Protein AF-0000000081021259 (afdb_homodimer)

Foldseek 3Di:
DDPPPPPPPPDPDPDPDDPVQPAAFFKEWQKDFQWLDDLVVLTFTFKIKIKMDTLVCLVPWDADPLGFTDDRPDMDMDMDGAQRVDARDPVSCVQQVDGNVVCVVVPHYHLEPVVVCVVQVVQVPDDPPYEYEYACCLQGVLLNVQQSQVLHPHGHDFSYWYDHVLVLVLVVLLPPPQDDDPPPVPDPPDDDDDDPPPPPPDPDDPPLQAQDHSVRSSVCVVVVNADSDLQRLLCNGGVDGQDPNPNHGHSSSVSVVSSCSSCVVRRSVVCRVPIDTSVPRHHSDHDDNPPPPPPPPPPPPPPPPPPPDPPDPDPDDDDDDDDDDDPDDDPDDDDDDDDD/DDPPPPPPCPDPPPDPDPPVQPAAFFKEWQKDFQWLDDLVVLTFTFKIKIKMDTLVCLVDWDADPLGFTDDRPDMDMDMDGAQRVDARDPVSCVQQVDGNVVCVVVPHYHLEPVVVCVVQVVQVPDDPPYEYEYACCLQGVLLNVQQSQVLHPHGHDFSYWYDHVLVLVLVVLLPPPQDDDPVPVPDPPDDDDDDPPPPDPDPDDPPLQAADHSVRSSVCVVVVNADSDLQRLLCNGGVDGQDPNPNHGHSSSVSVVSSCSSCVVRRSVVCRVPIDTSVPRHHSDHDDNPPPPPPPPPPPPPVPPPPPDPDPDDDDDDDDDDDDDDPDDDPDDDDDDDDD

Secondary structure (DSSP, 8-state):
-------------------TT-SS-SEEEEEEEEESS-GGG---EEEEEEEEEEHHHHHS--B-GGGPBPPPSS-EEEEEE---SSPPPHHHHHHH---HHHHHHTTPPPS-HHHHHHHHHHHHTSPSSEEEEETTTTTTHHHHHHHHHHHTT----TT-EEEEHHHHHHHHHHS---------S------S-S--------S-S--------HHHHHHHHHTT----SHHHHHHHHHSSPPPS-TTSHHHHHHHHHHHHHHTHHHHHHHHHHH-EEGGGSPPSS-------------------------------------------------------/-------------------TT-SS-SEEEEEEEEESS-GGG---EEEEEEEEEEHHHHHS--B-GGGPBPPPSS-EEEEEE---SSPPPHHHHHHH---HHHHHHTTPPPS-HHHHHHHHHHHHTSPSSEEEEETTTTTTHHHHHHHHHHHTT----TT-EEEEHHHHHHHHHHS---------S------S-S--------S-S--------HHHHHHHHHTT----SHHHHHHHHHSSPPPS-TTSHHHHHHHHHHHHHHTHHHHHHHHHHH-EEGGGSPPSS-------------------------------------------------------

Nearest PDB structures (foldseek):
  6a4b-assembly1_B  TM=9.630E-01  e=4.030E-26  Mus musculus
  6a47-assembly1_A  TM=9.500E-01  e=5.154E-26  Mus musculus
  6a47-assembly2_B  TM=9.620E-01  e=1.559E-25  Mus musculus
  6a45-assembly1_A  TM=9.462E-01  e=1.559E-25  Mus musculus
  6a4b-assembly1_A  TM=9.677E-01  e=4.169E-25  Mus musculus

Sequence (680 aa):
MGDAAAFESGGPAGSEPGGPGSGPPQTFVFMDAEATGVARDRPRITELCLVATDRFALENVSYGPGGLPRPPRVRDKLTFCLDPSKLVSNTAYQLTGLSNEKLAENRRREFDGDAVALVSGFLARQTPPVCLVAHNGIQFDFPLLKVEFFRVGASLPAATLCADTLPALRSIMASNTAWQPPCGAAKPGGPPGGRARKRKLRADGGEVAGALSDEAIQEVVAAGGVKFGLSDLYELFFGRGPPAGLHNAETDALTLLRLAQRRAPQLLPWIDGHARPLADIPLLYVPSPSKRKPARAAASQTTGKREVAIGSGRASSACYRTLPEKCSARIAQQQSSLPDMGDAAAFESGGPAGSEPGGPGSGPPQTFVFMDAEATGVARDRPRITELCLVATDRFALENVSYGPGGLPRPPRVRDKLTFCLDPSKLVSNTAYQLTGLSNEKLAENRRREFDGDAVALVSGFLARQTPPVCLVAHNGIQFDFPLLKVEFFRVGASLPAATLCADTLPALRSIMASNTAWQPPCGAAKPGGPPGGRARKRKLRADGGEVAGALSDEAIQEVVAAGGVKFGLSDLYELFFGRGPPAGLHNAETDALTLLRLAQRRAPQLLPWIDGHARPLADIPLLYVPSPSKRKPARAAASQTTGKREVAIGSGRASSACYRTLPEKCSARIAQQQSSLPD

Radius of gyration: 34.03 Å; Cα contacts (8 Å, |Δi|>4): 922; chains: 2; bounding box: 106×125×116 Å

InterPro domains:
  IPR012337 Ribonuclease H-like superfamily [SSF53098] (25-285)
  IPR013520 Ribonuclease H-like domain [PF00929] (29-173)
  IPR013520 Ribonuclease H-like domain [SM00479] (27-269)
  IPR036397 Ribonuclease H superfamily [G3DSA:3.30.420.10] (25-281)
  IPR040393 Three-prime repair exonuclease 1/2 [PTHR13058] (23-292)

Organism: Petromyzon marinus (NCBI:txid7757)

Solvent-accessible surface area (backbone atoms only — not comparable to full-atom values): 41145 Å² total; per-residue (Å²): 138,81,81,78,78,76,79,76,76,76,71,78,79,73,80,71,78,64,59,99,72,55,68,61,61,37,20,41,28,26,34,29,62,37,43,24,48,53,76,92,66,67,49,36,55,37,28,42,18,40,39,35,35,28,44,53,49,47,74,57,71,47,64,44,89,94,70,43,70,48,75,65,87,69,44,30,36,40,32,39,55,30,28,44,89,57,82,47,35,69,67,34,24,72,54,47,72,54,40,62,66,61,35,54,66,48,59,40,48,54,77,40,74,60,49,50,50,34,56,48,36,57,57,67,67,48,49,70,32,36,24,38,34,20,76,51,13,79,81,39,50,53,12,44,53,47,34,55,32,47,75,65,75,44,75,74,67,78,72,32,26,31,37,43,46,44,68,48,51,53,50,54,53,66,43,84,70,73,69,71,71,81,68,75,71,74,71,78,84,69,81,87,71,78,78,81,69,81,75,71,82,73,86,69,78,87,64,71,51,63,44,50,49,58,68,54,47,34,51,39,47,74,67,63,68,60,60,84,46,71,60,48,42,38,26,51,62,55,33,41,73,63,74,85,54,67,54,32,28,56,49,48,19,51,50,50,49,52,52,45,50,76,40,23,88,61,47,51,61,50,41,61,73,61,46,40,55,47,80,76,54,59,59,67,56,84,78,72,82,70,77,68,71,69,73,75,67,78,71,74,72,73,78,66,82,72,79,75,74,82,72,85,78,80,81,79,81,86,82,87,82,83,79,86,81,92,82,78,93,87,84,85,77,94,74,90,74,86,83,133,137,81,81,78,79,77,79,77,76,77,69,78,80,72,79,70,78,63,57,100,72,55,68,60,60,37,19,41,29,26,35,31,62,36,41,23,48,53,75,92,66,68,51,36,56,37,28,42,18,39,39,35,35,28,43,52,49,47,74,57,71,49,64,44,88,94,70,45,70,47,75,65,88,70,45,31,37,42,33,39,55,28,30,44,90,57,82,46,35,69,67,35,25,73,54,47,72,54,41,61,64,60,34,53,66,48,60,41,50,55,78,41,73,60,49,49,49,34,56,48,36,58,57,66,67,47,50,69,31,37,25,40,31,22,76,51,14,79,82,39,51,52,13,44,52,48,34,55,33,49,74,66,75,45,74,75,70,77,72,31,25,31,36,42,46,42,67,48,51,53,51,54,51,67,42,85,71,73,70,70,72,81,63,78,71,73,71,77,83,70,81,88,73,78,79,82,68,81,75,72,82,70,87,70,79,87,63,71,52,63,45,51,49,58,67,54,48,34,50,40,47,75,67,63,70,62,60,86,44,70,60,48,43,38,25,51,60,54,32,41,74,64,73,85,54,68,56,33,29,57,49,47,19,51,49,48,49,51,53,44,51,76,40,23,88,61,47,51,60,49,42,59,73,61,48,40,54,46,80,76,53,58,58,67,54,82,79,69,79,71,76,70,70,70,73,74,65,77,69,74,70,73,78,67,83,68,79,75,73,82,74,82,83,82,82,84,74,87,78,82,84,79,82,81,86,78,86,81,89,80,88,87,84,96,81,88,66,92,82,132

pLDDT: mean 72.38, std 31.17, range [15.7, 98.91]

Structure (mmCIF, N/CA/C/O backbone):
data_AF-0000000081021259-model_v1
#
loop_
_entity.id
_entity.type
_entity.pdbx_description
1 polymer 'exodeoxyribonuclease III'
#
loop_
_atom_site.group_PDB
_atom_site.id
_atom_site.type_symbol
_atom_site.label_atom_id
_atom_site.label_alt_id
_atom_site.label_comp_id
_atom_site.label_asym_id
_atom_site.label_entity_id
_atom_site.label_seq_id
_atom_site.pdbx_PDB_ins_code
_atom_site.Cartn_x
_atom_site.Cartn_y
_atom_site.Cartn_z
_atom_site.occupancy
_atom_site.B_iso_or_equiv
_atom_site.auth_seq_id
_atom_site.auth_comp_id
_atom_site.auth_asym_id
_atom_site.auth_atom_id
_atom_site.pdbx_PDB_model_num
ATOM 1 N N . MET A 1 1 ? -18.042 80.116 -1.907 1 23.16 1 MET A N 1
ATOM 2 C CA . MET A 1 1 ? -17.544 79.211 -2.938 1 23.16 1 MET A CA 1
ATOM 3 C C . MET A 1 1 ? -17.153 77.865 -2.338 1 23.16 1 MET A C 1
ATOM 5 O O . MET A 1 1 ? -16.018 77.685 -1.893 1 23.16 1 MET A O 1
ATOM 9 N N . GLY A 1 2 ? -18.012 77.274 -1.409 1 26.6 2 GLY A N 1
ATOM 10 C CA . GLY A 1 2 ? -17.907 76.177 -0.46 1 26.6 2 GLY A CA 1
ATOM 11 C C . GLY A 1 2 ? -17.663 74.835 -1.124 1 26.6 2 GLY A C 1
ATOM 12 O O . GLY A 1 2 ? -18.428 74.419 -1.997 1 26.6 2 GLY A O 1
ATOM 13 N N . ASP A 1 3 ? -16.416 74.392 -1.286 1 25.2 3 ASP A N 1
ATOM 14 C CA . ASP A 1 3 ? -15.846 73.239 -1.977 1 25.2 3 ASP A CA 1
ATOM 15 C C . ASP A 1 3 ? -16.435 71.934 -1.445 1 25.2 3 ASP A C 1
ATOM 17 O O . ASP A 1 3 ? -16.37 71.662 -0.244 1 25.2 3 ASP A O 1
ATOM 21 N N . ALA A 1 4 ? -17.525 71.421 -2.083 1 26.18 4 ALA A N 1
ATOM 22 C CA . ALA A 1 4 ? -18.253 70.166 -1.917 1 26.18 4 ALA A CA 1
ATOM 23 C C . ALA A 1 4 ? -17.314 68.968 -2.029 1 26.18 4 ALA A C 1
ATOM 25 O O . ALA A 1 4 ? -16.75 68.711 -3.095 1 26.18 4 ALA A O 1
ATOM 26 N N . ALA A 1 5 ? -16.594 68.655 -0.912 1 27.49 5 ALA A N 1
ATOM 27 C CA . ALA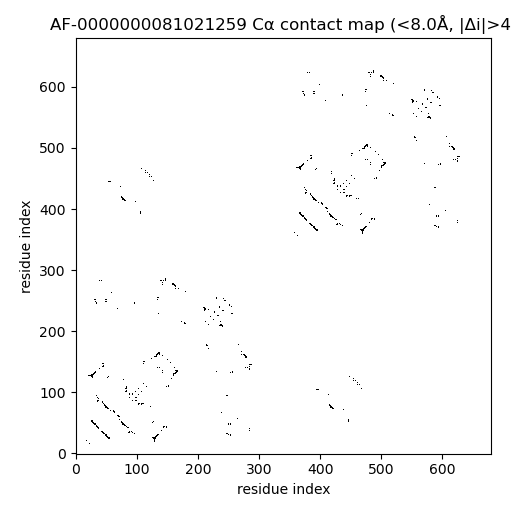 A 1 5 ? -15.706 67.501 -0.801 1 27.49 5 ALA A CA 1
ATOM 28 C C . ALA A 1 5 ? -16.426 66.215 -1.197 1 27.49 5 ALA A C 1
ATOM 30 O O . ALA A 1 5 ? -17.496 65.906 -0.666 1 27.49 5 ALA A O 1
ATOM 31 N N . ALA A 1 6 ? -16.322 65.779 -2.495 1 25.04 6 ALA A N 1
ATOM 32 C CA . ALA A 1 6 ? -16.798 64.54 -3.104 1 25.04 6 ALA A CA 1
ATOM 33 C C . ALA A 1 6 ? -16.369 63.325 -2.285 1 25.04 6 ALA A C 1
ATOM 35 O O . ALA A 1 6 ? -15.179 63.13 -2.031 1 25.04 6 ALA A O 1
ATOM 36 N N . PHE A 1 7 ? -17.189 62.809 -1.408 1 24.48 7 PHE A N 1
ATOM 37 C CA . PHE A 1 7 ? -17.029 61.585 -0.631 1 24.48 7 PHE A CA 1
ATOM 38 C C . PHE A 1 7 ? -16.808 60.387 -1.547 1 24.48 7 PHE A C 1
ATOM 40 O O . PHE A 1 7 ? -17.707 59.997 -2.295 1 24.48 7 PHE A O 1
ATOM 47 N N . GLU A 1 8 ? -15.616 60.213 -2.171 1 24.35 8 GLU A N 1
ATOM 48 C CA . GLU A 1 8 ? -15.331 59.024 -2.969 1 24.35 8 GLU A CA 1
ATOM 49 C C . GLU A 1 8 ? -15.559 57.75 -2.161 1 24.35 8 GLU A C 1
ATOM 51 O O . GLU A 1 8 ? -14.941 57.555 -1.112 1 24.35 8 GLU A O 1
ATOM 56 N N . SER A 1 9 ? -16.746 57.244 -2.139 1 23.88 9 SER A N 1
ATOM 57 C CA . SER A 1 9 ? -17.102 55.953 -1.558 1 23.88 9 SER A CA 1
ATOM 58 C C . SER A 1 9 ? -16.266 54.827 -2.156 1 23.88 9 SER A C 1
ATOM 60 O O . SER A 1 9 ? -16.441 54.469 -3.323 1 23.88 9 SER A O 1
ATOM 62 N N . GLY A 1 10 ? -14.942 54.79 -2.001 1 24.96 10 GLY A N 1
ATOM 63 C CA . GLY A 1 10 ? -14.214 53.616 -2.456 1 24.96 10 GLY A CA 1
ATOM 64 C C . GLY A 1 10 ? -14.782 52.316 -1.919 1 24.96 10 GLY A C 1
ATOM 65 O O . GLY A 1 10 ? -14.873 52.127 -0.704 1 24.96 10 GLY A O 1
ATOM 66 N N . GLY A 1 11 ? -15.739 51.686 -2.619 1 26.84 11 GLY A N 1
ATOM 67 C CA . GLY A 1 11 ? -16.3 50.385 -2.292 1 26.84 11 GLY A CA 1
ATOM 68 C C . GLY A 1 11 ? -15.244 49.326 -2.041 1 26.84 11 GLY A C 1
ATOM 69 O O . GLY A 1 11 ? -14.142 49.398 -2.588 1 26.84 11 GLY A O 1
ATOM 70 N N . PRO A 1 12 ? -15.254 48.701 -0.898 1 26.7 12 PRO A N 1
ATOM 71 C CA . PRO A 1 12 ? -14.254 47.682 -0.569 1 26.7 12 PRO A CA 1
ATOM 72 C C . PRO A 1 12 ? -14.182 46.569 -1.611 1 26.7 12 PRO A C 1
ATOM 74 O O . PRO A 1 12 ? -15.185 46.258 -2.259 1 26.7 12 PRO A O 1
ATOM 77 N N . ALA A 1 13 ? -13.109 46.403 -2.369 1 28.16 13 ALA A N 1
ATOM 78 C CA . ALA A 1 13 ? -12.78 45.28 -3.243 1 28.16 13 ALA A CA 1
ATOM 79 C C . ALA A 1 13 ? -13.148 43.951 -2.592 1 28.16 13 ALA A C 1
ATOM 81 O O . ALA A 1 13 ? -12.734 43.669 -1.464 1 28.16 13 ALA A O 1
ATOM 82 N N . GLY A 1 14 ? -14.303 43.425 -2.811 1 27.77 14 GLY A N 1
ATOM 83 C CA . GLY A 1 14 ? -14.716 42.08 -2.446 1 27.77 14 GLY A CA 1
ATOM 84 C C . GLY A 1 14 ? -13.651 41.034 -2.716 1 27.77 14 GLY A C 1
ATOM 85 O O . GLY A 1 14 ? -12.908 41.135 -3.695 1 27.77 14 GLY A O 1
ATOM 86 N N . SER A 1 15 ? -13.103 40.379 -1.677 1 30.84 15 SER A N 1
ATOM 87 C CA . SER A 1 15 ? -12.186 39.246 -1.732 1 30.84 15 SER A CA 1
ATOM 88 C C . SER A 1 15 ? -12.625 38.23 -2.781 1 30.84 15 SER A C 1
ATOM 90 O O . SER A 1 15 ? -13.783 37.807 -2.797 1 30.84 15 SER A O 1
ATOM 92 N N . GLU A 1 16 ? -12.131 38.24 -3.981 1 32.64 16 GLU A N 1
ATOM 93 C CA . GLU A 1 16 ? -12.34 37.227 -5.011 1 32.64 16 GLU A CA 1
ATOM 94 C C . GLU A 1 16 ? -12.429 35.831 -4.402 1 32.64 16 GLU A C 1
ATOM 96 O O . GLU A 1 16 ? -11.705 35.514 -3.456 1 32.64 16 GLU A O 1
ATOM 101 N N . PRO A 1 17 ? -13.519 35.118 -4.515 1 35.17 17 PRO A N 1
ATOM 102 C CA . PRO A 1 17 ? -13.617 33.707 -4.134 1 35.17 17 PRO A CA 1
ATOM 103 C C . PRO A 1 17 ? -12.382 32.901 -4.531 1 35.17 17 PRO A C 1
ATOM 105 O O . PRO A 1 17 ? -11.801 33.137 -5.594 1 35.17 17 PRO A O 1
ATOM 108 N N . GLY A 1 18 ? -11.507 32.474 -3.615 1 35.97 18 GLY A N 1
ATOM 109 C CA . GLY A 1 18 ? -10.33 31.66 -3.873 1 35.97 18 GLY A CA 1
ATOM 110 C C . GLY A 1 18 ? -10.557 30.601 -4.935 1 35.97 18 GLY A C 1
ATOM 111 O O . GLY A 1 18 ? -11.689 30.161 -5.148 1 35.97 18 GLY A O 1
ATOM 112 N N . GLY A 1 19 ? -9.934 30.438 -5.996 1 39.24 19 GLY A N 1
ATOM 113 C CA . GLY A 1 19 ? -10.006 29.44 -7.052 1 39.24 19 GLY A CA 1
ATOM 114 C C . GLY A 1 19 ? -10.36 28.056 -6.542 1 39.24 19 GLY A C 1
ATOM 115 O O . GLY A 1 19 ? -10.316 27.803 -5.336 1 39.24 19 GLY A O 1
ATOM 116 N N . PRO A 1 20 ? -10.973 27.165 -7.342 1 47.83 20 PRO A N 1
ATOM 117 C CA . PRO A 1 20 ? -11.505 25.837 -7.026 1 47.83 20 PRO A CA 1
ATOM 118 C C . PRO A 1 20 ? -10.672 25.101 -5.98 1 47.83 20 PRO A C 1
ATOM 120 O O . PRO A 1 20 ? -11.161 24.164 -5.343 1 47.83 20 PRO A O 1
ATOM 123 N N . GLY A 1 21 ? -9.399 25.42 -5.757 1 53.58 21 GLY A N 1
ATOM 124 C CA . GLY A 1 21 ? -8.415 24.928 -4.806 1 53.58 21 GLY A CA 1
ATOM 125 C C . GLY A 1 21 ? -8.421 25.69 -3.494 1 53.58 21 GLY A C 1
ATOM 126 O O . GLY A 1 21 ? -7.446 25.648 -2.741 1 53.58 21 GLY A O 1
ATOM 127 N N . SER A 1 22 ? -9.471 26.485 -3.314 1 65.05 22 SER A N 1
ATOM 128 C CA . SER A 1 22 ? -9.512 27.417 -2.193 1 65.05 22 SER A CA 1
ATOM 129 C C . SER A 1 22 ? -10.237 26.81 -0.996 1 65.05 22 SER A C 1
ATOM 131 O O . SER A 1 22 ? -11.23 26.099 -1.16 1 65.05 22 SER A O 1
ATOM 133 N N . GLY A 1 23 ? -9.649 26.226 -0.017 1 84.12 23 GLY A N 1
ATOM 134 C CA . GLY A 1 23 ? -10.152 25.76 1.265 1 84.12 23 GLY A CA 1
ATOM 135 C C . GLY A 1 23 ? -9.186 24.84 1.987 1 84.12 23 GLY A C 1
ATOM 136 O O . GLY A 1 23 ? -8.067 24.617 1.52 1 84.12 23 GLY A O 1
ATOM 137 N N . PRO A 1 24 ? -9.677 24.409 3.042 1 94.88 24 PRO A N 1
ATOM 138 C CA . PRO A 1 24 ? -8.839 23.496 3.822 1 94.88 24 PRO A CA 1
ATOM 139 C C . PRO A 1 24 ? -8.656 22.139 3.145 1 94.88 24 PRO A C 1
ATOM 141 O O . PRO A 1 24 ? -9.546 21.68 2.425 1 94.88 24 PRO A O 1
ATOM 144 N N . PRO A 1 25 ? -7.532 21.547 3.286 1 97.92 25 PRO A N 1
ATOM 145 C CA . PRO A 1 25 ? -7.317 20.224 2.696 1 97.92 25 PRO A CA 1
ATOM 146 C C . PRO A 1 25 ? -8.418 19.23 3.058 1 97.92 25 PRO A C 1
ATOM 148 O O . PRO A 1 25 ? -8.871 19.195 4.205 1 97.92 25 PRO A O 1
ATOM 151 N N . GLN A 1 26 ? -8.826 18.447 2.075 1 98.22 26 GLN A N 1
ATOM 152 C CA . GLN A 1 26 ? -9.843 17.423 2.291 1 98.22 26 GLN A CA 1
ATOM 153 C C . GLN A 1 26 ? -9.221 16.03 2.329 1 98.22 26 GLN A C 1
ATOM 155 O O . GLN A 1 26 ? -9.832 15.085 2.832 1 98.22 26 GLN A O 1
ATOM 160 N N . THR A 1 27 ? -8.107 15.887 1.702 1 98.62 27 THR A N 1
ATOM 161 C CA . THR A 1 27 ? -7.346 14.643 1.745 1 98.62 27 THR A CA 1
ATOM 162 C C . THR A 1 27 ? -5.921 14.897 2.227 1 98.62 27 THR A C 1
ATOM 164 O O . THR A 1 27 ? -5.273 15.851 1.792 1 98.62 27 THR A O 1
ATOM 167 N N . PHE A 1 28 ? -5.481 14.103 3.133 1 98.87 28 PHE A N 1
ATOM 168 C CA . PHE A 1 28 ? -4.109 14.114 3.626 1 98.87 28 PHE A CA 1
ATOM 169 C C . PHE A 1 28 ? -3.345 12.893 3.129 1 98.87 28 PHE A C 1
ATOM 171 O O . PHE A 1 28 ? -3.763 11.756 3.359 1 98.87 28 PHE A O 1
ATOM 178 N N . VAL A 1 29 ? -2.292 13.129 2.427 1 98.88 29 VAL A N 1
ATOM 179 C CA . VAL A 1 29 ? -1.448 12.054 1.914 1 98.88 29 VAL A CA 1
ATOM 180 C C . VAL A 1 29 ? -0.125 12.028 2.674 1 98.88 29 VAL A C 1
ATOM 182 O O . VAL A 1 29 ? 0.771 12.831 2.402 1 98.88 29 VAL A O 1
ATOM 185 N N . PHE A 1 30 ? -0.013 11.141 3.614 1 98.89 30 PHE A N 1
ATOM 186 C CA . PHE A 1 30 ? 1.221 10.948 4.366 1 98.89 30 PHE A CA 1
ATOM 187 C C . PHE A 1 30 ? 2.289 10.298 3.495 1 98.89 30 PHE A C 1
ATOM 189 O O . PHE A 1 30 ? 2.05 9.254 2.884 1 98.89 30 PHE A O 1
ATOM 196 N N . MET A 1 31 ? 3.424 10.925 3.481 1 98.68 31 MET A N 1
ATOM 197 C CA . MET A 1 31 ? 4.457 10.508 2.537 1 98.68 31 MET A CA 1
ATOM 198 C C . MET A 1 31 ? 5.793 10.309 3.245 1 98.68 31 MET A C 1
ATOM 200 O O . MET A 1 31 ? 6.096 11.005 4.216 1 98.68 31 MET A O 1
ATOM 204 N N . ASP A 1 32 ? 6.535 9.384 2.764 1 98.23 32 ASP A N 1
ATOM 205 C CA . ASP A 1 32 ? 7.927 9.161 3.142 1 98.23 32 ASP A CA 1
ATOM 206 C C . ASP A 1 32 ? 8.728 8.585 1.977 1 98.23 32 ASP A C 1
ATOM 208 O O . ASP A 1 32 ? 8.199 7.812 1.175 1 98.23 32 ASP A O 1
ATOM 212 N N . ALA A 1 33 ? 9.974 9.003 1.868 1 98.22 33 ALA A N 1
ATOM 213 C CA . ALA A 1 33 ? 10.864 8.483 0.832 1 98.22 33 ALA A CA 1
ATOM 214 C C . ALA A 1 33 ? 12.183 8.006 1.431 1 98.22 33 ALA A C 1
ATOM 216 O O . ALA A 1 33 ? 12.749 8.666 2.307 1 98.22 33 ALA A O 1
ATOM 217 N N . GLU A 1 34 ? 12.56 6.831 1.082 1 98.01 34 GLU A N 1
ATOM 218 C CA . GLU A 1 34 ? 13.94 6.401 1.287 1 98.01 34 GLU A CA 1
ATOM 219 C C . GLU A 1 34 ? 14.818 6.777 0.097 1 98.01 34 GLU A C 1
ATOM 221 O O . GLU A 1 34 ? 14.353 6.79 -1.045 1 98.01 34 GLU A O 1
ATOM 226 N N . ALA A 1 35 ? 16.097 7.096 0.358 1 98.11 35 ALA A N 1
ATOM 227 C CA . ALA A 1 35 ? 16.967 7.63 -0.686 1 98.11 35 ALA A CA 1
ATOM 228 C C . ALA A 1 35 ? 18.381 7.069 -0.562 1 98.11 35 ALA A C 1
ATOM 230 O O . ALA A 1 35 ? 18.679 6.323 0.373 1 98.11 35 ALA A O 1
ATOM 231 N N . THR A 1 36 ? 19.216 7.382 -1.488 1 97.9 36 THR A N 1
ATOM 232 C CA . THR A 1 36 ? 20.568 6.844 -1.591 1 97.9 36 THR A CA 1
ATOM 233 C C . THR A 1 36 ? 21.486 7.483 -0.553 1 97.9 36 THR A C 1
ATOM 235 O O . THR A 1 36 ? 22.587 6.99 -0.303 1 97.9 36 THR A O 1
ATOM 238 N N . GLY A 1 37 ? 21.05 8.545 0.01 1 93.98 37 GLY A N 1
ATOM 239 C CA . GLY A 1 37 ? 21.85 9.278 0.978 1 93.98 37 GLY A CA 1
ATOM 240 C C . GLY A 1 37 ? 21.133 10.487 1.55 1 93.98 37 GLY A C 1
ATOM 241 O O . GLY A 1 37 ? 19.903 10.559 1.516 1 93.98 37 GLY A O 1
ATOM 242 N N . VAL A 1 38 ? 21.934 11.384 2.091 1 88.96 38 VAL A N 1
ATOM 243 C CA . VAL A 1 38 ? 21.394 12.589 2.712 1 88.96 38 VAL A CA 1
ATOM 244 C C . VAL A 1 38 ? 21.337 13.718 1.686 1 88.96 38 VAL A C 1
ATOM 246 O O . VAL A 1 38 ? 21.785 13.555 0.549 1 88.96 38 VAL A O 1
ATOM 249 N N . ALA A 1 39 ? 20.812 14.81 2.06 1 87.69 39 ALA A N 1
ATOM 250 C CA . ALA A 1 39 ? 20.508 15.916 1.155 1 87.69 39 ALA A CA 1
ATOM 251 C C . ALA A 1 39 ? 21.766 16.399 0.439 1 87.69 39 ALA A C 1
ATOM 253 O O . ALA A 1 39 ? 21.735 16.678 -0.762 1 87.69 39 ALA A O 1
ATOM 254 N N . ARG A 1 40 ? 22.836 16.486 1.106 1 88.55 40 ARG A N 1
ATOM 255 C CA . ARG A 1 40 ? 24.059 17.034 0.53 1 88.55 40 ARG A CA 1
ATOM 256 C C . ARG A 1 40 ? 24.622 16.107 -0.543 1 88.55 40 ARG A C 1
ATOM 258 O O . ARG A 1 40 ? 25.448 16.523 -1.358 1 88.55 40 ARG A O 1
ATOM 265 N N . ASP A 1 41 ? 24.165 14.892 -0.678 1 91.11 41 ASP A N 1
ATOM 266 C CA . ASP A 1 41 ? 24.685 13.881 -1.593 1 91.11 41 ASP A CA 1
ATOM 267 C C . ASP A 1 41 ? 23.908 13.879 -2.908 1 91.11 41 ASP A C 1
ATOM 269 O O . ASP A 1 41 ? 24.095 12.992 -3.744 1 91.11 41 ASP A O 1
ATOM 273 N N . ARG A 1 42 ? 22.923 14.808 -3.074 1 94.93 42 ARG A N 1
ATOM 274 C CA . ARG A 1 42 ? 22.055 14.798 -4.248 1 94.93 42 ARG A CA 1
ATOM 275 C C . ARG A 1 42 ? 21.385 13.44 -4.422 1 94.93 42 ARG A C 1
ATOM 277 O O . ARG A 1 42 ? 21.544 12.792 -5.458 1 94.93 42 ARG A O 1
ATOM 284 N N . PRO A 1 43 ? 20.735 13.03 -3.399 1 97.36 43 PRO A N 1
ATOM 285 C CA . PRO A 1 43 ? 20.209 11.664 -3.351 1 97.36 43 PRO A CA 1
ATOM 286 C C . PRO A 1 43 ? 19.136 11.407 -4.406 1 97.36 43 PRO A C 1
ATOM 288 O O . PRO A 1 43 ? 18.579 12.353 -4.968 1 97.36 43 PRO A O 1
ATOM 291 N N . ARG A 1 44 ? 18.941 10.136 -4.69 1 98.06 44 ARG A N 1
ATOM 292 C CA . ARG A 1 44 ? 17.848 9.626 -5.512 1 98.06 44 ARG A CA 1
ATOM 293 C C . ARG A 1 44 ? 16.935 8.712 -4.703 1 98.06 44 ARG A C 1
ATOM 295 O O . ARG A 1 44 ? 17.382 8.053 -3.762 1 98.06 44 ARG A O 1
ATOM 302 N N . ILE A 1 45 ? 15.669 8.712 -5.098 1 98.48 45 ILE A N 1
ATOM 303 C CA . ILE A 1 45 ? 14.689 7.952 -4.33 1 98.48 45 ILE A CA 1
ATOM 304 C C . ILE A 1 45 ? 14.863 6.46 -4.606 1 98.48 45 ILE A C 1
ATOM 306 O O . ILE A 1 45 ? 14.984 6.046 -5.762 1 98.48 45 ILE A O 1
ATOM 310 N N . THR A 1 46 ? 14.859 5.642 -3.561 1 98.62 46 THR A N 1
ATOM 311 C CA . THR A 1 46 ? 14.906 4.189 -3.685 1 98.62 46 THR A CA 1
ATOM 312 C C . THR A 1 46 ? 13.558 3.571 -3.325 1 98.62 46 THR A C 1
ATOM 314 O O . THR A 1 46 ? 13.275 2.429 -3.691 1 98.62 46 THR A O 1
ATOM 317 N N . GLU A 1 47 ? 12.777 4.296 -2.567 1 98.69 47 GLU A N 1
ATOM 318 C CA . GLU A 1 47 ? 11.451 3.848 -2.151 1 98.69 47 GLU A CA 1
ATOM 319 C C . GLU A 1 47 ? 10.535 5.033 -1.859 1 98.69 47 GLU A C 1
ATOM 321 O O . GLU A 1 47 ? 10.958 6.017 -1.248 1 98.69 47 GLU A O 1
ATOM 326 N N . LEU A 1 48 ? 9.349 4.978 -2.304 1 98.79 48 LEU A N 1
ATOM 327 C CA . LEU A 1 48 ? 8.347 6.01 -2.063 1 98.79 48 LEU A CA 1
ATOM 328 C C . LEU A 1 48 ? 7.059 5.401 -1.518 1 98.79 48 LEU A C 1
ATOM 330 O O . LEU A 1 48 ? 6.603 4.364 -2.006 1 98.79 48 LEU A O 1
ATOM 334 N N . CYS A 1 49 ? 6.501 6.015 -0.489 1 98.77 49 CYS A N 1
ATOM 335 C CA . CYS A 1 49 ? 5.213 5.588 0.046 1 98.77 49 CYS A CA 1
ATOM 336 C C . CYS A 1 49 ? 4.266 6.773 0.198 1 98.77 49 CYS A C 1
ATOM 338 O O . CYS A 1 49 ? 4.659 7.826 0.703 1 98.77 49 CYS A O 1
ATOM 340 N N . LEU A 1 50 ? 3.054 6.603 -0.269 1 98.88 50 LEU A N 1
ATOM 341 C CA . LEU A 1 50 ? 1.944 7.537 -0.118 1 98.88 50 LEU A CA 1
ATOM 342 C C . LEU A 1 50 ? 0.747 6.857 0.539 1 98.88 50 LEU A C 1
ATOM 344 O O . LEU A 1 50 ? 0.265 5.832 0.05 1 98.88 50 LEU A O 1
ATOM 348 N N . VAL A 1 51 ? 0.323 7.372 1.661 1 98.83 51 VAL A N 1
ATOM 349 C CA . VAL A 1 51 ? -0.861 6.876 2.356 1 98.83 51 VAL A CA 1
ATOM 350 C C . VAL A 1 51 ? -1.908 7.984 2.446 1 98.83 51 VAL A C 1
ATOM 352 O O . VAL A 1 51 ? -1.705 8.984 3.137 1 98.83 51 VAL A O 1
ATOM 355 N N . ALA A 1 52 ? -3.03 7.784 1.811 1 98.83 52 ALA A N 1
ATOM 356 C CA . ALA A 1 52 ? -4.044 8.83 1.716 1 98.83 52 ALA A CA 1
ATOM 357 C C . ALA A 1 52 ? -5.233 8.525 2.624 1 98.83 52 ALA A C 1
ATOM 359 O O . ALA A 1 52 ? -5.712 7.389 2.669 1 98.83 52 ALA A O 1
ATOM 360 N N . THR A 1 53 ? -5.667 9.49 3.363 1 98.42 53 THR A N 1
ATOM 361 C CA . THR A 1 53 ? -6.869 9.393 4.184 1 98.42 53 THR A CA 1
ATOM 362 C C . THR A 1 53 ? -7.681 10.683 4.107 1 98.42 53 THR A C 1
ATOM 364 O O . THR A 1 53 ? -7.117 11.771 3.976 1 98.42 53 THR A O 1
ATOM 367 N N . ASP A 1 54 ? -8.919 10.559 4.199 1 98.51 54 ASP A N 1
ATOM 368 C CA . ASP A 1 54 ? -9.832 11.696 4.142 1 98.51 54 ASP A CA 1
ATOM 369 C C . ASP A 1 54 ? -9.817 12.479 5.453 1 98.51 54 ASP A C 1
ATOM 371 O O . ASP A 1 54 ? -9.573 11.91 6.519 1 98.51 54 ASP A O 1
ATOM 375 N N . ARG A 1 55 ? -10.093 13.755 5.358 1 98.35 55 ARG A N 1
ATOM 376 C CA . ARG A 1 55 ? -10.196 14.613 6.534 1 98.35 55 ARG A CA 1
ATOM 377 C C . ARG A 1 55 ? -11.177 14.036 7.549 1 98.35 55 ARG A C 1
ATOM 379 O O . ARG A 1 55 ? -10.931 14.088 8.756 1 98.35 55 ARG A O 1
ATOM 386 N N . PHE A 1 56 ? -12.261 13.462 7.127 1 98.18 56 PHE A N 1
ATOM 387 C CA . PHE A 1 56 ? -13.273 12.866 7.991 1 98.18 56 PHE A CA 1
ATOM 388 C C . PHE A 1 56 ? -12.653 11.822 8.912 1 98.18 56 PHE A C 1
ATOM 390 O O . PHE A 1 56 ? -12.975 11.765 10.1 1 98.18 56 PHE A O 1
ATOM 397 N N . ALA A 1 57 ? -11.802 10.989 8.359 1 97.98 57 ALA A N 1
ATOM 398 C CA . ALA A 1 57 ? -11.187 9.917 9.137 1 97.98 57 ALA A CA 1
ATOM 399 C C . ALA A 1 57 ? -10.32 10.481 10.259 1 97.98 57 ALA A C 1
ATOM 401 O O . ALA A 1 57 ? -10.247 9.904 11.346 1 97.98 57 ALA A O 1
ATOM 402 N N . LEU A 1 58 ? -9.642 11.584 9.966 1 97.69 58 LEU A N 1
ATOM 403 C CA . LEU A 1 58 ? -8.767 12.195 10.96 1 97.69 58 LEU A CA 1
ATOM 404 C C . LEU A 1 58 ? -9.578 12.962 12 1 97.69 58 LEU A C 1
ATOM 406 O O . LEU A 1 58 ? -9.139 13.12 13.141 1 97.69 58 LEU A O 1
ATOM 410 N N . GLU A 1 59 ? -10.717 13.416 11.611 1 97.6 59 GLU A N 1
ATOM 411 C CA . GLU A 1 59 ? -11.592 14.127 12.539 1 97.6 59 GLU A CA 1
ATOM 412 C C . GLU A 1 59 ? -12.396 13.153 13.395 1 97.6 59 GLU A C 1
ATOM 414 O O . GLU A 1 59 ? -12.969 13.542 14.415 1 97.6 59 GLU A O 1
ATOM 419 N N . ASN A 1 60 ? -12.463 11.87 12.956 1 96.5 60 ASN A N 1
ATOM 420 C CA . ASN A 1 60 ? -13.232 10.838 13.643 1 96.5 60 ASN A CA 1
ATOM 421 C C . ASN A 1 60 ? -12.37 9.622 13.971 1 96.5 60 ASN A C 1
ATOM 423 O O . ASN A 1 60 ? -12.672 8.507 13.54 1 96.5 60 ASN A O 1
ATOM 427 N N . VAL A 1 61 ? -11.454 9.819 14.825 1 95.07 61 VAL A N 1
ATOM 428 C CA . VAL A 1 61 ? -10.484 8.782 15.159 1 95.07 61 VAL A CA 1
ATOM 429 C C . VAL A 1 61 ? -11.102 7.795 16.147 1 95.07 61 VAL A C 1
ATOM 431 O O . VAL A 1 61 ? -11.718 8.201 17.136 1 95.07 61 VAL A O 1
ATOM 434 N N . SER A 1 62 ? -10.995 6.538 15.754 1 90.35 62 SER A N 1
ATOM 435 C CA . SER A 1 62 ? -11.384 5.473 16.672 1 90.35 62 SER A CA 1
ATOM 436 C C . SER A 1 62 ? -10.17 4.887 17.385 1 90.35 62 SER A C 1
ATOM 438 O O . SER A 1 62 ? -9.084 4.805 16.807 1 90.35 62 SER A O 1
ATOM 440 N N . TYR A 1 63 ? -10.381 4.485 18.622 1 88.1 63 TYR A N 1
ATOM 441 C CA . TYR A 1 63 ? -9.278 3.968 19.424 1 88.1 63 TYR A CA 1
ATOM 442 C C . TYR A 1 63 ? -9.525 2.518 19.821 1 88.1 63 TYR A C 1
ATOM 444 O O . TYR A 1 63 ? -10.664 2.126 20.088 1 88.1 63 TYR A O 1
ATOM 452 N N . GLY A 1 64 ? -8.473 1.785 19.641 1 78.38 64 GLY A N 1
ATOM 453 C CA . GLY A 1 64 ? -8.546 0.402 20.085 1 78.38 64 GLY A CA 1
ATOM 454 C C . GLY A 1 64 ? -8.218 0.23 21.556 1 78.38 64 GLY A C 1
ATOM 455 O O . GLY A 1 64 ? -8.1 1.214 22.29 1 78.38 64 GLY A O 1
ATOM 456 N N . PRO A 1 65 ? -8.114 -1.124 21.938 1 75.52 65 PRO A N 1
ATOM 457 C CA . PRO A 1 65 ? -7.694 -1.385 23.317 1 75.52 65 PRO A CA 1
ATOM 458 C C . PRO A 1 65 ? -6.304 -0.833 23.626 1 75.52 65 PRO A C 1
ATOM 460 O O . PRO A 1 65 ? -5.423 -0.851 22.762 1 75.52 65 PRO A O 1
ATOM 463 N N . GLY A 1 66 ? -6.026 -0.192 24.759 1 71.96 66 GLY A N 1
ATOM 464 C CA . GLY A 1 66 ? -4.737 0.345 25.169 1 71.96 66 GLY A CA 1
ATOM 465 C C . GLY A 1 66 ? -4.545 1.798 24.779 1 71.96 66 GLY A C 1
ATOM 466 O O . GLY A 1 66 ? -3.461 2.356 24.96 1 71.96 66 GLY A O 1
ATOM 467 N N . GLY A 1 67 ? -5.582 2.292 23.99 1 77.62 67 GLY A N 1
ATOM 468 C CA . GLY A 1 67 ? -5.54 3.72 23.715 1 77.62 67 GLY A CA 1
ATOM 469 C C . GLY A 1 67 ? -4.836 4.057 22.415 1 77.62 67 GLY A C 1
ATOM 470 O O . GLY A 1 67 ? -4.565 5.227 22.135 1 77.62 67 GLY A O 1
ATOM 471 N N . LEU A 1 68 ? -4.479 3.063 21.665 1 85.87 68 LEU A N 1
ATOM 472 C CA . LEU A 1 68 ? -3.854 3.305 20.369 1 85.87 68 LEU A CA 1
ATOM 473 C C . LEU A 1 68 ? -4.906 3.589 19.303 1 85.87 68 LEU A C 1
ATOM 475 O O . LEU A 1 68 ? -5.934 2.91 19.242 1 85.87 68 LEU A O 1
ATOM 479 N N . PRO A 1 69 ? -4.648 4.694 18.584 1 91.25 69 PRO A N 1
ATOM 480 C CA . PRO A 1 69 ? -5.604 4.931 17.501 1 91.25 69 PRO A CA 1
ATOM 481 C C . PRO A 1 69 ? -5.628 3.799 16.476 1 91.25 69 PRO A C 1
ATOM 483 O O . PRO A 1 69 ? -4.575 3.273 16.107 1 91.25 69 PRO A O 1
ATOM 486 N N . ARG A 1 70 ? -6.809 3.464 16.083 1 91.26 70 ARG A N 1
ATOM 487 C CA . ARG A 1 70 ? -6.945 2.493 15.002 1 91.26 70 ARG A CA 1
ATOM 488 C C . ARG A 1 70 ? -6.671 3.14 13.648 1 91.26 70 ARG A C 1
ATOM 490 O O . ARG A 1 70 ? -7.104 4.266 13.394 1 91.26 70 ARG A O 1
ATOM 497 N N . PRO A 1 71 ? -5.929 2.406 12.831 1 91.45 71 PRO A N 1
ATOM 498 C CA . PRO A 1 71 ? -5.771 2.961 11.484 1 91.45 71 PRO A CA 1
ATOM 499 C C . PRO A 1 71 ? -7.106 3.163 10.77 1 91.45 71 PRO A C 1
ATOM 501 O O . PRO A 1 71 ? -8.021 2.351 10.922 1 91.45 71 PRO A O 1
ATOM 504 N N . PRO A 1 72 ? -7.222 4.292 10.068 1 96.09 72 PRO A N 1
ATOM 505 C CA . PRO A 1 72 ? -8.462 4.473 9.308 1 96.09 72 PRO A CA 1
ATOM 506 C C . PRO A 1 72 ? -8.799 3.269 8.433 1 96.09 72 PRO A C 1
ATOM 508 O O . PRO A 1 72 ? -7.927 2.743 7.737 1 96.09 72 PRO A O 1
ATOM 511 N N . ARG A 1 73 ? -9.99 2.826 8.522 1 95.1 73 ARG A N 1
ATOM 512 C CA . ARG A 1 73 ? -10.414 1.681 7.722 1 95.1 73 ARG A CA 1
ATOM 513 C C . ARG A 1 73 ? -10.382 2.012 6.234 1 95.1 73 ARG A C 1
ATOM 515 O O . ARG A 1 73 ? -10.027 1.164 5.412 1 95.1 73 ARG A O 1
ATOM 522 N N . VAL A 1 74 ? -10.823 3.275 5.898 1 97.44 74 VAL A N 1
ATOM 523 C CA . VAL A 1 74 ? -10.798 3.744 4.516 1 97.44 74 VAL A CA 1
ATOM 524 C C . VAL A 1 74 ? -9.501 4.506 4.252 1 97.44 74 VAL A C 1
ATOM 526 O O . VAL A 1 74 ? -9.328 5.632 4.724 1 97.44 74 VAL A O 1
ATOM 529 N N . ARG A 1 75 ? -8.652 3.895 3.491 1 97.49 75 ARG A N 1
ATOM 530 C CA . ARG A 1 75 ? -7.332 4.444 3.201 1 97.49 75 ARG A CA 1
ATOM 531 C C . ARG A 1 75 ? -6.792 3.905 1.881 1 97.49 75 ARG A C 1
ATOM 533 O O . ARG A 1 75 ? -7.051 2.754 1.521 1 97.49 75 ARG A O 1
ATOM 540 N N . ASP A 1 76 ? -6.133 4.738 1.135 1 98.59 76 ASP A N 1
ATOM 541 C CA . ASP A 1 76 ? -5.416 4.343 -0.074 1 98.59 76 ASP A CA 1
ATOM 542 C C . ASP A 1 76 ? -3.907 4.346 0.158 1 98.59 76 ASP A C 1
ATOM 544 O O . ASP A 1 76 ? -3.395 5.15 0.94 1 98.59 76 ASP A O 1
ATOM 548 N N . LYS A 1 77 ? -3.242 3.459 -0.474 1 98.6 77 LYS A N 1
ATOM 549 C CA . LYS A 1 77 ? -1.796 3.362 -0.294 1 98.6 77 LYS A CA 1
ATOM 550 C C . LYS A 1 77 ? -1.099 3.021 -1.608 1 98.6 77 LYS A C 1
ATOM 552 O O . LYS A 1 77 ? -1.585 2.188 -2.376 1 98.6 77 LYS A O 1
ATOM 557 N N . LEU A 1 78 ? -0.058 3.688 -1.837 1 98.83 78 LEU A N 1
ATOM 558 C CA . LEU A 1 78 ? 0.859 3.397 -2.933 1 98.83 78 LEU A CA 1
ATOM 559 C C . LEU A 1 78 ? 2.3 3.34 -2.435 1 98.83 78 LEU A C 1
ATOM 561 O O . LEU A 1 78 ? 2.801 4.309 -1.86 1 98.83 78 LEU A O 1
ATOM 565 N N . THR A 1 79 ? 2.915 2.221 -2.559 1 98.45 79 THR A N 1
ATOM 566 C CA . THR A 1 79 ? 4.318 2.027 -2.209 1 98.45 79 THR A CA 1
ATOM 567 C C . THR A 1 79 ? 5.065 1.327 -3.34 1 98.45 79 THR A C 1
ATOM 569 O O . THR A 1 79 ? 4.58 0.339 -3.894 1 98.45 79 THR A O 1
ATOM 572 N N . PHE A 1 80 ? 6.204 1.838 -3.687 1 98.37 80 PHE A N 1
ATOM 573 C CA . PHE A 1 80 ? 6.99 1.12 -4.684 1 98.37 80 PHE A CA 1
ATOM 574 C C . PHE A 1 80 ? 8.468 1.474 -4.566 1 98.37 80 PHE A C 1
ATOM 576 O O . PHE A 1 80 ? 8.817 2.545 -4.066 1 98.37 80 PHE A O 1
ATOM 583 N N . CYS A 1 81 ? 9.302 0.548 -4.977 1 98.51 81 CYS A N 1
ATOM 584 C CA . CYS A 1 81 ? 10.752 0.704 -4.987 1 98.51 81 CYS A CA 1
ATOM 585 C C . CYS A 1 81 ? 11.246 1.127 -6.366 1 98.51 81 CYS A C 1
ATOM 587 O O . CYS A 1 81 ? 10.593 0.854 -7.374 1 98.51 81 CYS A O 1
ATOM 589 N N . LEU A 1 82 ? 12.363 1.782 -6.319 1 98.56 82 LEU A N 1
ATOM 590 C CA . LEU A 1 82 ? 12.917 2.345 -7.545 1 98.56 82 LEU A CA 1
ATOM 591 C C . LEU A 1 82 ? 14.409 2.045 -7.655 1 98.56 82 LEU A C 1
ATOM 593 O O . LEU A 1 82 ? 15.112 1.995 -6.643 1 98.56 82 LEU A O 1
ATOM 597 N N . ASP A 1 83 ? 14.808 1.859 -8.887 1 98.37 83 ASP A N 1
ATOM 598 C CA . ASP A 1 83 ? 16.234 1.934 -9.19 1 98.37 83 ASP A CA 1
ATOM 599 C C . ASP A 1 83 ? 16.716 3.383 -9.209 1 98.37 83 ASP A C 1
ATOM 601 O O . ASP A 1 83 ? 16.321 4.163 -10.078 1 98.37 83 ASP A O 1
ATOM 605 N N . PRO A 1 84 ? 17.563 3.731 -8.309 1 97.79 84 PRO A N 1
ATOM 606 C CA . PRO A 1 84 ? 17.985 5.131 -8.221 1 97.79 84 PRO A CA 1
ATOM 607 C C . PRO A 1 84 ? 18.999 5.51 -9.298 1 97.79 84 PRO A C 1
ATOM 609 O O . PRO A 1 84 ? 19.302 6.692 -9.478 1 97.79 84 PRO A O 1
ATOM 612 N N . SER A 1 85 ? 19.52 4.572 -10.064 1 95.97 85 SER A N 1
ATOM 613 C CA . SER A 1 85 ? 20.584 4.823 -11.031 1 95.97 85 SER A CA 1
ATOM 614 C C . SER A 1 85 ? 21.721 5.626 -10.407 1 95.97 85 SER A C 1
ATOM 616 O O . SER A 1 85 ? 22.254 6.545 -11.031 1 95.97 85 SER A O 1
ATOM 618 N N . LYS A 1 86 ? 21.978 5.449 -9.182 1 96.67 86 LYS A N 1
ATOM 619 C CA . LYS A 1 86 ? 23.017 6.032 -8.338 1 96.67 86 LYS A CA 1
ATOM 620 C C . LYS A 1 86 ? 23.404 5.082 -7.208 1 96.67 86 LYS A C 1
ATOM 622 O O . LYS A 1 86 ? 22.568 4.323 -6.714 1 96.67 86 LYS A O 1
ATOM 627 N N . LEU A 1 87 ? 24.652 5.181 -6.842 1 97.62 87 LEU A N 1
ATOM 628 C CA . LEU A 1 87 ? 25.123 4.311 -5.769 1 97.62 87 LEU A CA 1
ATOM 629 C C . LEU A 1 87 ? 24.42 4.638 -4.456 1 97.62 87 LEU A C 1
ATOM 631 O O . LEU A 1 87 ? 24.312 5.807 -4.079 1 97.62 87 LEU A O 1
ATOM 635 N N . VAL A 1 88 ? 23.959 3.606 -3.788 1 97.82 88 VAL A N 1
ATOM 636 C CA . VAL A 1 88 ? 23.367 3.746 -2.462 1 97.82 88 VAL A CA 1
ATOM 637 C C . VAL A 1 88 ? 24.466 3.751 -1.403 1 97.82 88 VAL A C 1
ATOM 639 O O . VAL A 1 88 ? 25.309 2.851 -1.37 1 97.82 88 VAL A O 1
ATOM 642 N N . SER A 1 89 ? 24.449 4.769 -0.54 1 97.61 89 SER A N 1
ATOM 643 C CA . SER A 1 89 ? 25.463 4.838 0.507 1 97.61 89 SER A CA 1
ATOM 644 C C . SER A 1 89 ? 25.325 3.68 1.489 1 97.61 89 SER A C 1
ATOM 646 O O . SER A 1 89 ? 24.237 3.123 1.65 1 97.61 89 SER A O 1
ATOM 648 N N . ASN A 1 90 ? 26.393 3.351 2.161 1 96.42 90 ASN A N 1
ATOM 649 C CA . ASN A 1 90 ? 26.385 2.294 3.168 1 96.42 90 ASN A CA 1
ATOM 650 C C . ASN A 1 90 ? 25.433 2.619 4.315 1 96.42 90 ASN A C 1
ATOM 652 O O . ASN A 1 90 ? 24.744 1.734 4.825 1 96.42 90 ASN A O 1
ATOM 656 N N . THR A 1 91 ? 25.45 3.82 4.658 1 95.48 91 THR A N 1
ATOM 657 C CA . THR A 1 91 ? 24.58 4.254 5.745 1 95.48 91 THR A CA 1
ATOM 658 C C . THR A 1 91 ? 23.112 4.06 5.374 1 95.48 91 THR A C 1
ATOM 660 O O . THR A 1 91 ? 22.327 3.545 6.173 1 95.48 91 THR A O 1
ATOM 663 N N . ALA A 1 92 ? 22.769 4.459 4.191 1 95.79 92 ALA A N 1
ATOM 664 C CA . ALA A 1 92 ? 21.4 4.279 3.715 1 95.79 92 ALA A CA 1
ATOM 665 C C . ALA A 1 92 ? 21.027 2.8 3.663 1 95.79 92 ALA A C 1
ATOM 667 O O . ALA A 1 92 ? 19.931 2.416 4.077 1 95.79 92 ALA A O 1
ATOM 668 N N . TYR A 1 93 ? 21.969 1.971 3.187 1 96.5 93 TYR A N 1
ATOM 669 C CA . TYR A 1 93 ? 21.728 0.536 3.091 1 96.5 93 TYR A CA 1
ATOM 670 C C . TYR A 1 93 ? 21.508 -0.074 4.47 1 96.5 93 TYR A C 1
ATOM 672 O O . TYR A 1 93 ? 20.586 -0.87 4.664 1 96.5 93 TYR A O 1
ATOM 680 N N . GLN A 1 94 ? 22.262 0.305 5.421 1 95.09 94 GLN A N 1
ATOM 681 C CA . GLN A 1 94 ? 22.165 -0.232 6.774 1 95.09 94 GLN A CA 1
ATOM 682 C C . GLN A 1 94 ? 20.838 0.149 7.423 1 95.09 94 GLN A C 1
ATOM 684 O O . GLN A 1 94 ? 20.265 -0.634 8.184 1 95.09 94 GLN A O 1
ATOM 689 N N . LEU A 1 95 ? 20.342 1.239 7.065 1 93.43 95 LEU A N 1
ATOM 690 C CA . LEU A 1 95 ? 19.115 1.738 7.674 1 93.43 95 LEU A CA 1
ATOM 691 C C . LEU A 1 95 ? 17.888 1.155 6.981 1 93.43 95 LEU A C 1
ATOM 693 O O . LEU A 1 95 ? 16.922 0.767 7.642 1 93.43 95 LEU A O 1
ATOM 697 N N . THR A 1 96 ? 17.943 1.036 5.632 1 95.06 96 THR A N 1
ATOM 698 C CA . THR A 1 96 ? 16.711 0.798 4.888 1 95.06 96 THR A CA 1
ATOM 699 C C . THR A 1 96 ? 16.663 -0.636 4.367 1 95.06 96 THR A C 1
ATOM 701 O O . THR A 1 96 ? 15.607 -1.114 3.948 1 95.06 96 THR A O 1
ATOM 704 N N . GLY A 1 97 ? 17.818 -1.283 4.258 1 94.82 97 GLY A N 1
ATOM 705 C CA . GLY A 1 97 ? 17.9 -2.622 3.698 1 94.82 97 GLY A CA 1
ATOM 706 C C . GLY A 1 97 ? 17.846 -2.639 2.182 1 94.82 97 GLY A C 1
ATOM 707 O O . GLY A 1 97 ? 17.69 -3.7 1.573 1 94.82 97 GLY A O 1
ATOM 708 N N . LEU A 1 98 ? 17.942 -1.466 1.545 1 97.37 98 LEU A N 1
ATOM 709 C CA . LEU A 1 98 ? 17.906 -1.38 0.09 1 97.37 98 LEU A CA 1
ATOM 710 C C . LEU A 1 98 ? 19.292 -1.079 -0.472 1 97.37 98 LEU A C 1
ATOM 712 O O . LEU A 1 98 ? 19.916 -0.085 -0.096 1 97.37 98 LEU A O 1
ATOM 716 N N . SER A 1 99 ? 19.798 -1.941 -1.229 1 97.64 99 SER A N 1
ATOM 717 C CA . SER A 1 99 ? 21.055 -1.767 -1.948 1 97.64 99 SER A CA 1
ATOM 718 C C . SER A 1 99 ? 20.834 -1.771 -3.457 1 97.64 99 SER A C 1
ATOM 720 O O . SER A 1 99 ? 19.769 -2.17 -3.932 1 97.64 99 SER A O 1
ATOM 722 N N . ASN A 1 100 ? 21.875 -1.316 -4.19 1 98.34 100 ASN A N 1
ATOM 723 C CA . ASN A 1 100 ? 21.8 -1.398 -5.644 1 98.34 100 ASN A CA 1
ATOM 724 C C . ASN A 1 100 ? 21.622 -2.839 -6.115 1 98.34 100 ASN A C 1
ATOM 726 O O . ASN A 1 100 ? 20.861 -3.102 -7.049 1 98.34 100 ASN A O 1
ATOM 730 N N . GLU A 1 101 ? 22.278 -3.704 -5.472 1 97.84 101 GLU A N 1
ATOM 731 C CA . GLU A 1 101 ? 22.199 -5.118 -5.828 1 97.84 101 GLU A CA 1
ATOM 732 C C . GLU A 1 101 ? 20.783 -5.656 -5.641 1 97.84 101 GLU A C 1
ATOM 734 O O . GLU A 1 101 ? 20.236 -6.304 -6.535 1 97.84 101 GLU A O 1
ATOM 739 N N . LYS A 1 102 ? 20.199 -5.398 -4.473 1 97.37 102 LYS A N 1
ATOM 740 C CA . LYS A 1 102 ? 18.85 -5.873 -4.181 1 97.37 102 LYS A CA 1
ATOM 741 C C . LYS A 1 102 ? 17.841 -5.311 -5.178 1 97.37 102 LYS A C 1
ATOM 743 O O . LYS A 1 102 ? 16.964 -6.033 -5.655 1 97.37 102 LYS A O 1
ATOM 748 N N . LEU A 1 103 ? 17.958 -4.078 -5.465 1 98.43 103 LEU A N 1
ATOM 749 C CA . LEU A 1 103 ? 17.04 -3.43 -6.394 1 98.43 103 LEU A CA 1
ATOM 750 C C . LEU A 1 103 ? 17.222 -3.975 -7.807 1 98.43 103 LEU A C 1
ATOM 752 O O . LEU A 1 103 ? 16.244 -4.173 -8.532 1 98.43 103 LEU A O 1
ATOM 756 N N . ALA A 1 104 ? 18.448 -4.248 -8.189 1 98.05 104 ALA A N 1
ATOM 757 C CA . ALA A 1 104 ? 18.747 -4.807 -9.505 1 98.05 104 ALA A CA 1
ATOM 758 C C . ALA A 1 104 ? 18.252 -6.246 -9.616 1 98.05 104 ALA A C 1
ATOM 760 O O . ALA A 1 104 ? 17.661 -6.63 -10.628 1 98.05 104 ALA A O 1
ATOM 761 N N . GLU A 1 105 ? 18.477 -7.007 -8.587 1 97.86 105 GLU A N 1
ATOM 762 C CA . GLU A 1 105 ? 18.055 -8.405 -8.569 1 97.86 105 GLU A CA 1
ATOM 763 C C . GLU A 1 105 ? 16.538 -8.525 -8.681 1 97.86 105 GLU A C 1
ATOM 765 O O . GLU A 1 105 ? 16.026 -9.505 -9.227 1 97.86 105 GLU A O 1
ATOM 770 N N . ASN A 1 106 ? 15.889 -7.534 -8.181 1 98.15 106 ASN A N 1
ATOM 771 C CA . ASN A 1 106 ? 14.431 -7.517 -8.248 1 98.15 106 ASN A CA 1
ATOM 772 C C . ASN A 1 106 ? 13.934 -6.699 -9.436 1 98.15 106 ASN A C 1
ATOM 774 O O . ASN A 1 106 ? 12.761 -6.324 -9.49 1 98.15 106 ASN A O 1
ATOM 778 N N . ARG A 1 107 ? 14.799 -6.295 -10.32 1 97.93 107 ARG A N 1
ATOM 779 C CA . ARG A 1 107 ? 14.546 -5.682 -11.62 1 97.93 107 ARG A CA 1
ATOM 780 C C . ARG A 1 107 ? 13.734 -4.4 -11.473 1 97.93 107 ARG A C 1
ATOM 782 O O . ARG A 1 107 ? 12.754 -4.194 -12.192 1 97.93 107 ARG A O 1
ATOM 789 N N . ARG A 1 108 ? 14.095 -3.59 -10.527 1 98.11 108 ARG A N 1
ATOM 790 C CA . ARG A 1 108 ? 13.388 -2.332 -10.31 1 98.11 108 ARG A CA 1
ATOM 791 C C . ARG A 1 108 ? 13.725 -1.319 -11.399 1 98.11 108 ARG A C 1
ATOM 793 O O . ARG A 1 108 ? 14.852 -1.287 -11.898 1 98.11 108 ARG A O 1
ATOM 800 N N . ARG A 1 109 ? 12.751 -0.542 -11.741 1 97.9 109 ARG A N 1
ATOM 801 C CA . ARG A 1 109 ? 12.895 0.485 -12.768 1 97.9 109 ARG A CA 1
ATOM 802 C C . ARG A 1 109 ? 13.192 1.845 -12.145 1 97.9 109 ARG A C 1
ATOM 804 O O . ARG A 1 109 ? 12.846 2.092 -10.988 1 97.9 109 ARG A O 1
ATOM 811 N N . GLU A 1 110 ? 13.765 2.679 -12.897 1 97.99 110 GLU A N 1
ATOM 812 C CA . GLU A 1 110 ? 14.036 4.047 -12.465 1 97.99 110 GLU A CA 1
ATOM 813 C C . GLU A 1 110 ? 12.749 4.862 -12.371 1 97.99 110 GLU A C 1
ATOM 815 O O . GLU A 1 110 ? 11.687 4.407 -12.802 1 97.99 110 GLU A O 1
ATOM 820 N N . PHE A 1 111 ? 12.89 5.985 -11.739 1 97.82 111 PHE A N 1
ATOM 821 C CA . PHE A 1 111 ? 11.79 6.942 -11.775 1 97.82 111 PHE A CA 1
ATOM 822 C C . PHE A 1 111 ? 11.592 7.486 -13.185 1 97.82 111 PHE A C 1
ATOM 824 O O . PHE A 1 111 ? 12.318 8.383 -13.617 1 97.82 111 PHE A O 1
ATOM 831 N N . ASP A 1 112 ? 10.649 6.975 -13.893 1 97.15 112 ASP A N 1
ATOM 832 C CA . ASP A 1 112 ? 10.4 7.314 -15.291 1 97.15 112 ASP A CA 1
ATOM 833 C C . ASP A 1 112 ? 8.983 7.849 -15.482 1 97.15 112 ASP A C 1
ATOM 835 O O . ASP A 1 112 ? 8.316 8.215 -14.513 1 97.15 112 ASP A O 1
ATOM 839 N N . GLY A 1 113 ? 8.607 7.934 -16.713 1 95.75 113 GLY A N 1
ATOM 840 C CA . GLY A 1 113 ? 7.282 8.448 -17.02 1 95.75 113 GLY A CA 1
ATOM 841 C C . GLY A 1 113 ? 6.166 7.634 -16.391 1 95.75 113 GLY A C 1
ATOM 842 O O . GLY A 1 113 ? 5.141 8.186 -15.985 1 95.75 113 GLY A O 1
ATOM 843 N N . ASP A 1 114 ? 6.332 6.335 -16.258 1 95.67 114 ASP A N 1
ATOM 844 C CA . ASP A 1 114 ? 5.335 5.47 -15.635 1 95.67 114 ASP A CA 1
ATOM 845 C C . ASP A 1 114 ? 5.21 5.762 -14.142 1 95.67 114 ASP A C 1
ATOM 847 O O . ASP A 1 114 ? 4.111 5.717 -13.585 1 95.67 114 ASP A O 1
ATOM 851 N N . ALA A 1 115 ? 6.363 6.013 -13.521 1 97.42 115 ALA A N 1
ATOM 852 C CA . ALA A 1 115 ? 6.333 6.392 -12.111 1 97.42 115 ALA A CA 1
ATOM 853 C C . ALA A 1 115 ? 5.586 7.708 -11.912 1 97.42 115 ALA A C 1
ATOM 855 O O . ALA A 1 115 ? 4.802 7.848 -10.971 1 97.42 115 ALA A O 1
ATOM 856 N N . VAL A 1 116 ? 5.843 8.638 -12.794 1 96.99 116 VAL A N 1
ATOM 857 C CA . VAL A 1 116 ? 5.142 9.917 -12.76 1 96.99 116 VAL A CA 1
ATOM 858 C C . VAL A 1 116 ? 3.638 9.686 -12.876 1 96.99 116 VAL A C 1
ATOM 860 O O . VAL A 1 116 ? 2.857 10.237 -12.097 1 96.99 116 VAL A O 1
ATOM 863 N N . ALA A 1 117 ? 3.28 8.906 -13.839 1 95.2 117 ALA A N 1
ATOM 864 C CA . ALA A 1 117 ? 1.866 8.629 -14.076 1 95.2 117 ALA A CA 1
ATOM 865 C C . ALA A 1 117 ? 1.225 7.965 -12.86 1 95.2 117 ALA A C 1
ATOM 867 O O . ALA A 1 117 ? 0.084 8.272 -12.506 1 95.2 117 ALA A O 1
ATOM 868 N N . LEU A 1 118 ? 1.913 7.104 -12.291 1 97.31 118 LEU A N 1
ATOM 869 C CA . LEU A 1 118 ? 1.413 6.376 -11.13 1 97.31 118 LEU A CA 1
ATOM 870 C C . LEU A 1 118 ? 1.185 7.319 -9.953 1 97.31 118 LEU A C 1
ATOM 872 O O . LEU A 1 118 ? 0.104 7.33 -9.361 1 97.31 118 LEU A O 1
ATOM 876 N N . VAL A 1 119 ? 2.19 8.117 -9.596 1 97.99 119 VAL A N 1
ATOM 877 C CA . VAL A 1 119 ? 2.092 9.043 -8.473 1 97.99 119 VAL A CA 1
ATOM 878 C C . VAL A 1 119 ? 1.01 10.083 -8.753 1 97.99 119 VAL A C 1
ATOM 880 O O . VAL A 1 119 ? 0.162 10.352 -7.899 1 97.99 119 VAL A O 1
ATOM 883 N N . SER A 1 120 ? 1.019 10.617 -9.983 1 96.58 120 SER A N 1
ATOM 884 C CA . SER A 1 120 ? 0.043 11.635 -10.359 1 96.58 120 SER A CA 1
ATOM 885 C C . SER A 1 120 ? -1.373 11.071 -10.357 1 96.58 120 SER A C 1
ATOM 887 O O . SER A 1 120 ? -2.311 11.736 -9.911 1 96.58 120 SER A O 1
ATOM 889 N N . GLY A 1 121 ? -1.493 9.87 -10.885 1 95.68 121 GLY A N 1
ATOM 890 C CA . GLY A 1 121 ? -2.797 9.225 -10.872 1 95.68 121 GLY A CA 1
ATOM 891 C C . GLY A 1 121 ? -3.324 8.974 -9.471 1 95.68 121 GLY A C 1
ATOM 892 O O . GLY A 1 121 ? -4.512 9.167 -9.205 1 95.68 121 GLY A O 1
ATOM 893 N N . PHE A 1 122 ? -2.465 8.543 -8.564 1 98.16 122 PHE A N 1
ATOM 894 C CA . PHE A 1 122 ? -2.828 8.306 -7.172 1 98.16 122 PHE A CA 1
ATOM 895 C C . PHE A 1 122 ? -3.345 9.584 -6.522 1 98.16 122 PHE A C 1
ATOM 897 O O . PHE A 1 122 ? -4.375 9.57 -5.845 1 98.16 122 PHE A O 1
ATOM 904 N N . LEU A 1 123 ? -2.642 10.658 -6.752 1 97.36 123 LEU A N 1
ATOM 905 C CA . LEU A 1 123 ? -3.022 11.94 -6.169 1 97.36 123 LEU A CA 1
ATOM 906 C C . LEU A 1 123 ? -4.303 12.469 -6.806 1 97.36 123 LEU A C 1
ATOM 908 O O . LEU A 1 123 ? -5.165 13.015 -6.114 1 97.36 123 LEU A O 1
ATOM 912 N N . ALA A 1 124 ? -4.428 12.304 -8.094 1 93.82 124 ALA A N 1
ATOM 913 C CA . ALA A 1 124 ? -5.565 12.84 -8.838 1 93.82 124 ALA A CA 1
ATOM 914 C C . ALA A 1 124 ? -6.867 12.17 -8.408 1 93.82 124 ALA A C 1
ATOM 916 O O . ALA A 1 124 ? -7.945 12.756 -8.532 1 93.82 124 ALA A O 1
ATOM 917 N N . ARG A 1 125 ? -6.788 11.02 -7.897 1 95.94 125 ARG A N 1
ATOM 918 C CA . ARG A 1 125 ? -7.988 10.287 -7.508 1 95.94 125 ARG A CA 1
ATOM 919 C C . ARG A 1 125 ? -8.495 10.75 -6.146 1 95.94 125 ARG A C 1
ATOM 921 O O . ARG A 1 125 ? -9.618 10.427 -5.753 1 95.94 125 ARG A O 1
ATOM 928 N N . GLN A 1 126 ? -7.638 11.419 -5.408 1 97.11 126 GLN A N 1
ATOM 929 C CA . GLN A 1 126 ? -8.034 11.856 -4.073 1 97.11 126 GLN A CA 1
ATOM 930 C C . GLN A 1 126 ? -8.944 13.079 -4.141 1 97.11 126 GLN A C 1
ATOM 932 O O . GLN A 1 126 ? -8.865 13.865 -5.088 1 97.11 126 GLN A O 1
ATOM 937 N N . THR A 1 127 ? -9.806 13.246 -3.149 1 96.91 127 THR A N 1
ATOM 938 C CA . THR A 1 127 ? -10.667 14.42 -3.066 1 96.91 127 THR A CA 1
ATOM 939 C C . THR A 1 127 ? -9.844 15.676 -2.795 1 96.91 127 THR A C 1
ATOM 941 O O . THR A 1 127 ? -9.122 15.748 -1.799 1 96.91 127 THR A O 1
ATOM 944 N N . PRO A 1 128 ? -9.914 16.687 -3.634 1 96.4 128 PRO A N 1
ATOM 945 C CA . PRO A 1 128 ? -9.168 17.928 -3.416 1 96.4 128 PRO A CA 1
ATOM 946 C C . PRO A 1 128 ? -9.8 18.818 -2.349 1 96.4 128 PRO A C 1
ATOM 948 O O . PRO A 1 128 ? -10.994 18.692 -2.063 1 96.4 128 PRO A O 1
ATOM 951 N N . PRO A 1 129 ? -9.03 19.728 -1.901 1 97.56 129 PRO A N 1
ATOM 952 C CA . PRO A 1 129 ? -7.584 19.915 -2.047 1 97.56 129 PRO A CA 1
ATOM 953 C C . PRO A 1 129 ? -6.775 18.808 -1.375 1 97.56 129 PRO A C 1
ATOM 955 O O . PRO A 1 129 ? -7.143 18.338 -0.295 1 97.56 129 PRO A O 1
ATOM 958 N N . VAL A 1 130 ? -5.771 18.363 -2.017 1 98.23 130 VAL A N 1
ATOM 959 C CA . VAL A 1 130 ? -4.894 17.307 -1.521 1 98.23 130 VAL A CA 1
ATOM 960 C C . VAL A 1 130 ? -3.664 17.925 -0.861 1 98.23 130 VAL A C 1
ATOM 962 O O . VAL A 1 130 ? -3.048 18.839 -1.413 1 98.23 130 VAL A O 1
ATOM 965 N N . CYS A 1 131 ? -3.303 17.457 0.312 1 98.76 131 CYS A N 1
ATOM 966 C CA . CYS A 1 131 ? -2.146 17.961 1.043 1 98.76 131 CYS A CA 1
ATOM 967 C C . CYS A 1 131 ? -1.158 16.84 1.342 1 98.76 131 CYS A C 1
ATOM 969 O O . CYS A 1 131 ? -1.48 15.9 2.071 1 98.76 131 CYS A O 1
ATOM 971 N N . LEU A 1 132 ? 0.038 16.922 0.772 1 98.82 132 LEU A N 1
ATOM 972 C CA . LEU A 1 132 ? 1.119 16.022 1.159 1 98.82 132 LEU A CA 1
ATOM 973 C C . LEU A 1 132 ? 1.618 16.345 2.564 1 98.82 132 LEU A C 1
ATOM 975 O O . 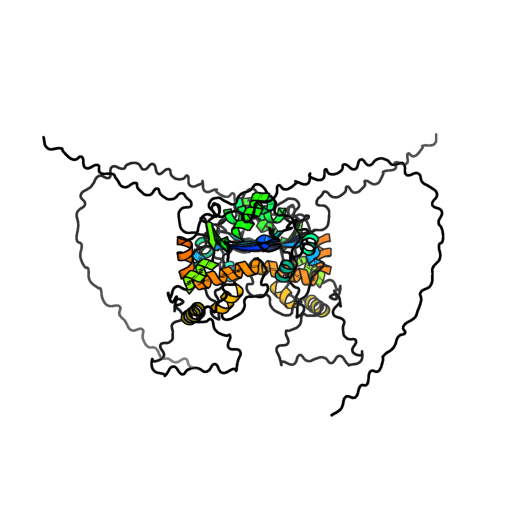LEU A 1 132 ? 1.853 17.511 2.891 1 98.82 132 LEU A O 1
ATOM 979 N N . VAL A 1 133 ? 1.738 15.333 3.386 1 98.91 133 VAL A N 1
ATOM 980 C CA . VAL A 1 133 ? 2.186 15.496 4.765 1 98.91 133 VAL A CA 1
ATOM 981 C C . VAL A 1 133 ? 3.423 14.636 5.012 1 98.91 133 VAL A C 1
ATOM 983 O O . VAL A 1 133 ? 3.396 13.422 4.797 1 98.91 133 VAL A O 1
ATOM 986 N N . ALA A 1 134 ? 4.473 15.193 5.406 1 98.79 134 ALA A N 1
ATOM 987 C CA . ALA A 1 134 ? 5.715 14.479 5.691 1 98.79 134 ALA A CA 1
ATOM 988 C C . ALA A 1 134 ? 6.421 15.071 6.907 1 98.79 134 ALA A C 1
ATOM 990 O O . ALA A 1 134 ? 6.207 16.236 7.252 1 98.79 134 ALA A O 1
ATOM 991 N N . HIS A 1 135 ? 7.198 14.233 7.591 1 98.23 135 HIS A N 1
ATOM 992 C CA . HIS A 1 135 ? 7.99 14.688 8.728 1 98.23 135 HIS A CA 1
ATOM 993 C C . HIS A 1 135 ? 9.349 15.213 8.277 1 98.23 135 HIS A C 1
ATOM 995 O O . HIS A 1 135 ? 10.169 14.456 7.753 1 98.23 135 HIS A O 1
ATOM 1001 N N . ASN A 1 136 ? 9.609 16.478 8.456 1 97.21 136 ASN A N 1
ATOM 1002 C CA . ASN A 1 136 ? 10.752 17.183 7.886 1 97.21 136 ASN A CA 1
ATOM 1003 C C . ASN A 1 136 ? 10.665 17.255 6.364 1 97.21 136 ASN A C 1
ATOM 1005 O O . ASN A 1 136 ? 11.682 17.16 5.675 1 97.21 136 ASN A O 1
ATOM 1009 N N . GLY A 1 137 ? 9.475 17.341 5.896 1 98.01 137 GLY A N 1
ATOM 1010 C CA . GLY A 1 137 ? 9.183 17.243 4.475 1 98.01 137 GLY A CA 1
ATOM 1011 C C . GLY A 1 137 ? 9.708 18.42 3.675 1 98.01 137 GLY A C 1
ATOM 1012 O O . GLY A 1 137 ? 10.071 18.272 2.506 1 98.01 137 GLY A O 1
ATOM 1013 N N . ILE A 1 138 ? 9.714 19.577 4.213 1 97.44 138 ILE A N 1
ATOM 1014 C CA . ILE A 1 138 ? 10.105 20.793 3.509 1 97.44 138 ILE A CA 1
ATOM 1015 C C . ILE A 1 138 ? 11.597 20.746 3.185 1 97.44 138 ILE A C 1
ATOM 1017 O O . ILE A 1 138 ? 12.031 21.263 2.153 1 97.44 138 ILE A O 1
ATOM 1021 N N . GLN A 1 139 ? 12.335 20.034 4.03 1 96.4 139 GLN A N 1
ATOM 1022 C CA . GLN A 1 139 ? 13.782 20.027 3.848 1 96.4 139 GLN A CA 1
ATOM 1023 C C . GLN A 1 139 ? 14.231 18.805 3.052 1 96.4 139 GLN A C 1
ATOM 1025 O O . GLN A 1 139 ? 15.366 18.752 2.574 1 96.4 139 GLN A O 1
ATOM 1030 N N . PHE A 1 140 ? 13.335 17.886 2.889 1 97.57 140 PHE A N 1
ATOM 1031 C CA . PHE A 1 140 ? 13.888 16.67 2.306 1 97.57 140 PHE A CA 1
ATOM 1032 C C . PHE A 1 140 ? 12.899 16.036 1.335 1 97.57 140 PHE A C 1
ATOM 1034 O O . PHE A 1 140 ? 13.061 16.142 0.118 1 97.57 140 PHE A O 1
ATOM 1041 N N . ASP A 1 141 ? 11.759 15.479 1.775 1 98.2 141 ASP A N 1
ATOM 1042 C CA . ASP A 1 141 ? 10.875 14.623 0.991 1 98.2 141 ASP A CA 1
ATOM 1043 C C . ASP A 1 141 ? 10.284 15.382 -0.195 1 98.2 141 ASP A C 1
ATOM 1045 O O . ASP A 1 141 ? 10.305 14.891 -1.326 1 98.2 141 ASP A O 1
ATOM 1049 N N . PHE A 1 142 ? 9.725 16.576 0.103 1 98.18 142 PHE A N 1
ATOM 1050 C CA . PHE A 1 142 ? 9.028 17.325 -0.935 1 98.18 142 PHE A CA 1
ATOM 1051 C C . PHE A 1 142 ? 9.998 17.78 -2.019 1 98.18 142 PHE A C 1
ATOM 1053 O O . PHE A 1 142 ? 9.798 17.491 -3.2 1 98.18 142 PHE A O 1
ATOM 1060 N N . PRO A 1 143 ? 11.044 18.464 -1.646 1 97.77 143 PRO A N 1
ATOM 1061 C CA . PRO A 1 143 ? 11.961 18.895 -2.704 1 97.77 143 PRO A CA 1
ATOM 1062 C C . PRO A 1 143 ? 12.587 17.723 -3.456 1 97.77 143 PRO A C 1
ATOM 1064 O O . PRO A 1 143 ? 12.894 17.84 -4.645 1 97.77 143 PRO A O 1
ATOM 1067 N N . LEU A 1 144 ? 12.871 16.583 -2.765 1 98.34 144 LEU A N 1
ATOM 1068 C CA . LEU A 1 144 ? 13.432 15.412 -3.429 1 98.34 144 LEU A CA 1
ATOM 1069 C C . LEU A 1 144 ? 12.453 14.846 -4.453 1 98.34 144 LE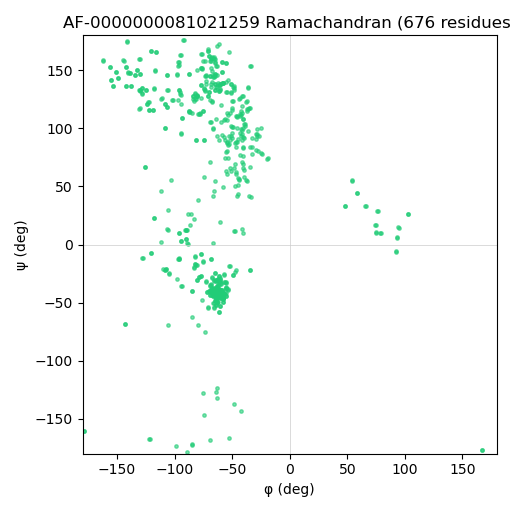U A C 1
ATOM 1071 O O . LEU A 1 144 ? 12.851 14.479 -5.561 1 98.34 144 LEU A O 1
ATOM 1075 N N . LEU A 1 145 ? 11.224 14.689 -4.059 1 98.37 145 LEU A N 1
ATOM 1076 C CA . LEU A 1 145 ? 10.202 14.238 -4.997 1 98.37 145 LEU A CA 1
ATOM 1077 C C . LEU A 1 145 ? 10.142 15.151 -6.217 1 98.37 145 LEU A C 1
ATOM 1079 O O . LEU A 1 145 ? 10.034 14.675 -7.349 1 98.37 145 LEU A O 1
ATOM 1083 N N . LYS A 1 146 ? 10.223 16.427 -6.025 1 97.29 146 LYS A N 1
ATOM 1084 C CA . LYS A 1 146 ? 10.204 17.399 -7.114 1 97.29 146 LYS A CA 1
ATOM 1085 C C . LYS A 1 146 ? 11.391 17.196 -8.052 1 97.29 146 LYS A C 1
ATOM 1087 O O . LYS A 1 146 ? 11.263 17.36 -9.267 1 97.29 146 LYS A O 1
ATOM 1092 N N . VAL A 1 147 ? 12.53 16.867 -7.481 1 97.44 147 VAL A N 1
ATOM 1093 C CA . VAL A 1 147 ? 13.705 16.603 -8.305 1 97.44 147 VAL A CA 1
ATOM 1094 C C . VAL A 1 147 ? 13.424 15.434 -9.246 1 97.44 147 VAL A C 1
ATOM 1096 O O . VAL A 1 147 ? 13.745 15.496 -10.436 1 97.44 147 VAL A O 1
ATOM 1099 N N . GLU A 1 148 ? 12.856 14.361 -8.734 1 97.71 148 GLU A N 1
ATOM 1100 C CA . GLU A 1 148 ? 12.567 13.182 -9.545 1 97.71 148 GLU A CA 1
ATOM 1101 C C . GLU A 1 148 ? 11.617 13.519 -10.69 1 97.71 148 GLU A C 1
ATOM 1103 O O . GLU A 1 148 ? 11.828 13.089 -11.827 1 97.71 148 GLU A O 1
ATOM 1108 N N . PHE A 1 149 ? 10.6 14.306 -10.367 1 97.3 149 PHE A N 1
ATOM 1109 C CA . PHE A 1 149 ? 9.67 14.744 -11.402 1 97.3 149 PHE A CA 1
ATOM 1110 C C . PHE A 1 149 ? 10.379 15.61 -12.436 1 97.3 149 PHE A C 1
ATOM 1112 O O . PHE A 1 149 ? 10.211 15.411 -13.641 1 97.3 149 PHE A O 1
ATOM 1119 N N . PHE A 1 150 ? 11.139 16.49 -12 1 96.64 150 PHE A N 1
ATOM 1120 C CA . PHE A 1 150 ? 11.853 17.428 -12.857 1 96.64 150 PHE A CA 1
ATOM 1121 C C . PHE A 1 150 ? 12.775 16.689 -13.819 1 96.64 150 PHE A C 1
ATOM 1123 O O . PHE A 1 150 ? 12.868 17.046 -14.996 1 96.64 150 PHE A O 1
ATOM 1130 N N . ARG A 1 151 ? 13.4 15.684 -13.385 1 95.54 151 ARG A N 1
ATOM 1131 C CA . ARG A 1 151 ? 14.367 14.916 -14.164 1 95.54 151 ARG A CA 1
ATOM 1132 C C . ARG A 1 151 ? 13.714 14.31 -15.402 1 95.54 151 ARG A C 1
ATOM 1134 O O . ARG A 1 151 ? 14.373 14.117 -16.426 1 95.54 151 ARG A O 1
ATOM 1141 N N . VAL A 1 152 ? 12.503 14.031 -15.28 1 95.55 152 VAL A N 1
ATOM 1142 C CA . VAL A 1 152 ? 11.839 13.381 -16.405 1 95.55 152 VAL A CA 1
ATOM 1143 C C . VAL A 1 152 ? 10.923 14.377 -17.111 1 95.55 152 VAL A C 1
ATOM 1145 O O . VAL A 1 152 ? 10.007 13.982 -17.837 1 95.55 152 VAL A O 1
ATOM 1148 N N . GLY A 1 153 ? 11.023 15.637 -16.845 1 95.18 153 GLY A N 1
ATOM 1149 C CA . GLY A 1 153 ? 10.308 16.7 -17.534 1 95.18 153 GLY A CA 1
ATOM 1150 C C . GLY A 1 153 ? 8.849 16.798 -17.128 1 95.18 153 GLY A C 1
ATOM 1151 O O . GLY A 1 153 ? 7.993 17.133 -17.948 1 95.18 153 GLY A O 1
ATOM 1152 N N . ALA A 1 154 ? 8.574 16.399 -15.912 1 95.17 154 ALA A N 1
ATOM 1153 C CA . ALA A 1 154 ? 7.202 16.414 -15.412 1 95.17 154 ALA A CA 1
ATOM 1154 C C . ALA A 1 154 ? 7.079 17.3 -14.175 1 95.17 154 ALA A C 1
ATOM 1156 O O . ALA A 1 154 ? 8.082 17.798 -13.659 1 95.17 154 ALA A O 1
ATOM 1157 N N . SER A 1 155 ? 5.825 17.593 -13.831 1 92.3 155 SER A N 1
ATOM 1158 C CA . SER A 1 155 ? 5.511 18.328 -12.61 1 92.3 155 SER A CA 1
ATOM 1159 C C . SER A 1 155 ? 4.387 17.653 -11.831 1 92.3 155 SER A C 1
ATOM 1161 O O . SER A 1 155 ? 3.559 16.948 -12.412 1 92.3 155 SER A O 1
ATOM 1163 N N . LEU A 1 156 ? 4.427 17.818 -10.578 1 90.31 156 LEU A N 1
ATOM 1164 C CA . LEU A 1 156 ? 3.323 17.348 -9.748 1 90.31 156 LEU A CA 1
ATOM 1165 C C . LEU A 1 156 ? 2.062 18.165 -10.008 1 90.31 156 LEU A C 1
ATOM 1167 O O . LEU A 1 156 ? 2.136 19.285 -10.518 1 90.31 156 LEU A O 1
ATOM 1171 N N . PRO A 1 157 ? 0.927 17.62 -9.651 1 87.27 157 PRO A N 1
ATOM 1172 C CA . PRO A 1 157 ? -0.304 18.39 -9.847 1 87.27 157 PRO A CA 1
ATOM 1173 C C . PRO A 1 157 ? -0.256 19.76 -9.175 1 87.27 157 PRO A C 1
ATOM 1175 O O . PRO A 1 157 ? 0.092 19.862 -7.996 1 87.27 157 PRO A O 1
ATOM 1178 N N . ALA A 1 158 ? -0.598 20.769 -9.833 1 84.07 158 ALA A N 1
ATOM 1179 C CA . ALA A 1 158 ? -0.418 22.167 -9.448 1 84.07 158 ALA A CA 1
ATOM 1180 C C . ALA A 1 158 ? -1.179 22.484 -8.163 1 84.07 158 ALA A C 1
ATOM 1182 O O . ALA A 1 158 ? -0.733 23.304 -7.357 1 84.07 158 ALA A O 1
ATOM 1183 N N . ALA A 1 159 ? -2.249 21.891 -7.907 1 90.59 159 ALA A N 1
ATOM 1184 C CA . ALA A 1 159 ? -3.103 22.251 -6.777 1 90.59 159 ALA A CA 1
ATOM 1185 C C . ALA A 1 159 ? -2.729 21.454 -5.531 1 90.59 159 ALA A C 1
ATOM 1187 O O . ALA A 1 159 ? -3.361 21.597 -4.482 1 90.59 159 ALA A O 1
ATOM 1188 N N . THR A 1 160 ? -1.576 20.79 -5.584 1 95.87 160 THR A N 1
ATOM 1189 C CA . THR A 1 160 ? -1.176 19.982 -4.438 1 95.87 160 THR A CA 1
ATOM 1190 C C . THR A 1 160 ? -0.56 20.855 -3.349 1 95.87 160 THR A C 1
ATOM 1192 O O . THR A 1 160 ? 0.305 21.688 -3.628 1 95.87 160 THR A O 1
ATOM 1195 N N . LEU A 1 161 ? -1.047 20.724 -2.127 1 98.02 161 LEU A N 1
ATOM 1196 C CA . LEU A 1 161 ? -0.501 21.403 -0.957 1 98.02 161 LEU A CA 1
ATOM 1197 C C . LEU A 1 161 ? 0.488 20.506 -0.22 1 98.02 161 LEU A C 1
ATOM 1199 O O . LEU A 1 161 ? 0.561 19.305 -0.487 1 98.02 161 LEU A O 1
ATOM 1203 N N . CYS A 1 162 ? 1.292 21.1 0.639 1 98.32 162 CYS A N 1
ATOM 1204 C CA . CYS A 1 162 ? 2.17 20.303 1.488 1 98.32 162 CYS A CA 1
ATOM 1205 C C . CYS A 1 162 ? 2.248 20.887 2.894 1 98.32 162 CYS A C 1
ATOM 1207 O O . CYS A 1 162 ? 2.076 22.093 3.079 1 98.32 162 CYS A O 1
ATOM 1209 N N . ALA A 1 163 ? 2.414 20.065 3.857 1 98.6 163 ALA A N 1
ATOM 1210 C CA . ALA A 1 163 ? 2.561 20.418 5.267 1 98.6 163 ALA A CA 1
ATOM 1211 C C . ALA A 1 163 ? 3.649 19.579 5.931 1 98.6 163 ALA A C 1
ATOM 1213 O O . ALA A 1 163 ? 3.742 18.372 5.694 1 98.6 163 ALA A O 1
ATOM 1214 N N . ASP A 1 164 ? 4.457 20.201 6.705 1 98.49 164 ASP A N 1
ATOM 1215 C CA . ASP A 1 164 ? 5.561 19.566 7.419 1 98.49 164 ASP A CA 1
ATOM 1216 C C . ASP A 1 164 ? 5.206 19.335 8.886 1 98.49 164 ASP A C 1
ATOM 1218 O O . ASP A 1 164 ? 4.959 20.288 9.628 1 98.49 164 ASP A O 1
ATOM 1222 N N . THR A 1 165 ? 5.307 18.117 9.338 1 98.2 165 THR A N 1
ATOM 1223 C CA . THR A 1 165 ? 4.828 17.807 10.68 1 98.2 165 THR A CA 1
ATOM 1224 C C . THR A 1 165 ? 5.883 18.156 11.726 1 98.2 165 THR A C 1
ATOM 1226 O O . THR A 1 165 ? 5.576 18.256 12.916 1 98.2 165 THR A O 1
ATOM 1229 N N . LEU A 1 166 ? 7.18 18.283 11.308 1 97.21 166 LEU A N 1
ATOM 1230 C CA . LEU A 1 166 ? 8.213 18.605 12.286 1 97.21 166 LEU A CA 1
ATOM 1231 C C . LEU A 1 166 ? 7.948 19.961 12.93 1 97.21 166 LEU A C 1
ATOM 1233 O O . LEU A 1 166 ? 7.737 20.047 14.142 1 97.21 166 LEU A O 1
ATOM 1237 N N . PRO A 1 167 ? 7.858 21.079 12.18 1 96.52 167 PRO A N 1
ATOM 1238 C CA . PRO A 1 167 ? 7.505 22.35 12.817 1 96.52 167 PRO A CA 1
ATOM 1239 C C . PRO A 1 167 ? 6.102 22.338 13.42 1 96.52 167 PRO A C 1
ATOM 1241 O O . PRO A 1 167 ? 5.852 23.011 14.423 1 96.52 167 PRO A O 1
ATOM 1244 N N . ALA A 1 168 ? 5.163 21.596 12.857 1 96.63 168 ALA A N 1
ATOM 1245 C CA . ALA A 1 168 ? 3.806 21.517 13.392 1 96.63 168 ALA A CA 1
ATOM 1246 C C . ALA A 1 168 ? 3.808 20.958 14.811 1 96.63 168 ALA A C 1
ATOM 1248 O O . ALA A 1 168 ? 3.246 21.566 15.726 1 96.63 168 ALA A O 1
ATOM 1249 N N . LEU A 1 169 ? 4.443 19.804 14.967 1 93.92 169 LEU A N 1
ATOM 1250 C CA . LEU A 1 169 ? 4.437 19.129 16.261 1 93.92 169 LEU A CA 1
ATOM 1251 C C . LEU A 1 169 ? 5.261 19.906 17.282 1 93.92 169 LEU A C 1
ATOM 1253 O O . LEU A 1 169 ? 4.931 19.919 18.471 1 93.92 169 LEU A O 1
ATOM 1257 N N . ARG A 1 170 ? 6.353 20.533 16.846 1 91.76 170 ARG A N 1
ATOM 1258 C CA . ARG A 1 170 ? 7.102 21.414 17.737 1 91.76 170 ARG A CA 1
ATOM 1259 C C . ARG A 1 170 ? 6.216 22.537 18.267 1 91.76 170 ARG A C 1
ATOM 1261 O O . ARG A 1 170 ? 6.221 22.824 19.466 1 91.76 170 ARG A O 1
ATOM 1268 N N . SER A 1 171 ? 5.491 23.119 17.376 1 90.8 171 SER A N 1
ATOM 1269 C CA . SER A 1 171 ? 4.605 24.218 17.746 1 90.8 171 SER A CA 1
ATOM 1270 C C . SER A 1 171 ? 3.498 23.745 18.682 1 90.8 171 SER A C 1
ATOM 1272 O O . SER A 1 171 ? 3.214 24.39 19.693 1 90.8 171 SER A O 1
ATOM 1274 N N . ILE A 1 172 ? 2.887 22.628 18.39 1 88.79 172 ILE A N 1
ATOM 1275 C CA . ILE A 1 172 ? 1.764 22.076 19.138 1 88.79 172 ILE A CA 1
ATOM 1276 C C . ILE A 1 172 ? 2.222 21.681 20.541 1 88.79 172 ILE A C 1
ATOM 1278 O O . ILE A 1 172 ? 1.514 21.92 21.522 1 88.79 172 ILE A O 1
ATOM 1282 N N . MET A 1 173 ? 3.336 21.111 20.655 1 86.51 173 MET A N 1
ATOM 1283 C CA . MET A 1 173 ? 3.823 20.61 21.937 1 86.51 173 MET A CA 1
ATOM 1284 C C . MET A 1 173 ? 4.38 21.745 22.789 1 86.51 173 MET A C 1
ATOM 1286 O O . MET A 1 173 ? 4.473 21.621 24.012 1 86.51 173 MET A O 1
ATOM 1290 N N . ALA A 1 174 ? 4.835 22.731 22.111 1 82.14 174 ALA A N 1
ATOM 1291 C CA . ALA A 1 174 ? 5.291 23.904 22.852 1 82.14 174 ALA A CA 1
ATOM 1292 C C . ALA A 1 174 ? 4.11 24.685 23.423 1 82.14 174 ALA A C 1
ATOM 1294 O O . ALA A 1 174 ? 4.242 25.364 24.443 1 82.14 174 ALA A O 1
ATOM 1295 N N . SER A 1 175 ? 3.025 24.578 22.634 1 75.42 175 SER A N 1
ATOM 1296 C CA . SER A 1 175 ? 1.86 25.356 23.046 1 75.42 175 SER A CA 1
ATOM 1297 C C . SER A 1 175 ? 1.1 24.661 24.17 1 75.42 175 SER A C 1
ATOM 1299 O O . SER A 1 175 ? 1.095 23.431 24.256 1 75.42 175 SER A O 1
ATOM 1301 N N . ASN A 1 176 ? 1.043 25.152 25.406 1 57.59 176 ASN A N 1
ATOM 1302 C CA . ASN A 1 176 ? 0.404 24.69 26.633 1 57.59 176 ASN A CA 1
ATOM 1303 C C . ASN A 1 176 ? -1.045 24.279 26.39 1 57.59 176 ASN A C 1
ATOM 1305 O O . ASN A 1 176 ? -1.86 24.283 27.315 1 57.59 176 ASN A O 1
ATOM 1309 N N . THR A 1 177 ? -1.466 24.153 25.176 1 50.57 177 THR A N 1
ATOM 1310 C CA . THR A 1 177 ? -2.895 23.868 25.11 1 50.57 177 THR A CA 1
ATOM 1311 C C . THR A 1 177 ? -3.162 22.385 25.345 1 50.57 177 THR A C 1
ATOM 1313 O O . THR A 1 177 ? -2.625 21.531 24.636 1 50.57 177 THR A O 1
ATOM 1316 N N . ALA A 1 178 ? -3.363 21.993 26.659 1 45.21 178 ALA A N 1
ATOM 1317 C CA . ALA A 1 178 ? -3.705 20.671 27.178 1 45.21 178 ALA A CA 1
ATOM 1318 C C . ALA A 1 178 ? -4.742 19.985 26.293 1 45.21 178 ALA A C 1
ATOM 1320 O O . ALA A 1 178 ? -5.865 20.473 26.15 1 45.21 178 ALA A O 1
ATOM 1321 N N . TRP A 1 179 ? -4.397 19.389 25.289 1 47.42 179 TRP A N 1
ATOM 1322 C CA . TRP A 1 179 ? -5.429 18.619 24.601 1 47.42 179 TRP A CA 1
ATOM 1323 C C . TRP A 1 179 ? -5.855 17.414 25.433 1 47.42 179 TRP A C 1
ATOM 1325 O O . TRP A 1 179 ? -5.012 16.716 26.001 1 47.42 179 TRP A O 1
ATOM 1335 N N . GLN A 1 180 ? -7.059 17.338 26.126 1 43.21 180 GLN A N 1
ATOM 1336 C CA . GLN A 1 180 ? -7.641 16.167 26.774 1 43.21 180 GLN A CA 1
ATOM 1337 C C . GLN A 1 180 ? -8.296 15.242 25.752 1 43.21 180 GLN A C 1
ATOM 1339 O O . GLN A 1 180 ? -8.996 15.703 24.849 1 43.21 180 GLN A O 1
ATOM 1344 N N . PRO A 1 181 ? -7.842 14.126 25.528 1 44.72 181 PRO A N 1
ATOM 1345 C CA . PRO A 1 181 ? -8.625 13.216 24.689 1 44.72 181 PRO A CA 1
ATOM 1346 C C . PRO A 1 181 ? -10.119 13.267 24.998 1 44.72 181 PRO A C 1
ATOM 1348 O O . PRO A 1 181 ? -10.509 13.573 26.128 1 44.72 181 PRO A O 1
ATOM 1351 N N . PRO A 1 182 ? -10.994 13.444 24.158 1 34.31 182 PRO A N 1
ATOM 1352 C CA . PRO A 1 182 ? -12.395 13.428 24.585 1 34.31 182 PRO A CA 1
ATOM 1353 C C . PRO A 1 182 ? -12.698 12.302 25.571 1 34.31 182 PRO A C 1
ATOM 1355 O O . PRO A 1 182 ? -12.129 11.213 25.463 1 34.31 182 PRO A O 1
ATOM 1358 N N . CYS A 1 183 ? -12.987 12.615 26.919 1 33.87 183 CYS A N 1
ATOM 1359 C CA . CYS A 1 183 ? -13.426 11.768 28.022 1 33.87 183 CYS A CA 1
ATOM 1360 C C . CYS A 1 183 ? -14.473 10.763 27.555 1 33.87 183 CYS A C 1
ATOM 1362 O O . CYS A 1 183 ? -15.661 10.919 27.845 1 33.87 183 CYS A O 1
ATOM 1364 N N . GLY A 1 184 ? -14.718 10.513 26.374 1 33.91 184 GLY A N 1
ATOM 1365 C CA . GLY A 1 184 ? -15.866 9.621 26.412 1 33.91 184 GLY A CA 1
ATOM 1366 C C . GLY A 1 184 ? -15.664 8.429 27.328 1 33.91 184 GLY A C 1
ATOM 1367 O O . GLY A 1 184 ? -16.467 7.493 27.324 1 33.91 184 GLY A O 1
ATOM 1368 N N . ALA A 1 185 ? -14.392 7.943 27.813 1 32.28 185 ALA A N 1
ATOM 1369 C CA . ALA A 1 185 ? -14.6 6.918 28.833 1 32.28 185 ALA A CA 1
ATOM 1370 C C . ALA A 1 185 ? -15.046 7.54 30.153 1 32.28 185 ALA A C 1
ATOM 1372 O O . ALA A 1 185 ? -14.371 8.422 30.69 1 32.28 185 ALA A O 1
ATOM 1373 N N . ALA A 1 186 ? -16.29 7.721 30.412 1 29.82 186 ALA A N 1
ATOM 1374 C CA . ALA A 1 186 ? -16.967 8.068 31.659 1 29.82 186 ALA A CA 1
ATOM 1375 C C . ALA A 1 186 ? -16.181 7.567 32.868 1 29.82 186 ALA A C 1
ATOM 1377 O O . ALA A 1 186 ? -15.859 6.38 32.958 1 29.82 186 ALA A O 1
ATOM 1378 N N . LYS A 1 187 ? -15.324 8.412 33.482 1 30.25 187 LYS A N 1
ATOM 1379 C CA . LYS A 1 187 ? -14.802 8.095 34.809 1 30.25 187 LYS A CA 1
ATOM 1380 C C . LYS A 1 187 ? -15.917 7.633 35.743 1 30.25 187 LYS A C 1
ATOM 1382 O O . LYS A 1 187 ? -16.968 8.273 35.828 1 30.25 187 LYS A O 1
ATOM 1387 N N . PRO A 1 188 ? -15.997 6.349 36.165 1 29.81 188 PRO A N 1
ATOM 1388 C CA . PRO A 1 188 ? -16.918 6.19 37.292 1 29.81 188 PRO A CA 1
ATOM 1389 C C . PRO A 1 188 ? -16.646 7.181 38.421 1 29.81 188 PRO A C 1
ATOM 1391 O O . PRO A 1 188 ? -15.514 7.645 38.58 1 29.81 188 PRO A O 1
ATOM 1394 N N . GLY A 1 189 ? -17.489 8.046 38.772 1 29.07 189 GLY A N 1
ATOM 1395 C CA . GLY A 1 189 ? -17.584 9.005 39.86 1 29.07 189 GLY A CA 1
ATOM 1396 C C . GLY A 1 189 ? -16.99 8.495 41.159 1 29.07 189 GLY A C 1
ATOM 1397 O O . GLY A 1 189 ? -17.691 7.891 41.974 1 29.07 189 GLY A O 1
ATOM 1398 N N . GLY A 1 190 ? -15.788 7.786 41.258 1 28.89 190 GLY A N 1
ATOM 1399 C CA . GLY A 1 190 ? -15.49 7.506 42.654 1 28.89 190 GLY A CA 1
ATOM 1400 C C . GLY A 1 190 ? -15.158 8.752 43.454 1 28.89 190 GLY A C 1
ATOM 1401 O O . GLY A 1 190 ? -14.866 9.804 42.882 1 28.89 190 GLY A O 1
ATOM 1402 N N . PRO A 1 191 ? -15.432 8.853 44.735 1 31.13 191 PRO A N 1
ATOM 1403 C CA . PRO A 1 191 ? -15.384 9.953 45.702 1 31.13 191 PRO A CA 1
ATOM 1404 C C . PRO A 1 191 ? -14.025 10.647 45.739 1 31.13 191 PRO A C 1
ATOM 1406 O O . PRO A 1 191 ? -13.01 10.045 45.38 1 31.13 191 PRO A O 1
ATOM 1409 N N . PRO A 1 192 ? -13.944 11.998 45.886 1 30.93 192 PRO A N 1
ATOM 1410 C CA . PRO A 1 192 ? -12.913 13.037 45.847 1 30.93 192 PRO A CA 1
ATOM 1411 C C . PRO A 1 192 ? -11.7 12.696 46.71 1 30.93 192 PRO A C 1
ATOM 1413 O O . PRO A 1 192 ? -10.696 13.413 46.681 1 30.93 192 PRO A O 1
ATOM 1416 N N . GLY A 1 193 ? -11.816 11.881 47.781 1 27.92 193 GLY A N 1
ATOM 1417 C CA . GLY A 1 193 ? -11.011 12.186 48.953 1 27.92 193 GLY A CA 1
ATOM 1418 C C . GLY A 1 193 ? -9.533 11.912 48.748 1 27.92 193 GLY A C 1
ATOM 1419 O O . GLY A 1 193 ? -8.692 12.425 49.49 1 27.92 193 GLY A O 1
ATOM 1420 N N . GLY A 1 194 ? -9.09 10.647 48.324 1 26.6 194 GLY A N 1
ATOM 1421 C CA . GLY A 1 194 ? -7.861 10.158 48.928 1 26.6 194 GLY A CA 1
ATOM 1422 C C . GLY A 1 194 ? -6.623 10.877 48.428 1 26.6 194 GLY A C 1
ATOM 1423 O O . GLY A 1 194 ? -6.659 11.534 47.386 1 26.6 194 GLY A O 1
ATOM 1424 N N . ARG A 1 195 ? -5.618 11.185 49.319 1 27.59 195 ARG A N 1
ATOM 1425 C CA . ARG A 1 195 ? -4.258 11.71 49.262 1 27.59 195 ARG A CA 1
ATOM 1426 C C . ARG A 1 195 ? -3.477 11.083 48.112 1 27.59 195 ARG A C 1
ATOM 1428 O O . ARG A 1 195 ? -3.445 9.858 47.972 1 27.59 195 ARG A O 1
ATOM 1435 N N . ALA A 1 196 ? -3.363 11.709 47.056 1 25.78 196 ALA A N 1
ATOM 1436 C CA . ALA A 1 196 ? -2.639 11.317 45.849 1 25.78 196 ALA A CA 1
ATOM 1437 C C . ALA A 1 196 ? -1.246 10.795 46.191 1 25.78 196 ALA A C 1
ATOM 1439 O O . ALA A 1 196 ? -0.37 11.563 46.595 1 25.78 196 ALA A O 1
ATOM 1440 N N . ARG A 1 197 ? -1.176 9.682 46.963 1 26.36 197 ARG A N 1
ATOM 1441 C CA . ARG A 1 197 ? 0.13 9.089 47.231 1 26.36 197 ARG A CA 1
ATOM 1442 C C . ARG A 1 197 ? 0.978 9.037 45.964 1 26.36 197 ARG A C 1
ATOM 1444 O O . ARG A 1 197 ? 0.461 8.78 44.875 1 26.36 197 ARG A O 1
ATOM 1451 N N . LYS A 1 198 ? 2.187 9.604 45.982 1 28.25 198 LYS A N 1
ATOM 1452 C CA . LYS A 1 198 ? 3.371 9.501 45.133 1 28.25 198 LYS A CA 1
ATOM 1453 C C . LYS A 1 198 ? 3.618 8.056 44.708 1 28.25 198 LYS A C 1
ATOM 1455 O O . LYS A 1 198 ? 3.982 7.214 45.531 1 28.25 198 LYS A O 1
ATOM 1460 N N . ARG A 1 199 ? 2.77 7.47 43.947 1 25.24 199 ARG A N 1
ATOM 1461 C CA . ARG A 1 199 ? 3.037 6.094 43.541 1 25.24 199 ARG A CA 1
ATOM 1462 C C . ARG A 1 199 ? 4.482 5.929 43.081 1 25.24 199 ARG A C 1
ATOM 1464 O O . ARG A 1 199 ? 4.885 6.5 42.066 1 25.24 199 ARG A O 1
ATOM 1471 N N . LYS A 1 200 ? 5.367 5.648 43.969 1 26.34 200 LYS A N 1
ATOM 1472 C CA . LYS A 1 200 ? 6.623 4.965 43.673 1 26.34 200 LYS A CA 1
ATOM 1473 C C . LYS A 1 200 ? 6.419 3.864 42.636 1 26.34 200 LYS A C 1
ATOM 1475 O O . LYS A 1 200 ? 5.618 2.95 42.843 1 26.34 200 LYS A O 1
ATOM 1480 N N . LEU A 1 201 ? 6.77 4.097 41.445 1 26.56 201 LEU A N 1
ATOM 1481 C CA . LEU A 1 201 ? 6.884 3.173 40.322 1 26.56 201 LEU A CA 1
ATOM 1482 C C . LEU A 1 201 ? 7.585 1.887 40.745 1 26.56 201 LEU A C 1
ATOM 1484 O O . LEU A 1 201 ? 8.808 1.865 40.906 1 26.56 201 LEU A O 1
ATOM 1488 N N . ARG A 1 202 ? 7.091 1.217 41.695 1 25.97 202 ARG A N 1
ATOM 1489 C CA . ARG A 1 202 ? 7.671 -0.097 41.954 1 25.97 202 ARG A CA 1
ATOM 1490 C C . ARG A 1 202 ? 7.804 -0.901 40.665 1 25.97 202 ARG A C 1
ATOM 1492 O O . ARG A 1 202 ? 6.979 -0.77 39.758 1 25.97 202 ARG A O 1
ATOM 1499 N N . ALA A 1 203 ? 9.022 -1.594 40.338 1 26.87 203 ALA A N 1
ATOM 1500 C CA . ALA A 1 203 ? 9.733 -2.423 39.368 1 26.87 203 ALA A CA 1
ATOM 1501 C C . ALA A 1 203 ? 8.867 -3.589 38.903 1 26.87 203 ALA A C 1
ATOM 1503 O O . ALA A 1 203 ? 9.332 -4.46 38.164 1 26.87 203 ALA A O 1
ATOM 1504 N N . ASP A 1 204 ? 7.898 -4.056 39.597 1 29.08 204 ASP A N 1
ATOM 1505 C CA . ASP A 1 204 ? 7.435 -5.408 39.297 1 29.08 204 ASP A CA 1
ATOM 1506 C C . ASP A 1 204 ? 6.881 -5.496 37.878 1 29.08 204 ASP A C 1
ATOM 1508 O O . ASP A 1 204 ? 7.337 -6.315 37.077 1 29.08 204 ASP A O 1
ATOM 1512 N N . GLY A 1 205 ? 5.573 -5.949 37.667 1 30.67 205 GLY A N 1
ATOM 1513 C CA . GLY A 1 205 ? 5.037 -6.483 36.425 1 30.67 205 GLY A CA 1
ATOM 1514 C C . GLY A 1 205 ? 5.035 -5.474 35.293 1 30.67 205 GLY A C 1
ATOM 1515 O O . GLY A 1 205 ? 5.137 -4.268 35.529 1 30.67 205 GLY A O 1
ATOM 1516 N N . GLY A 1 206 ? 5.467 -5.811 33.962 1 31.47 206 GLY A N 1
ATOM 1517 C CA . GLY A 1 206 ? 5.767 -5.012 32.784 1 31.47 206 GLY A CA 1
ATOM 1518 C C . GLY A 1 206 ? 4.749 -3.915 32.534 1 31.47 206 GLY A C 1
ATOM 1519 O O . GLY A 1 206 ? 3.656 -4.178 32.029 1 31.47 206 GLY A O 1
ATOM 1520 N N . GLU A 1 207 ? 4.496 -3.071 33.462 1 31.93 207 GLU A N 1
ATOM 1521 C CA . GLU A 1 207 ? 3.634 -1.923 33.195 1 31.93 207 GLU A CA 1
ATOM 1522 C C . GLU A 1 207 ? 3.942 -1.308 31.833 1 31.93 207 GLU A C 1
ATOM 1524 O O . GLU A 1 207 ? 5.088 -0.952 31.551 1 31.93 207 GLU A O 1
ATOM 1529 N N . VAL A 1 208 ? 3.299 -1.765 30.833 1 36.23 208 VAL A N 1
ATOM 1530 C CA . VAL A 1 208 ? 3.33 -0.998 29.591 1 36.23 208 VAL A CA 1
ATOM 1531 C C . VAL A 1 208 ? 3.532 0.483 29.902 1 36.23 208 VAL A C 1
ATOM 1533 O O . VAL A 1 208 ? 2.821 1.051 30.735 1 36.23 208 VAL A O 1
ATOM 1536 N N . ALA A 1 209 ? 4.71 1.016 30.175 1 40.87 209 ALA A N 1
ATOM 1537 C CA . ALA A 1 209 ? 5.027 2.437 30.285 1 40.87 209 ALA A CA 1
ATOM 1538 C C . ALA A 1 209 ? 3.965 3.291 29.596 1 40.87 209 ALA A C 1
ATOM 1540 O O . ALA A 1 209 ? 3.792 3.214 28.378 1 40.87 209 ALA A O 1
ATOM 1541 N N . GLY A 1 210 ? 2.818 3.45 30.141 1 50.13 210 GLY A N 1
ATOM 1542 C CA . GLY A 1 210 ? 1.663 4.22 29.706 1 50.13 210 GLY A CA 1
ATOM 1543 C C . GLY A 1 210 ? 2.037 5.523 29.025 1 50.13 210 GLY A C 1
ATOM 1544 O O . GLY A 1 210 ? 3.153 6.02 29.194 1 50.13 210 GLY A O 1
ATOM 1545 N N . ALA A 1 211 ? 1.365 5.841 27.837 1 60.64 211 ALA A N 1
ATOM 1546 C CA . ALA A 1 211 ? 1.408 7.133 27.158 1 60.64 211 ALA A CA 1
ATOM 1547 C C . ALA A 1 211 ? 1.46 8.281 28.163 1 60.64 211 ALA A C 1
ATOM 1549 O O . ALA A 1 211 ? 0.779 8.245 29.191 1 60.64 211 ALA A O 1
ATOM 1550 N N . LEU A 1 212 ? 2.599 9.066 28.142 1 63.57 212 LEU A N 1
ATOM 1551 C CA . LEU A 1 212 ? 2.665 10.267 28.967 1 63.57 212 LEU A CA 1
ATOM 1552 C C . LEU A 1 212 ? 1.414 11.12 28.786 1 63.57 212 LEU A C 1
ATOM 1554 O O . LEU A 1 212 ? 0.835 11.158 27.698 1 63.57 212 LEU A O 1
ATOM 1558 N N . SER A 1 213 ? 0.963 11.545 29.862 1 70.59 213 SER A N 1
ATOM 1559 C CA . SER A 1 213 ? -0.099 12.542 29.781 1 70.59 213 SER A CA 1
ATOM 1560 C C . SER A 1 213 ? 0.358 13.776 29.012 1 70.59 213 SER A C 1
ATOM 1562 O O . SER A 1 213 ? 1.556 13.976 28.803 1 70.59 213 SER A O 1
ATOM 1564 N N . ASP A 1 214 ? -0.517 14.482 28.503 1 71.99 214 ASP A N 1
ATOM 1565 C CA . ASP A 1 214 ? -0.196 15.7 27.766 1 71.99 214 ASP A CA 1
ATOM 1566 C C . ASP A 1 214 ? 0.638 16.654 28.618 1 71.99 214 ASP A C 1
ATOM 1568 O O . ASP A 1 214 ? 1.552 17.309 28.112 1 71.99 214 ASP A O 1
ATOM 1572 N N . GLU A 1 215 ? 0.312 16.673 29.875 1 71.55 215 GLU A N 1
ATOM 1573 C CA . GLU A 1 215 ? 1.068 17.516 30.796 1 71.55 215 GLU A CA 1
ATOM 1574 C C . GLU A 1 215 ? 2.513 17.041 30.92 1 71.55 215 GLU A C 1
ATOM 1576 O O . GLU A 1 215 ? 3.439 17.855 30.947 1 71.55 215 GLU A O 1
ATOM 1581 N N . ALA A 1 216 ? 2.633 15.764 30.965 1 73.53 216 ALA A N 1
ATOM 1582 C CA . ALA A 1 216 ? 3.973 15.198 31.093 1 73.53 216 ALA A CA 1
ATOM 1583 C C . ALA A 1 216 ? 4.793 15.438 29.829 1 73.53 216 ALA A C 1
ATOM 1585 O O . ALA A 1 216 ? 5.992 15.72 29.903 1 73.53 216 ALA A O 1
ATOM 1586 N N . ILE A 1 217 ? 4.118 15.331 28.741 1 76.05 217 ILE A N 1
ATOM 1587 C CA . ILE A 1 217 ? 4.783 15.56 27.463 1 76.05 217 ILE A CA 1
ATOM 1588 C C . ILE A 1 217 ? 5.267 17.006 27.385 1 76.05 217 ILE A C 1
ATOM 1590 O O . ILE A 1 217 ? 6.399 17.267 26.972 1 76.05 217 ILE A O 1
ATOM 1594 N N . GLN A 1 218 ? 4.519 17.891 27.86 1 73.98 218 GLN A N 1
ATOM 1595 C CA . GLN A 1 218 ? 4.884 19.303 27.844 1 73.98 218 GLN A CA 1
ATOM 1596 C C . GLN A 1 218 ? 6.095 19.569 28.733 1 73.98 218 GLN A C 1
ATOM 1598 O O . GLN A 1 218 ? 6.973 20.358 28.377 1 73.98 218 GLN A O 1
ATOM 1603 N N . GLU A 1 219 ? 6.103 18.901 29.762 1 75.16 219 GLU A N 1
ATOM 1604 C CA . GLU A 1 219 ? 7.224 19.069 30.682 1 75.16 219 GLU A CA 1
ATOM 1605 C C . GLU A 1 219 ? 8.526 18.568 30.063 1 75.16 219 GLU A C 1
ATOM 1607 O O . GLU A 1 219 ? 9.571 19.206 30.2 1 75.16 219 GLU A O 1
ATOM 1612 N N . VAL A 1 220 ? 8.393 17.489 29.446 1 75.77 220 VAL A N 1
ATOM 1613 C CA . VAL A 1 220 ? 9.577 16.899 28.831 1 75.77 220 VAL A CA 1
ATOM 1614 C C . VAL A 1 220 ? 10.069 17.792 27.694 1 75.77 220 VAL A C 1
ATOM 1616 O O . VAL A 1 220 ? 11.276 17.977 27.519 1 75.77 220 VAL A O 1
ATOM 1619 N N . VAL A 1 221 ? 9.129 18.342 26.962 1 75.57 221 VAL A N 1
ATOM 1620 C CA . VAL A 1 221 ? 9.482 19.213 25.846 1 75.57 221 VAL A CA 1
ATOM 1621 C C . VAL A 1 221 ? 10.121 20.496 26.375 1 75.57 221 VAL A C 1
ATOM 1623 O O . VAL A 1 221 ? 11.136 20.955 25.846 1 75.57 221 VAL A O 1
ATOM 1626 N N . ALA A 1 222 ? 9.54 21.032 27.418 1 74.02 222 ALA A N 1
ATOM 1627 C CA . ALA A 1 222 ? 10.055 22.257 28.026 1 74.02 222 ALA A CA 1
ATOM 1628 C C . ALA A 1 222 ? 11.474 22.055 28.549 1 74.02 222 ALA A C 1
ATOM 1630 O O . ALA A 1 222 ? 12.292 22.978 28.515 1 74.02 222 ALA A O 1
ATOM 1631 N N . ALA A 1 223 ? 11.754 20.866 28.876 1 73.93 223 ALA A N 1
ATOM 1632 C CA . ALA A 1 223 ? 13.071 20.562 29.43 1 73.93 223 ALA A CA 1
ATOM 1633 C C . ALA A 1 223 ? 14.069 20.234 28.323 1 73.93 223 ALA A C 1
ATOM 1635 O O . ALA A 1 223 ? 15.26 20.054 28.586 1 73.93 223 ALA A O 1
ATOM 1636 N N . GLY A 1 224 ? 13.627 20.288 27.119 1 71.5 224 GLY A N 1
ATOM 1637 C CA . GLY A 1 224 ? 14.485 20.026 25.975 1 71.5 224 GLY A CA 1
ATOM 1638 C C . GLY A 1 224 ? 14.804 18.554 25.792 1 71.5 224 GLY A C 1
ATOM 1639 O O . GLY A 1 224 ? 15.767 18.202 25.108 1 71.5 224 GLY A O 1
ATOM 1640 N N . GLY A 1 225 ? 14.164 17.833 26.316 1 71.66 225 GLY A N 1
ATOM 1641 C CA . GLY A 1 225 ? 14.49 16.418 26.391 1 71.66 225 GLY A CA 1
ATOM 1642 C C . GLY A 1 225 ? 13.907 15.609 25.247 1 71.66 225 GLY A C 1
ATOM 1643 O O . GLY A 1 225 ? 14.03 14.383 25.221 1 71.66 225 GLY A O 1
ATOM 1644 N N . VAL A 1 226 ? 13.313 16.331 24.35 1 77.34 226 VAL A N 1
ATOM 1645 C CA . VAL A 1 226 ? 12.637 15.507 23.353 1 77.34 226 VAL A CA 1
ATOM 1646 C C . VAL A 1 226 ? 13.351 15.633 22.009 1 77.34 226 VAL A C 1
ATOM 1648 O O . VAL A 1 226 ? 13.635 16.743 21.551 1 77.34 226 VAL A O 1
ATOM 1651 N N . LYS A 1 227 ? 13.686 14.416 21.515 1 86.11 227 LYS A N 1
ATOM 1652 C CA . LYS A 1 227 ? 14.093 14.337 20.115 1 86.11 227 LYS A CA 1
ATOM 1653 C C . LYS A 1 227 ? 12.88 14.235 19.195 1 86.11 227 LYS A C 1
ATOM 1655 O O . LYS A 1 227 ? 11.91 13.542 19.511 1 86.11 227 LYS A O 1
ATOM 1660 N N . PHE A 1 228 ? 12.673 15.019 18.248 1 91.71 228 PHE A N 1
ATOM 1661 C CA . PHE A 1 228 ? 11.487 15.132 17.406 1 91.71 228 PHE A CA 1
ATOM 1662 C C . PHE A 1 228 ? 11.582 14.193 16.21 1 91.71 228 PHE A C 1
ATOM 1664 O O . PHE A 1 228 ? 10.97 14.441 15.169 1 91.71 228 PHE A O 1
ATOM 1671 N N . GLY A 1 229 ? 12.351 13.128 16.409 1 92.27 229 GLY A N 1
ATOM 1672 C CA . GLY A 1 229 ? 12.303 12.06 15.423 1 92.27 229 GLY A CA 1
ATOM 1673 C C . GLY A 1 229 ? 11.033 11.233 15.5 1 92.27 229 GLY A C 1
ATOM 1674 O O . GLY A 1 229 ? 10.361 11.213 16.533 1 92.27 229 GLY A O 1
ATOM 1675 N N . LEU A 1 230 ? 10.714 10.594 14.45 1 92.3 230 LEU A N 1
ATOM 1676 C CA . LEU A 1 230 ? 9.468 9.838 14.384 1 92.3 230 LEU A CA 1
ATOM 1677 C C . LEU A 1 230 ? 9.41 8.787 15.488 1 92.3 230 LEU A C 1
ATOM 1679 O O . LEU A 1 230 ? 8.381 8.631 16.149 1 92.3 230 LEU A O 1
ATOM 1683 N N . SER A 1 231 ? 10.509 8.071 15.635 1 90.94 231 SER A N 1
ATOM 1684 C CA . SER A 1 231 ? 10.55 7.03 16.657 1 90.94 231 SER A CA 1
ATOM 1685 C C . SER A 1 231 ? 10.422 7.623 18.056 1 90.94 231 SER A C 1
ATOM 1687 O O . SER A 1 231 ? 9.735 7.063 18.914 1 90.94 231 SER A O 1
ATOM 1689 N N . ASP A 1 232 ? 11.099 8.721 18.326 1 91.34 232 ASP A N 1
ATOM 1690 C CA . ASP A 1 232 ? 11.061 9.393 19.621 1 91.34 232 ASP A CA 1
ATOM 1691 C C . ASP A 1 232 ? 9.654 9.895 19.938 1 91.34 232 ASP A C 1
ATOM 1693 O O . ASP A 1 232 ? 9.168 9.729 21.059 1 91.34 232 ASP A O 1
ATOM 1697 N N . LEU A 1 233 ? 9.073 10.457 18.976 1 92.24 233 LEU A N 1
ATOM 1698 C CA . LEU A 1 233 ? 7.722 10.977 19.158 1 92.24 233 LEU A CA 1
ATOM 1699 C C . LEU A 1 233 ? 6.73 9.843 19.397 1 92.24 233 LEU A C 1
ATOM 1701 O O . LEU A 1 233 ? 5.817 9.974 20.215 1 92.24 233 LEU A O 1
ATOM 1705 N N . TYR A 1 234 ? 6.905 8.794 18.63 1 92.23 234 TYR A N 1
ATOM 1706 C CA . TYR A 1 234 ? 6.023 7.649 18.822 1 92.23 234 TYR A CA 1
ATOM 1707 C C . TYR A 1 234 ? 6.12 7.119 20.248 1 92.23 234 TYR A C 1
ATOM 1709 O O . TYR A 1 234 ? 5.101 6.834 20.881 1 92.23 234 TYR A O 1
ATOM 1717 N N . GLU A 1 235 ? 7.302 7 20.726 1 90 235 GLU A N 1
ATOM 1718 C CA . GLU A 1 235 ? 7.512 6.52 22.089 1 90 235 GLU A CA 1
ATOM 1719 C C . GLU A 1 235 ? 6.917 7.484 23.111 1 90 235 GLU A C 1
ATOM 1721 O O . GLU A 1 235 ? 6.34 7.057 24.113 1 90 235 GLU A O 1
ATOM 1726 N N . LEU A 1 236 ? 7.112 8.671 22.889 1 87.83 236 LEU A N 1
ATOM 1727 C CA . LEU A 1 236 ? 6.595 9.696 23.789 1 87.83 236 LEU A CA 1
ATOM 1728 C C . LEU A 1 236 ? 5.072 9.656 23.841 1 87.83 236 LEU A C 1
ATOM 1730 O O . LEU A 1 236 ? 4.481 9.74 24.921 1 87.83 236 LEU A O 1
ATOM 1734 N N . PHE A 1 237 ? 4.426 9.493 22.671 1 87.67 237 PHE A N 1
ATOM 1735 C CA . PHE A 1 237 ? 2.975 9.6 22.579 1 87.67 237 PHE A CA 1
ATOM 1736 C C . PHE A 1 237 ? 2.307 8.304 23.025 1 87.67 237 PHE A C 1
ATOM 1738 O O . PHE A 1 237 ? 1.2 8.325 23.567 1 87.67 237 PHE A O 1
ATOM 1745 N N . PHE A 1 238 ? 2.991 7.193 22.809 1 88.77 238 PHE A N 1
ATOM 1746 C CA . PHE A 1 238 ? 2.272 5.938 22.992 1 88.77 238 PHE A CA 1
ATOM 1747 C C . PHE A 1 238 ? 2.945 5.079 24.055 1 88.77 238 PHE A C 1
ATOM 1749 O O . PHE A 1 238 ? 2.422 4.029 24.435 1 88.77 238 PHE A O 1
ATOM 1756 N N . GLY A 1 239 ? 4.089 5.456 24.533 1 85.11 239 GLY A N 1
ATOM 1757 C CA . GLY A 1 239 ? 4.763 4.764 25.62 1 85.11 239 GLY A CA 1
ATOM 1758 C C . GLY A 1 239 ? 5.396 3.453 25.191 1 85.11 239 GLY A C 1
ATOM 1759 O O . GLY A 1 239 ? 5.725 2.613 26.031 1 85.11 239 GLY A O 1
ATOM 1760 N N . ARG A 1 240 ? 5.423 3.261 23.888 1 86.05 240 ARG A N 1
ATOM 1761 C CA . ARG A 1 240 ? 6.047 2.074 23.312 1 86.05 240 ARG A CA 1
ATOM 1762 C C . ARG A 1 240 ? 6.725 2.401 21.986 1 86.05 240 ARG A C 1
ATOM 1764 O O . ARG A 1 240 ? 6.439 3.432 21.373 1 86.05 240 ARG A O 1
ATOM 1771 N N . GLY A 1 241 ? 7.616 1.578 21.657 1 83.13 241 GLY A N 1
ATOM 1772 C CA . GLY A 1 241 ? 8.312 1.784 20.396 1 83.13 241 GLY A CA 1
ATOM 1773 C C . GLY A 1 241 ? 7.432 1.547 19.183 1 83.13 241 GLY A C 1
ATOM 1774 O O . GLY A 1 241 ? 6.395 0.887 19.281 1 83.13 241 GLY A O 1
ATOM 1775 N N . PRO A 1 242 ? 7.867 2.13 18.13 1 79.37 242 PRO A N 1
ATOM 1776 C CA . PRO A 1 242 ? 7.114 1.886 16.898 1 79.37 242 PRO A CA 1
ATOM 1777 C C . PRO A 1 242 ? 7.202 0.435 16.429 1 79.37 242 PRO A C 1
ATOM 1779 O O . PRO A 1 242 ? 8.068 -0.314 16.89 1 79.37 242 PRO A O 1
ATOM 1782 N N . PRO A 1 243 ? 6.164 0.121 15.535 1 75.07 243 PRO A N 1
ATOM 1783 C CA . PRO A 1 243 ? 6.232 -1.222 14.954 1 75.07 243 PRO A CA 1
ATOM 1784 C C . PRO A 1 243 ? 7.562 -1.496 14.255 1 75.07 243 PRO A C 1
ATOM 1786 O O . PRO A 1 243 ? 8.277 -0.558 13.892 1 75.07 243 PRO A O 1
ATOM 1789 N N . ALA A 1 244 ? 7.859 -2.763 14.166 1 68.73 244 ALA A N 1
ATOM 1790 C CA . ALA A 1 244 ? 9.097 -3.167 13.504 1 68.73 244 ALA A CA 1
ATOM 1791 C C . ALA A 1 244 ? 9.136 -2.67 12.062 1 68.73 244 ALA A C 1
ATOM 1793 O O . ALA A 1 244 ? 8.093 -2.526 11.42 1 68.73 244 ALA A O 1
ATOM 1794 N N . GLY A 1 245 ? 10.318 -2.398 11.617 1 66.41 245 GLY A N 1
ATOM 1795 C CA . GLY A 1 245 ? 10.505 -2.016 10.226 1 66.41 245 GLY A CA 1
ATOM 1796 C C . GLY A 1 245 ? 10.705 -0.524 10.039 1 66.41 245 GLY A C 1
ATOM 1797 O O . GLY A 1 245 ? 10.287 0.041 9.026 1 66.41 245 GLY A O 1
ATOM 1798 N N . LEU A 1 246 ? 11.204 0.027 11.091 1 67.74 246 LEU A N 1
ATOM 1799 C CA . LEU A 1 246 ? 11.567 1.428 10.906 1 67.74 246 LEU A CA 1
ATOM 1800 C C . LEU A 1 246 ? 12.619 1.577 9.812 1 67.74 246 LEU A C 1
ATOM 1802 O O . LEU A 1 246 ? 13.434 0.676 9.602 1 67.74 246 LEU A O 1
ATOM 1806 N N . HIS A 1 247 ? 12.405 2.494 8.943 1 79.06 247 HIS A N 1
ATOM 1807 C CA . HIS A 1 247 ? 13.238 2.876 7.808 1 79.06 247 HIS A CA 1
ATOM 1808 C C . HIS A 1 247 ? 12.788 2.171 6.533 1 79.06 247 HIS A C 1
ATOM 1810 O O . HIS A 1 247 ? 13.554 2.068 5.572 1 79.06 247 HIS A O 1
ATOM 1816 N N . ASN A 1 248 ? 11.667 1.659 6.641 1 92.37 248 ASN A N 1
ATOM 1817 C CA . ASN A 1 248 ? 10.809 1.385 5.494 1 92.37 248 ASN A CA 1
ATOM 1818 C C . ASN A 1 248 ? 9.823 2.523 5.246 1 92.37 248 ASN A C 1
ATOM 1820 O O . ASN A 1 248 ? 9.159 2.987 6.175 1 92.37 248 ASN A O 1
ATOM 1824 N N . ALA A 1 249 ? 9.776 2.988 4.042 1 97.42 249 ALA A N 1
ATOM 1825 C CA . ALA A 1 249 ? 8.962 4.164 3.744 1 97.42 249 ALA A CA 1
ATOM 1826 C C . ALA A 1 249 ? 7.515 3.954 4.18 1 97.42 249 ALA A C 1
ATOM 1828 O O . ALA A 1 249 ? 6.868 4.88 4.674 1 97.42 249 ALA A O 1
ATOM 1829 N N . GLU A 1 250 ? 7.041 2.765 4.007 1 96.86 250 GLU A N 1
ATOM 1830 C CA . GLU A 1 250 ? 5.662 2.472 4.384 1 96.86 250 GLU A CA 1
ATOM 1831 C C . GLU A 1 250 ? 5.47 2.571 5.895 1 96.86 250 GLU A C 1
ATOM 1833 O O . GLU A 1 250 ? 4.516 3.195 6.365 1 96.86 250 GLU A O 1
ATOM 1838 N N . THR A 1 251 ? 6.33 1.908 6.657 1 95.09 251 THR A N 1
ATOM 1839 C CA . THR A 1 251 ? 6.236 1.94 8.112 1 95.09 251 THR A CA 1
ATOM 1840 C C . THR A 1 251 ? 6.341 3.371 8.63 1 95.09 251 THR A C 1
ATOM 1842 O O . THR A 1 251 ? 5.618 3.759 9.55 1 95.09 251 THR A O 1
ATOM 1845 N N . ASP A 1 252 ? 7.245 4.153 8.052 1 96.89 252 ASP A N 1
ATOM 1846 C CA . ASP A 1 252 ? 7.425 5.534 8.49 1 96.89 252 ASP A CA 1
ATOM 1847 C C . ASP A 1 252 ? 6.19 6.375 8.176 1 96.89 252 ASP A C 1
ATOM 1849 O O . ASP A 1 252 ? 5.762 7.189 8.996 1 96.89 252 ASP A O 1
ATOM 1853 N N . ALA A 1 253 ? 5.625 6.233 6.969 1 97.83 253 ALA A N 1
ATOM 1854 C CA . ALA A 1 253 ? 4.412 6.963 6.611 1 97.83 253 ALA A CA 1
ATOM 1855 C C . ALA A 1 253 ? 3.251 6.577 7.522 1 97.83 253 ALA A C 1
ATOM 1857 O O . ALA A 1 253 ? 2.484 7.438 7.96 1 97.83 253 ALA A O 1
ATOM 1858 N N . LEU A 1 254 ? 3.123 5.308 7.822 1 96.45 254 LEU A N 1
ATOM 1859 C CA . LEU A 1 254 ? 2.053 4.838 8.694 1 96.45 254 LEU A CA 1
ATOM 1860 C C . LEU A 1 254 ? 2.271 5.314 10.127 1 96.45 254 LEU A C 1
ATOM 1862 O O . LEU A 1 254 ? 1.309 5.61 10.84 1 96.45 254 LEU A O 1
ATOM 1866 N N . THR A 1 255 ? 3.512 5.287 10.552 1 95.72 255 THR A N 1
ATOM 1867 C CA . THR A 1 255 ? 3.834 5.841 11.863 1 95.72 255 THR A CA 1
ATOM 1868 C C . THR A 1 255 ? 3.417 7.306 11.948 1 95.72 255 THR A C 1
ATOM 1870 O O . THR A 1 255 ? 2.812 7.729 12.935 1 95.72 255 THR A O 1
ATOM 1873 N N . LEU A 1 256 ? 3.75 8.044 10.936 1 97.33 256 LEU A N 1
ATOM 1874 C CA . LEU A 1 256 ? 3.367 9.451 10.887 1 97.33 256 LEU A CA 1
ATOM 1875 C C . LEU A 1 256 ? 1.851 9.604 10.943 1 97.33 256 LEU A C 1
ATOM 1877 O O . LEU A 1 256 ? 1.337 10.497 11.62 1 97.33 256 LEU A O 1
ATOM 1881 N N . LEU A 1 257 ? 1.139 8.804 10.234 1 97.79 257 LEU A N 1
ATOM 1882 C CA . LEU A 1 257 ? -0.319 8.824 10.262 1 97.79 257 LEU A CA 1
ATOM 1883 C C . LEU A 1 257 ? -0.839 8.604 11.678 1 97.79 257 LEU A C 1
ATOM 1885 O O . LEU A 1 257 ? -1.765 9.289 12.118 1 97.79 257 LEU A O 1
ATOM 1889 N N . ARG A 1 258 ? -0.253 7.691 12.384 1 95.29 258 ARG A N 1
ATOM 1890 C CA . ARG A 1 258 ? -0.679 7.413 13.752 1 95.29 258 ARG A CA 1
ATOM 1891 C C . ARG A 1 258 ? -0.431 8.615 14.657 1 95.29 258 ARG A C 1
ATOM 1893 O O . ARG A 1 258 ? -1.251 8.926 15.524 1 95.29 258 ARG A O 1
ATOM 1900 N N . LEU A 1 259 ? 0.705 9.217 14.491 1 95.15 259 LEU A N 1
ATOM 1901 C CA . LEU A 1 259 ? 0.999 10.429 15.248 1 95.15 259 LEU A CA 1
ATOM 1902 C C . LEU A 1 259 ? -0.026 11.518 14.95 1 95.15 259 LEU A C 1
ATOM 1904 O O . LEU A 1 259 ? -0.501 12.196 15.864 1 95.15 259 LEU A O 1
ATOM 1908 N N . ALA A 1 260 ? -0.323 11.632 13.673 1 97.45 260 ALA A N 1
ATOM 1909 C CA . ALA A 1 260 ? -1.304 12.632 13.257 1 97.45 260 ALA A CA 1
ATOM 1910 C C . ALA A 1 260 ? -2.672 12.347 13.87 1 97.45 260 ALA A C 1
ATOM 1912 O O . ALA A 1 260 ? -3.388 13.272 14.26 1 97.45 260 ALA A O 1
ATOM 1913 N N . GLN A 1 261 ? -3.026 11.08 13.902 1 96.68 261 GLN A N 1
ATOM 1914 C CA . GLN A 1 261 ? -4.289 10.692 14.522 1 96.68 261 GLN A CA 1
ATOM 1915 C C . GLN A 1 261 ? -4.329 11.1 15.992 1 96.68 261 GLN A C 1
ATOM 1917 O O . GLN A 1 261 ? -5.341 11.614 16.472 1 96.68 261 GLN A O 1
ATOM 1922 N N . ARG A 1 262 ? -3.275 10.879 16.688 1 91.91 262 ARG A N 1
ATOM 1923 C CA . ARG A 1 262 ? -3.196 11.167 18.116 1 91.91 262 ARG A CA 1
ATOM 1924 C C . ARG A 1 262 ? -3.342 12.662 18.382 1 91.91 262 ARG A C 1
ATOM 1926 O O . ARG A 1 262 ? -3.913 13.064 19.398 1 91.91 262 ARG A O 1
ATOM 1933 N N . ARG A 1 263 ? -2.93 13.525 17.487 1 93.07 263 ARG A N 1
ATOM 1934 C CA . ARG A 1 263 ? -2.934 14.97 17.689 1 93.07 263 ARG A CA 1
ATOM 1935 C C . ARG A 1 263 ? -3.839 15.662 16.675 1 93.07 263 ARG A C 1
ATOM 1937 O O . ARG A 1 263 ? -3.653 16.843 16.373 1 93.07 263 ARG A O 1
ATOM 1944 N N . ALA A 1 264 ? -4.775 14.963 16.13 1 95.66 264 ALA A N 1
ATOM 1945 C CA . ALA A 1 264 ? -5.585 15.445 15.014 1 95.66 264 ALA A CA 1
ATOM 1946 C C . ALA A 1 264 ? -6.286 16.752 15.37 1 95.66 264 ALA A C 1
ATOM 1948 O O . ALA A 1 264 ? -6.289 17.698 14.579 1 95.66 264 ALA A O 1
ATOM 1949 N N . PRO A 1 265 ? -6.861 16.909 16.6 1 94.12 265 PRO A N 1
ATOM 1950 C CA . PRO A 1 265 ? -7.576 18.146 16.922 1 94.12 265 PRO A CA 1
ATOM 1951 C C . PRO A 1 265 ? -6.683 19.383 16.84 1 94.12 265 PRO A C 1
ATOM 1953 O O . PRO A 1 265 ? -7.17 20.483 16.567 1 94.12 265 PRO A O 1
ATOM 1956 N N . GLN A 1 266 ? -5.371 19.208 17.095 1 94.45 266 GLN A N 1
ATOM 1957 C CA . GLN A 1 266 ? -4.446 20.334 17.035 1 94.45 266 GLN A CA 1
ATOM 1958 C C . GLN A 1 266 ? -3.779 20.427 15.665 1 94.45 266 GLN A C 1
ATOM 1960 O O . GLN A 1 266 ? -3.514 21.524 15.171 1 94.45 266 GLN A O 1
ATOM 1965 N N . LEU A 1 267 ? -3.516 19.298 15.105 1 96.81 267 LEU A N 1
ATOM 1966 C CA . LEU A 1 267 ? -2.726 19.24 13.88 1 96.81 267 LEU A CA 1
ATOM 1967 C C . LEU A 1 267 ? -3.529 19.756 12.69 1 96.81 267 LEU A C 1
ATOM 1969 O O . LEU A 1 267 ? -2.995 20.469 11.838 1 96.81 267 LEU A O 1
ATOM 1973 N N . LEU A 1 268 ? -4.811 19.415 12.602 1 97.71 268 LEU A N 1
ATOM 1974 C CA . LEU A 1 268 ? -5.62 19.762 11.439 1 97.71 268 LEU A CA 1
ATOM 1975 C C . LEU A 1 268 ? -5.78 21.274 11.319 1 97.71 268 LEU A C 1
ATOM 1977 O O . LEU A 1 268 ? -5.507 21.849 10.263 1 97.71 268 LEU A O 1
ATOM 1981 N N . PRO A 1 269 ? -6.143 21.967 12.431 1 96.63 269 PRO A N 1
ATOM 1982 C CA . PRO A 1 269 ? -6.182 23.427 12.32 1 96.63 269 PRO A CA 1
ATOM 1983 C C . PRO A 1 269 ? -4.823 24.03 11.973 1 96.63 269 PRO A C 1
ATOM 1985 O O . PRO A 1 269 ? -4.751 25.018 11.238 1 96.63 269 PRO A O 1
ATOM 1988 N N . TRP A 1 270 ? -3.79 23.479 12.562 1 96.9 270 TRP A N 1
ATOM 1989 C CA . TRP A 1 270 ? -2.459 23.969 12.219 1 96.9 270 TRP A CA 1
ATOM 1990 C C . TRP A 1 270 ? -2.199 23.837 10.722 1 96.9 270 TRP A C 1
ATOM 1992 O O . TRP A 1 270 ? -1.731 24.781 10.082 1 96.9 270 TRP A O 1
ATOM 2002 N N . ILE A 1 271 ? -2.5 22.703 10.146 1 98.01 271 ILE A N 1
ATOM 2003 C CA . ILE A 1 271 ? -2.28 22.464 8.723 1 98.01 271 ILE A CA 1
ATOM 2004 C C . ILE A 1 271 ? -3.148 23.413 7.9 1 98.01 271 ILE A C 1
ATOM 2006 O O . ILE A 1 271 ? -2.7 23.952 6.885 1 98.01 271 ILE A O 1
ATOM 2010 N N . ASP A 1 272 ? -4.377 23.629 8.332 1 97.62 272 ASP A N 1
ATOM 2011 C CA . ASP A 1 272 ? -5.276 24.544 7.635 1 97.62 272 ASP A CA 1
ATOM 2012 C C . ASP A 1 272 ? -4.647 25.927 7.488 1 97.62 272 ASP A C 1
ATOM 2014 O O . ASP A 1 272 ? -4.86 26.608 6.483 1 97.62 272 ASP A O 1
ATOM 2018 N N . GLY A 1 273 ? -3.883 26.254 8.452 1 96.42 273 GLY A N 1
ATOM 2019 C CA . GLY A 1 273 ? -3.325 27.597 8.467 1 96.42 273 GLY A CA 1
ATOM 2020 C C . GLY A 1 273 ? -1.923 27.667 7.893 1 96.42 273 GLY A C 1
ATOM 2021 O O . GLY A 1 273 ? -1.42 28.753 7.598 1 96.42 273 GLY A O 1
ATOM 2022 N N . HIS A 1 274 ? -1.259 26.518 7.679 1 96.77 274 HIS A N 1
ATOM 2023 C CA . HIS A 1 274 ? 0.165 26.587 7.371 1 96.77 274 HIS A CA 1
ATOM 2024 C C . HIS A 1 274 ? 0.494 25.803 6.105 1 96.77 274 HIS A C 1
ATOM 2026 O O . HIS A 1 274 ? 1.617 25.871 5.602 1 96.77 274 HIS A O 1
ATOM 2032 N N . ALA A 1 275 ? -0.467 25.014 5.625 1 97.26 275 ALA A N 1
ATOM 2033 C CA . ALA A 1 275 ? -0.221 24.298 4.376 1 97.26 275 ALA A CA 1
ATOM 2034 C C . ALA A 1 275 ? 0.108 25.267 3.244 1 97.26 275 ALA A C 1
ATOM 2036 O O . ALA A 1 275 ? -0.495 26.338 3.14 1 97.26 275 ALA A O 1
ATOM 2037 N N . ARG A 1 276 ? 1.024 24.98 2.43 1 95.62 276 ARG A N 1
ATOM 2038 C CA . ARG A 1 276 ? 1.402 25.837 1.312 1 95.62 276 ARG A CA 1
ATOM 2039 C C . ARG A 1 276 ? 1.473 25.043 0.012 1 95.62 276 ARG A C 1
ATOM 2041 O O . ARG A 1 276 ? 1.607 23.818 0.034 1 95.62 276 ARG A O 1
ATOM 2048 N N . PRO A 1 277 ? 1.398 25.715 -1.1 1 96.51 277 PRO A N 1
ATOM 2049 C CA . PRO A 1 277 ? 1.491 25.017 -2.384 1 96.51 277 PRO A CA 1
ATOM 2050 C C . PRO A 1 277 ? 2.83 24.308 -2.575 1 96.51 277 PRO A C 1
ATOM 2052 O O . PRO A 1 277 ? 3.883 24.884 -2.292 1 96.51 277 PRO A O 1
ATOM 2055 N N . LEU A 1 278 ? 2.747 23.068 -2.996 1 96.36 278 LEU A N 1
ATOM 2056 C CA . LEU A 1 278 ? 3.957 22.301 -3.268 1 96.36 278 LEU A CA 1
ATOM 2057 C C . LEU A 1 278 ? 4.834 23.013 -4.292 1 96.36 278 LEU A C 1
ATOM 2059 O O . LEU A 1 278 ? 6.061 22.898 -4.252 1 96.36 278 LEU A O 1
ATOM 2063 N N . ALA A 1 279 ? 4.217 23.731 -5.215 1 94.25 279 ALA A N 1
ATOM 2064 C CA . ALA A 1 279 ? 4.91 24.464 -6.271 1 94.25 279 ALA A CA 1
ATOM 2065 C C . ALA A 1 279 ? 5.907 25.459 -5.685 1 94.25 279 ALA A C 1
ATOM 2067 O O . ALA A 1 279 ? 6.903 25.8 -6.326 1 94.25 279 ALA A O 1
ATOM 2068 N N . ASP A 1 280 ? 5.688 25.931 -4.455 1 94.85 280 ASP A N 1
ATOM 2069 C CA . ASP A 1 280 ? 6.525 26.941 -3.815 1 94.85 280 ASP A CA 1
ATOM 2070 C C . ASP A 1 280 ? 7.769 26.31 -3.192 1 94.85 280 ASP A C 1
ATOM 2072 O O . ASP A 1 280 ? 8.675 27.019 -2.75 1 94.85 280 ASP A O 1
ATOM 2076 N N . ILE A 1 281 ? 7.808 25.011 -3.131 1 95.86 281 ILE A N 1
ATOM 2077 C CA . ILE A 1 281 ? 8.95 24.31 -2.554 1 95.86 281 ILE A CA 1
ATOM 2078 C C . ILE A 1 281 ? 10.065 24.198 -3.592 1 95.86 281 ILE A C 1
ATOM 2080 O O . ILE A 1 281 ? 9.834 23.74 -4.713 1 95.86 281 ILE A O 1
ATOM 2084 N N . PRO A 1 282 ? 11.21 24.64 -3.295 1 96.02 282 PRO A N 1
ATOM 2085 C CA . PRO A 1 282 ? 12.312 24.528 -4.253 1 96.02 282 PRO A CA 1
ATOM 2086 C C . PRO A 1 282 ? 12.788 23.089 -4.439 1 96.02 282 PRO A C 1
ATOM 2088 O O . PRO A 1 282 ? 12.518 22.231 -3.595 1 96.02 282 PRO A O 1
ATOM 2091 N N . LEU A 1 283 ? 13.487 22.859 -5.492 1 96.97 283 LEU A N 1
ATOM 2092 C CA . LEU A 1 283 ? 14.149 21.577 -5.705 1 96.97 283 LEU A CA 1
ATOM 2093 C C . LEU A 1 283 ? 15.231 21.343 -4.656 1 96.97 283 LEU A C 1
ATOM 2095 O O . LEU A 1 283 ? 15.9 22.286 -4.226 1 96.97 283 LEU A O 1
ATOM 2099 N N . LEU A 1 284 ? 15.389 20.07 -4.312 1 97.19 284 LEU A N 1
ATOM 2100 C CA . LEU A 1 284 ? 16.453 19.759 -3.363 1 97.19 284 LEU A CA 1
ATOM 2101 C C . LEU A 1 284 ? 17.819 20.101 -3.947 1 97.19 284 LEU A C 1
ATOM 2103 O O . LEU A 1 284 ? 18.724 20.515 -3.219 1 97.19 284 LEU A O 1
ATOM 2107 N N . TYR A 1 285 ? 17.994 19.908 -5.222 1 96.49 285 TYR A N 1
ATOM 2108 C CA . TYR A 1 285 ? 19.148 20.251 -6.045 1 96.49 285 TYR A CA 1
ATOM 2109 C C . TYR A 1 285 ? 18.78 20.259 -7.524 1 96.49 285 TYR A C 1
ATOM 2111 O O . TYR A 1 285 ? 17.752 19.703 -7.918 1 96.49 285 TYR A O 1
ATOM 2119 N N . VAL A 1 286 ? 19.476 20.908 -8.338 1 92.94 286 VAL A N 1
ATOM 2120 C CA . VAL A 1 286 ? 19.258 20.914 -9.781 1 92.94 286 VAL A CA 1
ATOM 2121 C C . VAL A 1 286 ? 20.005 19.746 -10.421 1 92.94 286 VAL A C 1
ATOM 2123 O O . VAL A 1 286 ? 21.233 19.668 -10.341 1 92.94 286 VAL A O 1
ATOM 2126 N N . PRO A 1 287 ? 19.206 18.824 -10.972 1 89.76 287 PRO A N 1
ATOM 2127 C CA . PRO A 1 287 ? 19.881 17.668 -11.566 1 89.76 287 PRO A CA 1
ATOM 2128 C C . PRO A 1 287 ? 20.717 18.037 -12.79 1 89.76 287 PRO A C 1
ATOM 2130 O O . PRO A 1 287 ? 20.381 18.981 -13.51 1 89.76 287 PRO A O 1
ATOM 2133 N N . SER A 1 288 ? 21.882 17.331 -12.92 1 78.79 288 SER A N 1
ATOM 2134 C CA . SER A 1 288 ? 22.715 17.523 -14.103 1 78.79 288 SER A CA 1
ATOM 2135 C C . SER A 1 288 ? 22.028 16.988 -15.355 1 78.79 288 SER A C 1
ATOM 2137 O O . SER A 1 288 ? 21.236 16.045 -15.28 1 78.79 288 SER A O 1
ATOM 2139 N N . PRO A 1 289 ? 22.134 17.666 -16.442 1 65.15 289 PRO A N 1
ATOM 2140 C CA . PRO A 1 289 ? 21.477 17.208 -17.669 1 65.15 289 PRO A CA 1
ATOM 2141 C C . PRO A 1 289 ? 21.76 15.739 -17.977 1 65.15 289 PRO A C 1
ATOM 2143 O O . PRO A 1 289 ? 22.876 15.262 -17.754 1 65.15 289 PRO A O 1
ATOM 2146 N N . SER A 1 290 ? 20.86 14.982 -17.684 1 54.67 290 SER A N 1
ATOM 2147 C CA . SER A 1 290 ? 20.986 13.548 -17.925 1 54.67 290 SER A CA 1
ATOM 2148 C C . SER A 1 290 ? 21.638 13.27 -19.275 1 54.67 290 SER A C 1
ATOM 2150 O O . SER A 1 290 ? 21.237 13.838 -20.293 1 54.67 290 SER A O 1
ATOM 2152 N N . LYS A 1 291 ? 22.941 12.982 -19.454 1 45.42 291 LYS A N 1
ATOM 2153 C CA . LYS A 1 291 ? 23.395 12.423 -20.724 1 45.42 291 LYS A CA 1
ATOM 2154 C C . LYS A 1 291 ? 22.496 11.274 -21.171 1 45.42 291 LYS A C 1
ATOM 2156 O O . LYS A 1 291 ? 22.384 10.26 -20.479 1 45.42 291 LYS A O 1
ATOM 2161 N N . ARG A 1 292 ? 21.355 11.561 -21.529 1 44.72 292 ARG A N 1
ATOM 2162 C CA . ARG A 1 292 ? 20.47 10.522 -22.048 1 44.72 292 ARG A CA 1
ATOM 2163 C C . ARG A 1 292 ? 21.267 9.41 -22.72 1 44.72 292 ARG A C 1
ATOM 2165 O O . ARG A 1 292 ? 22.034 9.664 -23.651 1 44.72 292 ARG A O 1
ATOM 2172 N N . LYS A 1 293 ? 21.624 8.446 -22.049 1 41.31 293 LYS A N 1
ATOM 2173 C CA . LYS A 1 293 ? 22.183 7.337 -22.816 1 41.31 293 LYS A CA 1
ATOM 2174 C C . LYS A 1 293 ? 21.352 7.058 -24.065 1 41.31 293 LYS A C 1
ATOM 2176 O O . LYS A 1 293 ? 20.124 6.987 -23.996 1 41.31 293 LYS A O 1
ATOM 2181 N N . PRO A 1 294 ? 21.862 7.293 -25.287 1 33.68 294 PRO A N 1
ATOM 2182 C CA . PRO A 1 294 ? 21.084 6.894 -26.463 1 33.68 294 PRO A CA 1
ATOM 2183 C C . PRO A 1 294 ? 20.419 5.53 -26.295 1 33.68 294 PRO A C 1
ATOM 2185 O O . PRO A 1 294 ? 20.944 4.666 -25.588 1 33.68 294 PRO A O 1
ATOM 2188 N N . ALA A 1 295 ? 19.097 5.465 -26.362 1 35.8 295 ALA A N 1
ATOM 2189 C CA . ALA A 1 295 ? 18.492 4.139 -26.447 1 35.8 295 ALA A CA 1
ATOM 2190 C C . ALA A 1 295 ? 19.436 3.147 -27.121 1 35.8 295 ALA A C 1
ATOM 2192 O O . ALA A 1 295 ? 20.013 3.444 -28.17 1 35.8 295 ALA A O 1
ATOM 2193 N N . ARG A 1 296 ? 20.107 2.364 -26.426 1 31.34 296 ARG A N 1
ATOM 2194 C CA . ARG A 1 296 ? 20.857 1.34 -27.146 1 31.34 296 ARG A CA 1
ATOM 2195 C C . ARG A 1 296 ? 20.114 0.902 -28.404 1 31.34 296 ARG A C 1
ATOM 2197 O O . ARG A 1 296 ? 18.982 0.421 -28.327 1 31.34 296 ARG A O 1
ATOM 2204 N N . ALA A 1 297 ? 20.326 1.469 -29.515 1 30.41 297 ALA A N 1
ATOM 2205 C CA . ALA A 1 297 ? 19.873 0.922 -30.791 1 30.41 297 ALA A CA 1
ATOM 2206 C C . ALA A 1 297 ? 19.961 -0.601 -30.797 1 30.41 297 ALA A C 1
ATOM 2208 O O . ALA A 1 297 ? 20.994 -1.171 -30.437 1 30.41 297 ALA A O 1
ATOM 2209 N N . ALA A 1 298 ? 18.752 -1.315 -30.503 1 30.81 298 ALA A N 1
ATOM 2210 C CA . ALA A 1 298 ? 18.706 -2.743 -30.808 1 30.81 298 ALA A CA 1
ATOM 2211 C C . ALA A 1 298 ? 19.687 -3.097 -31.922 1 30.81 298 ALA A C 1
ATOM 2213 O O . ALA A 1 298 ? 19.571 -2.595 -33.042 1 30.81 298 ALA A O 1
ATOM 2214 N N . ALA A 1 299 ? 20.918 -3.216 -31.61 1 30.75 299 ALA A N 1
ATOM 2215 C CA . ALA A 1 299 ? 21.907 -3.719 -32.56 1 30.75 299 ALA A CA 1
ATOM 2216 C C . ALA A 1 299 ? 21.298 -4.776 -33.478 1 30.75 299 ALA A C 1
ATOM 2218 O O . ALA A 1 299 ? 20.839 -5.822 -33.012 1 30.75 299 ALA A O 1
ATOM 2219 N N . SER A 1 300 ? 20.653 -4.362 -34.532 1 28.87 300 SER A N 1
ATOM 2220 C CA . SER A 1 300 ? 20.407 -5.275 -35.642 1 28.87 300 SER A CA 1
ATOM 2221 C C . SER A 1 300 ? 21.622 -6.155 -35.915 1 28.87 300 SER A C 1
ATOM 2223 O O . SER A 1 300 ? 22.675 -5.658 -36.322 1 28.87 300 SER A O 1
ATOM 2225 N N . GLN A 1 301 ? 21.896 -7.052 -34.985 1 27.45 301 GLN A N 1
ATOM 2226 C CA . GLN A 1 301 ? 22.91 -8.062 -35.271 1 27.45 301 GLN A CA 1
ATOM 2227 C C . GLN A 1 301 ? 22.789 -8.572 -36.704 1 27.45 301 GLN A C 1
ATOM 2229 O O . GLN A 1 301 ? 21.784 -9.187 -37.067 1 27.45 301 GLN A O 1
ATOM 2234 N N . THR A 1 302 ? 23.234 -7.797 -37.64 1 28.89 302 THR A N 1
ATOM 2235 C CA . THR A 1 302 ? 23.503 -8.342 -38.966 1 28.89 302 THR A CA 1
ATOM 2236 C C . THR A 1 302 ? 24.287 -9.648 -38.865 1 28.89 302 THR A C 1
ATOM 2238 O O . THR A 1 302 ? 25.385 -9.677 -38.304 1 28.89 302 THR A O 1
ATOM 2241 N N . THR A 1 303 ? 23.567 -10.755 -38.652 1 29.3 303 THR A N 1
ATOM 2242 C CA . THR A 1 303 ? 24.031 -12.136 -38.724 1 29.3 303 THR A CA 1
ATOM 2243 C C . THR A 1 303 ? 24.992 -12.324 -39.894 1 29.3 303 THR A C 1
ATOM 2245 O O . THR A 1 303 ? 24.574 -12.323 -41.054 1 29.3 303 THR A O 1
ATOM 2248 N N . GLY A 1 304 ? 26.033 -11.571 -39.881 1 23.89 304 GLY A N 1
ATOM 2249 C CA . GLY A 1 304 ? 27.006 -11.873 -40.919 1 23.89 304 GLY A CA 1
ATOM 2250 C C . GLY A 1 304 ? 27.41 -13.335 -40.953 1 23.89 304 GLY A C 1
ATOM 2251 O O . GLY A 1 304 ? 27.597 -13.957 -39.905 1 23.89 304 GLY A O 1
ATOM 2252 N N . LYS A 1 305 ? 27.044 -13.998 -42.016 1 28.09 305 LYS A N 1
ATOM 2253 C CA . LYS A 1 305 ? 27.297 -15.369 -42.448 1 28.09 305 LYS A CA 1
ATOM 2254 C C . LYS A 1 305 ? 28.773 -15.728 -42.307 1 28.09 305 LYS A C 1
ATOM 2256 O O . LYS A 1 305 ? 29.595 -15.335 -43.137 1 28.09 305 LYS A O 1
ATOM 2261 N N . ARG A 1 306 ? 29.415 -15.456 -41.02 1 23.11 306 ARG A N 1
ATOM 2262 C CA . ARG A 1 306 ? 30.825 -15.833 -41.027 1 23.11 306 ARG A CA 1
ATOM 2263 C C . ARG A 1 306 ? 30.993 -17.32 -41.32 1 23.11 306 ARG A C 1
ATOM 2265 O O . ARG A 1 306 ? 30.342 -18.159 -40.693 1 23.11 306 ARG A O 1
ATOM 2272 N N . GLU A 1 307 ? 31.391 -17.682 -42.419 1 25.53 307 GLU A N 1
ATOM 2273 C CA . GLU A 1 307 ? 31.851 -18.942 -42.994 1 25.53 307 GLU A CA 1
ATOM 2274 C C . GLU A 1 307 ? 32.892 -19.61 -42.101 1 25.53 307 GLU A C 1
ATOM 2276 O O . GLU A 1 307 ? 33.996 -19.088 -41.929 1 25.53 307 GLU A O 1
ATOM 2281 N N . VAL A 1 308 ? 32.429 -20.038 -40.852 1 24.16 308 VAL A N 1
ATOM 2282 C CA . VAL A 1 308 ? 33.228 -20.725 -39.842 1 24.16 308 VAL A CA 1
ATOM 2283 C C . VAL A 1 308 ? 34.018 -21.859 -40.491 1 24.16 308 VAL A C 1
ATOM 2285 O O . VAL A 1 308 ? 33.434 -22.774 -41.078 1 24.16 308 VAL A O 1
ATOM 2288 N N . ALA A 1 309 ? 35.129 -21.514 -40.955 1 22.02 309 ALA A N 1
ATOM 2289 C CA . ALA A 1 309 ? 36.08 -22.509 -41.442 1 22.02 309 ALA A CA 1
ATOM 2290 C C . ALA A 1 309 ? 36.372 -23.558 -40.374 1 22.02 309 ALA A C 1
ATOM 2292 O O . ALA A 1 309 ? 36.602 -23.221 -39.21 1 22.02 309 ALA A O 1
ATOM 2293 N N . ILE A 1 310 ? 35.901 -24.709 -40.487 1 21.86 310 ILE A N 1
ATOM 2294 C CA . ILE A 1 310 ? 35.858 -26.015 -39.839 1 21.86 310 ILE A CA 1
ATOM 2295 C C . ILE A 1 310 ? 37.265 -26.426 -39.413 1 21.86 310 ILE A C 1
ATOM 2297 O O . ILE A 1 310 ? 38.044 -26.932 -40.225 1 21.86 310 ILE A O 1
ATOM 2301 N N . GLY A 1 311 ? 38.092 -25.413 -38.829 1 19.52 311 GLY A N 1
ATOM 2302 C CA . GLY A 1 311 ? 39.436 -25.94 -38.654 1 19.52 311 GLY A CA 1
ATOM 2303 C C . GLY A 1 311 ? 39.503 -27.088 -37.665 1 19.52 311 GLY A C 1
ATOM 2304 O O . GLY A 1 311 ? 38.627 -27.228 -36.809 1 19.52 311 GLY A O 1
ATOM 2305 N N . SER A 1 312 ? 40.374 -28.092 -37.894 1 21.21 312 SER A N 1
ATOM 2306 C CA . SER A 1 312 ? 40.745 -29.452 -37.518 1 21.21 312 SER A CA 1
ATOM 2307 C C . SER A 1 312 ? 41.314 -29.499 -36.104 1 21.21 312 SER A C 1
ATOM 2309 O O . SER A 1 312 ? 42.334 -28.868 -35.818 1 21.21 312 SER A O 1
ATOM 2311 N N . GLY A 1 313 ? 40.52 -29.319 -34.99 1 19.39 313 GLY A N 1
ATOM 2312 C CA . GLY A 1 313 ? 40.728 -29.187 -33.556 1 19.39 313 GLY A CA 1
ATOM 2313 C C . GLY A 1 313 ? 41.53 -30.329 -32.963 1 19.39 313 GLY A C 1
ATOM 2314 O O . GLY A 1 313 ? 41.107 -31.486 -33.015 1 19.39 313 GLY A O 1
ATOM 2315 N N . ARG A 1 314 ? 42.877 -30.272 -32.992 1 19.25 314 ARG A N 1
ATOM 2316 C CA . ARG A 1 314 ? 43.724 -31.326 -32.442 1 19.25 314 ARG A CA 1
ATOM 2317 C C . ARG A 1 314 ? 43.527 -31.456 -30.936 1 19.25 314 ARG A C 1
ATOM 2319 O O . ARG A 1 314 ? 43.513 -30.454 -30.217 1 19.25 314 ARG A O 1
ATOM 2326 N N . ALA A 1 315 ? 42.899 -32.467 -30.39 1 19.03 315 ALA A N 1
ATOM 2327 C CA . ALA A 1 315 ? 42.363 -33.038 -29.157 1 19.03 315 ALA A CA 1
ATOM 2328 C C . ALA A 1 315 ? 43.456 -33.192 -28.104 1 19.03 315 ALA A C 1
ATOM 2330 O O . ALA A 1 315 ? 44.095 -34.243 -28.012 1 19.03 315 ALA A O 1
ATOM 2331 N N . SER A 1 316 ? 44.299 -32.061 -27.839 1 17.4 316 SER A N 1
ATOM 2332 C CA . SER A 1 316 ? 45.42 -32.458 -26.994 1 17.4 316 SER A CA 1
ATOM 2333 C C . SER A 1 316 ? 44.952 -32.818 -25.588 1 17.4 316 SER A C 1
ATOM 2335 O O . SER A 1 316 ? 43.992 -32.236 -25.08 1 17.4 316 SER A O 1
ATOM 2337 N N . SER A 1 317 ? 45.428 -33.901 -24.876 1 17.5 317 SER A N 1
ATOM 2338 C CA . SER A 1 317 ? 45.252 -34.919 -23.846 1 17.5 317 SER A CA 1
ATOM 2339 C C . SER A 1 317 ? 45.662 -34.394 -22.474 1 17.5 317 SER A C 1
ATOM 2341 O O . SER A 1 317 ? 45.711 -35.151 -21.502 1 17.5 317 SER A O 1
ATOM 2343 N N . ALA A 1 318 ? 45.802 -32.994 -22.265 1 17.35 318 ALA A N 1
ATOM 2344 C CA . ALA A 1 318 ? 46.763 -32.777 -21.187 1 17.35 318 ALA A CA 1
ATOM 2345 C C . ALA A 1 318 ? 46.209 -33.264 -19.851 1 17.35 318 ALA A C 1
ATOM 2347 O O . ALA A 1 318 ? 44.993 -33.276 -19.644 1 17.35 318 ALA A O 1
ATOM 2348 N N . CYS A 1 319 ? 47.166 -33.524 -18.73 1 17.78 319 CYS A N 1
ATOM 2349 C CA . CYS A 1 319 ? 47.552 -34.397 -17.628 1 17.78 319 CYS A CA 1
ATOM 2350 C C . CYS A 1 319 ? 46.967 -33.904 -16.31 1 17.78 319 CYS A C 1
ATOM 2352 O O . CYS A 1 319 ? 46.89 -32.697 -16.073 1 17.78 319 CYS A O 1
ATOM 2354 N N . TYR A 1 320 ? 46.299 -34.751 -15.461 1 17.16 320 TYR A N 1
ATOM 2355 C CA . TYR A 1 320 ? 45.486 -34.95 -14.267 1 17.16 320 TYR A CA 1
ATOM 2356 C C . TYR A 1 320 ? 46.264 -34.58 -13.009 1 17.16 320 TYR A C 1
ATOM 2358 O O . TYR A 1 320 ? 46.995 -35.406 -12.459 1 17.16 320 TYR A O 1
ATOM 2366 N N . ARG A 1 321 ? 47.016 -33.367 -12.967 1 17.14 321 ARG A N 1
ATOM 2367 C CA . ARG A 1 321 ? 47.926 -33.367 -11.826 1 17.14 321 ARG A CA 1
ATOM 2368 C C . ARG A 1 321 ? 47.155 -33.418 -10.511 1 17.14 321 ARG A C 1
ATOM 2370 O O . ARG A 1 321 ? 45.999 -32.995 -10.446 1 17.14 321 ARG A O 1
ATOM 2377 N N . THR A 1 322 ? 47.929 -33.634 -9.31 1 17.7 322 THR A N 1
ATOM 2378 C CA . THR A 1 322 ? 48.106 -34.316 -8.033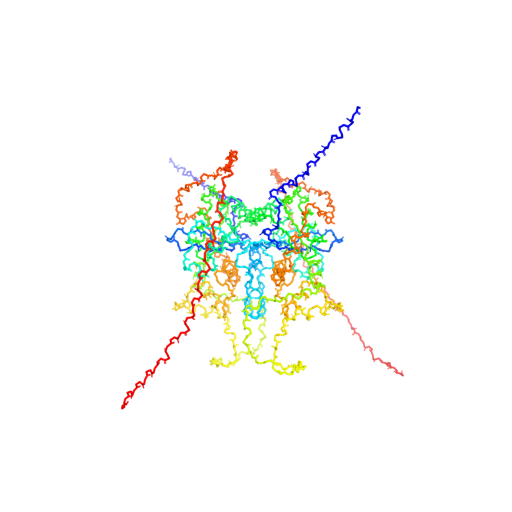 1 17.7 322 THR A CA 1
ATOM 2379 C C . THR A 1 322 ? 47.55 -33.474 -6.889 1 17.7 322 THR A C 1
ATOM 2381 O O . THR A 1 322 ? 47.702 -32.25 -6.881 1 17.7 322 THR A O 1
ATOM 2384 N N . LEU A 1 323 ? 46.596 -33.918 -6.107 1 17.9 323 LEU A N 1
ATOM 2385 C CA . LEU A 1 323 ? 45.681 -33.598 -5.017 1 17.9 323 LEU A CA 1
ATOM 2386 C C . LEU A 1 323 ? 46.449 -33.299 -3.734 1 17.9 323 LEU A C 1
ATOM 2388 O O . LEU A 1 323 ? 45.846 -33.08 -2.681 1 17.9 323 LEU A O 1
ATOM 2392 N N . PRO A 1 324 ? 47.436 -32.337 -3.678 1 16.82 324 PRO A N 1
ATOM 2393 C CA . PRO A 1 324 ? 48.213 -32.561 -2.457 1 16.82 324 PRO A CA 1
ATOM 2394 C C . PRO A 1 324 ? 47.382 -32.382 -1.188 1 16.82 324 PRO A C 1
ATOM 2396 O O . PRO A 1 324 ? 46.362 -31.688 -1.206 1 16.82 324 PRO A O 1
ATOM 2399 N N . GLU A 1 325 ? 47.733 -33.069 0.062 1 16.77 325 GLU A N 1
ATOM 2400 C CA . GLU A 1 325 ? 47.379 -33.674 1.342 1 16.77 325 GLU A CA 1
ATOM 2401 C C . GLU A 1 325 ? 47.302 -32.623 2.447 1 16.77 325 GLU A C 1
ATOM 2403 O O . GLU A 1 325 ? 46.384 -32.645 3.269 1 16.77 325 GLU A O 1
ATOM 2408 N N . LYS A 1 326 ? 48.395 -31.771 2.935 1 17.14 326 LYS A N 1
ATOM 2409 C CA . LYS A 1 326 ? 48.951 -31.826 4.284 1 17.14 326 LYS A CA 1
ATOM 2410 C C . LYS A 1 326 ? 48.14 -30.965 5.248 1 17.14 326 LYS A C 1
ATOM 2412 O O . LYS A 1 326 ? 47.924 -29.778 4.996 1 17.14 326 LYS A O 1
ATOM 2417 N N . CYS A 1 327 ? 47.338 -31.459 6.352 1 17.2 327 CYS A N 1
ATOM 2418 C CA . CYS A 1 327 ? 46.459 -31.19 7.485 1 17.2 327 CYS A CA 1
ATOM 2419 C C . CYS A 1 327 ? 47.208 -30.466 8.597 1 17.2 327 CYS A C 1
ATOM 2421 O O . CYS A 1 327 ? 46.671 -30.27 9.688 1 17.2 327 CYS A O 1
ATOM 2423 N N . SER A 1 328 ? 48.5 -30.034 8.685 1 15.7 328 SER A N 1
ATOM 2424 C CA . SER A 1 328 ? 49.241 -30.23 9.927 1 15.7 328 SER A CA 1
ATOM 2425 C C . SER A 1 328 ? 48.772 -29.264 11.009 1 15.7 328 SER A C 1
ATOM 2427 O O . SER A 1 328 ? 48.54 -29.667 12.151 1 15.7 328 SER A O 1
ATOM 2429 N N . ALA A 1 329 ? 49.016 -27.917 11.149 1 16.93 329 ALA A N 1
ATOM 2430 C CA . ALA A 1 329 ? 49.962 -27.42 12.145 1 16.93 329 ALA A CA 1
ATOM 2431 C C . ALA A 1 329 ? 49.267 -27.159 13.478 1 16.93 329 ALA A C 1
ATOM 2433 O O . ALA A 1 329 ? 48.053 -26.944 13.521 1 16.93 329 ALA A O 1
ATOM 2434 N N . ARG A 1 330 ? 50.102 -26.571 14.703 1 16.42 330 ARG A N 1
ATOM 2435 C CA . ARG A 1 330 ? 50.58 -26.611 16.081 1 16.42 330 ARG A CA 1
ATOM 2436 C C . ARG A 1 330 ? 49.721 -25.733 16.984 1 16.42 330 ARG A C 1
ATOM 2438 O O . ARG A 1 330 ? 49.402 -24.595 16.632 1 16.42 330 ARG A O 1
ATOM 2445 N N . ILE A 1 331 ? 49.105 -26.234 18.123 1 17.98 331 ILE A N 1
ATOM 2446 C CA . ILE A 1 331 ? 48.315 -26.046 19.335 1 17.98 331 ILE A CA 1
ATOM 2447 C C . ILE A 1 331 ? 49.04 -25.091 20.281 1 17.98 331 ILE A C 1
ATOM 2449 O O . ILE A 1 331 ? 48.773 -25.078 21.485 1 17.98 331 ILE A O 1
ATOM 2453 N N . ALA A 1 332 ? 50 -24.216 20.055 1 16.81 332 ALA A N 1
ATOM 2454 C CA . ALA A 1 332 ? 50.951 -23.972 21.136 1 16.81 332 ALA A CA 1
ATOM 2455 C C . ALA A 1 332 ? 50.247 -23.414 22.37 1 16.81 332 ALA A C 1
ATOM 2457 O O . ALA A 1 332 ? 49.213 -22.752 22.257 1 16.81 332 ALA A O 1
ATOM 2458 N N . GLN A 1 333 ? 51.019 -23.244 23.651 1 17.29 333 GLN A N 1
ATOM 2459 C CA . GLN A 1 333 ? 51.359 -23.476 25.051 1 17.29 333 GLN A CA 1
ATOM 2460 C C . GLN A 1 333 ? 51.029 -22.257 25.907 1 17.29 333 GLN A C 1
ATOM 2462 O O . GLN A 1 333 ? 50.966 -22.352 27.135 1 17.29 333 GLN A O 1
ATOM 2467 N N . GLN A 1 334 ? 50.869 -20.958 25.502 1 18.29 334 GLN A N 1
ATOM 2468 C CA . GLN A 1 334 ? 51.656 -20.111 26.392 1 18.29 334 GLN A CA 1
ATOM 2469 C C . GLN A 1 334 ? 50.999 -19.998 27.765 1 18.29 334 GLN A C 1
ATOM 2471 O O . GLN A 1 334 ? 49.787 -19.792 27.865 1 18.29 334 GLN A O 1
ATOM 2476 N N . GLN A 1 335 ? 51.757 -20.159 29.003 1 18.03 335 GLN A N 1
ATOM 2477 C CA . GLN A 1 335 ? 52.028 -20.418 30.414 1 18.03 335 GLN A CA 1
ATOM 2478 C C . GLN A 1 335 ? 51.628 -19.225 31.278 1 18.03 335 GLN A C 1
ATOM 2480 O O . GLN A 1 335 ? 51.281 -19.389 32.449 1 18.03 335 GLN A O 1
ATOM 2485 N N . SER A 1 336 ? 51.982 -17.941 30.984 1 19.29 336 SER A N 1
ATOM 2486 C CA . SER A 1 336 ? 52.822 -17.359 32.025 1 19.29 336 SER A CA 1
ATOM 2487 C C . SER A 1 336 ? 52.018 -17.076 33.29 1 19.29 336 SER A C 1
ATOM 2489 O O . SER A 1 336 ? 50.798 -16.91 33.232 1 19.29 336 SER A O 1
ATOM 2491 N N . SER A 1 337 ? 52.748 -16.735 34.49 1 20.03 337 SER A N 1
ATOM 2492 C CA . SER A 1 337 ? 53.126 -16.774 35.899 1 20.03 337 SER A CA 1
ATOM 2493 C C . SER A 1 337 ? 52.482 -15.63 36.676 1 20.03 337 SER A C 1
ATOM 2495 O O . SER A 1 337 ? 52.554 -15.59 37.906 1 20.03 337 SER A O 1
ATOM 2497 N N . LEU A 1 338 ? 52.195 -14.46 36.117 1 21.81 338 LEU A N 1
ATOM 2498 C CA . LEU A 1 338 ? 52.76 -13.432 36.984 1 21.81 338 LEU A CA 1
ATOM 2499 C C . LEU A 1 338 ? 52.085 -13.444 38.352 1 21.81 338 LEU A C 1
ATOM 2501 O O . LEU A 1 338 ? 50.901 -13.769 38.461 1 21.81 338 LEU A O 1
ATOM 2505 N N . PRO A 1 339 ? 52.874 -12.954 39.37 1 23.89 339 PRO A N 1
ATOM 2506 C CA . PRO A 1 339 ? 53.192 -13.037 40.798 1 23.89 339 PRO A CA 1
ATOM 2507 C C . PRO A 1 339 ? 52.026 -12.614 41.688 1 23.89 339 PRO A C 1
ATOM 2509 O O . PRO A 1 339 ? 51.02 -12.1 41.191 1 23.89 339 PRO A O 1
ATOM 2512 N N . ASP A 1 340 ? 52.544 -11.555 42.617 1 22.46 340 ASP A N 1
ATOM 2513 C CA . ASP A 1 340 ? 52.272 -11.099 43.977 1 22.46 340 ASP A CA 1
ATOM 2514 C C . ASP A 1 340 ? 50.935 -10.365 44.053 1 22.46 340 ASP A C 1
ATOM 2516 O O . ASP A 1 340 ? 50.634 -9.524 43.203 1 22.46 340 ASP A O 1
ATOM 2520 N N . MET B 1 1 ? 11.104 -47.603 -66.563 1 23.63 1 MET B N 1
ATOM 2521 C CA . MET B 1 1 ? 10.653 -46.239 -66.305 1 23.63 1 MET B CA 1
ATOM 2522 C C . MET B 1 1 ? 10.436 -46.01 -64.813 1 23.63 1 MET B C 1
ATOM 2524 O O . MET B 1 1 ? 9.442 -46.471 -64.248 1 23.63 1 MET B O 1
ATOM 2528 N N . GLY B 1 2 ? 11.52 -46.125 -63.966 1 26.88 2 GLY B N 1
ATOM 2529 C CA . GLY B 1 2 ? 11.795 -46.208 -62.541 1 26.88 2 GLY B CA 1
ATOM 2530 C C . GLY B 1 2 ? 11.339 -44.982 -61.772 1 26.88 2 GLY B C 1
ATOM 2531 O O . GLY B 1 2 ? 11.743 -43.86 -62.087 1 26.88 2 GLY B O 1
ATOM 2532 N N . ASP B 1 3 ? 10.107 -44.95 -61.274 1 25.16 3 ASP B N 1
ATOM 2533 C CA . ASP B 1 3 ? 9.372 -43.888 -60.593 1 25.16 3 ASP B CA 1
ATOM 2534 C C . ASP B 1 3 ? 10.138 -43.387 -59.371 1 25.16 3 ASP B C 1
ATOM 2536 O O . ASP B 1 3 ? 10.451 -44.165 -58.467 1 25.16 3 ASP B O 1
ATOM 2540 N N . ALA B 1 4 ? 11.006 -42.356 -59.539 1 25.76 4 ALA B N 1
ATOM 2541 C CA . ALA B 1 4 ? 11.803 -41.581 -58.592 1 25.76 4 ALA B CA 1
ATOM 2542 C C . ALA B 1 4 ? 10.924 -40.976 -57.501 1 25.76 4 ALA B C 1
ATOM 2544 O O . ALA B 1 4 ? 10.078 -40.123 -57.779 1 25.76 4 ALA B O 1
ATOM 2545 N N . ALA B 1 5 ? 10.551 -41.811 -56.487 1 27.58 5 ALA B N 1
ATOM 2546 C CA . ALA B 1 5 ? 9.793 -41.377 -55.316 1 27.58 5 ALA B CA 1
ATOM 2547 C C . ALA B 1 5 ? 10.441 -40.16 -54.663 1 27.58 5 ALA B C 1
ATOM 2549 O O . ALA B 1 5 ? 11.627 -40.185 -54.327 1 27.58 5 ALA B O 1
ATOM 2550 N N . ALA B 1 6 ? 10.011 -38.908 -55.026 1 24.27 6 ALA B N 1
ATOM 2551 C CA . ALA B 1 6 ? 10.372 -37.601 -54.484 1 24.27 6 ALA B CA 1
ATOM 2552 C C . ALA B 1 6 ? 10.251 -37.586 -52.963 1 24.27 6 ALA B C 1
ATOM 2554 O O . ALA B 1 6 ? 9.183 -37.871 -52.415 1 24.27 6 ALA B O 1
ATOM 2555 N N . PHE B 1 7 ? 11.285 -37.882 -52.219 1 24.45 7 PHE B N 1
ATOM 2556 C CA . PHE B 1 7 ? 11.404 -37.775 -50.77 1 24.45 7 PHE B CA 1
ATOM 2557 C C . PHE B 1 7 ? 11.051 -36.368 -50.3 1 24.45 7 PHE B C 1
ATOM 2559 O O . PHE B 1 7 ? 11.76 -35.409 -50.61 1 24.45 7 PHE B O 1
ATOM 2566 N N . GLU B 1 8 ? 9.743 -35.977 -50.284 1 24.35 8 GLU B N 1
ATOM 2567 C CA . GLU B 1 8 ? 9.359 -34.679 -49.738 1 24.35 8 GLU B CA 1
ATOM 2568 C C . GLU B 1 8 ? 9.874 -34.506 -48.312 1 24.35 8 GLU B C 1
ATOM 2570 O O . GLU B 1 8 ? 9.553 -35.304 -47.429 1 24.35 8 GLU B O 1
ATOM 2575 N N . SER B 1 9 ? 11.062 -34.016 -48.14 1 24.01 9 SER B N 1
ATOM 2576 C CA . SER B 1 9 ? 11.656 -33.613 -46.87 1 24.01 9 SER B CA 1
ATOM 2577 C C . SER B 1 9 ? 10.774 -32.603 -46.143 1 24.01 9 SER B C 1
ATOM 2579 O O . SER B 1 9 ? 10.665 -31.45 -46.564 1 24.01 9 SER B O 1
ATOM 2581 N N . GLY B 1 10 ? 9.541 -32.912 -45.779 1 25.21 10 GLY B N 1
ATOM 2582 C CA . GLY B 1 10 ? 8.823 -31.942 -44.967 1 25.21 10 GLY B CA 1
ATOM 2583 C C . GLY B 1 10 ? 9.593 -31.512 -43.732 1 25.21 10 GLY B C 1
ATOM 2584 O O . GLY B 1 10 ? 9.922 -32.34 -42.881 1 25.21 10 GLY B O 1
ATOM 2585 N N . GLY B 1 11 ? 10.464 -30.495 -43.829 1 26.71 11 GLY B N 1
ATOM 2586 C CA . GLY B 1 11 ? 11.185 -29.91 -42.709 1 26.71 11 GLY B CA 1
ATOM 2587 C C . GLY B 1 11 ? 10.287 -29.565 -41.536 1 26.71 11 GLY B C 1
ATOM 2588 O O . GLY B 1 11 ? 9.096 -29.305 -41.715 1 26.71 11 GLY B O 1
ATOM 2589 N N . PRO B 1 12 ? 10.568 -30.075 -40.378 1 26.97 12 PRO B N 1
ATOM 2590 C CA . PRO B 1 12 ? 9.741 -29.795 -39.201 1 26.97 12 PRO B CA 1
ATOM 2591 C C . PRO B 1 12 ? 9.553 -28.3 -38.954 1 26.97 12 PRO B C 1
ATOM 2593 O O . PRO B 1 12 ? 10.424 -27.499 -39.301 1 26.97 12 PRO B O 1
ATOM 2596 N N . ALA B 1 13 ? 8.379 -27.715 -39.104 1 28.16 13 ALA B N 1
ATOM 2597 C CA . ALA B 1 13 ? 7.988 -26.364 -38.71 1 28.16 13 ALA B CA 1
ATOM 2598 C C . ALA B 1 13 ? 8.584 -25.994 -37.355 1 28.16 13 ALA B C 1
ATOM 2600 O O . ALA B 1 13 ? 8.411 -26.721 -36.374 1 28.16 13 ALA B O 1
ATOM 2601 N N . GLY B 1 14 ? 9.727 -25.399 -37.282 1 27.71 14 GLY B N 1
ATOM 2602 C CA . GLY B 1 14 ? 10.313 -24.784 -36.102 1 27.71 14 GLY B CA 1
ATOM 2603 C C . GLY B 1 14 ? 9.308 -24.008 -35.272 1 27.71 14 GLY B C 1
ATOM 2604 O O . GLY B 1 14 ? 8.399 -23.377 -35.818 1 27.71 14 GLY B O 1
ATOM 2605 N N . SER B 1 15 ? 8.995 -24.443 -34.041 1 30.61 15 SER B N 1
ATOM 2606 C CA . SER B 1 15 ? 8.184 -23.748 -33.046 1 30.61 15 SER B CA 1
ATOM 2607 C C . SER B 1 15 ? 8.516 -22.26 -33.004 1 30.61 15 SER B C 1
ATOM 2609 O O . SER B 1 15 ? 9.685 -21.882 -32.909 1 30.61 15 SER B O 1
ATOM 2611 N N . GLU B 1 16 ? 7.829 -21.403 -33.681 1 32.69 16 GLU B N 1
ATOM 2612 C CA . GLU B 1 16 ? 7.938 -19.95 -33.593 1 32.69 16 GLU B CA 1
ATOM 2613 C C .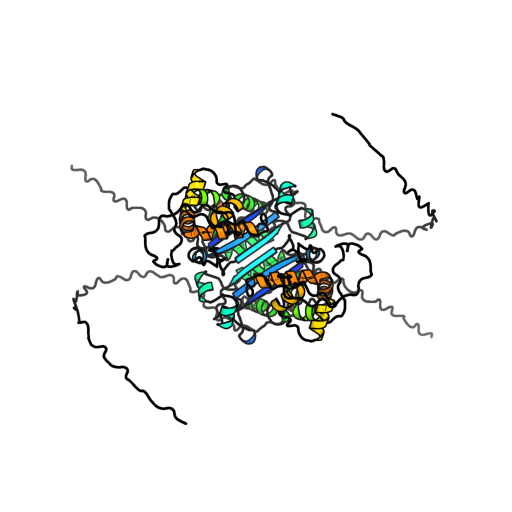 GLU B 1 16 ? 8.26 -19.506 -32.169 1 32.69 16 GLU B C 1
ATOM 2615 O O . GLU B 1 16 ? 7.758 -20.086 -31.204 1 32.69 16 GLU B O 1
ATOM 2620 N N . PRO B 1 17 ? 9.362 -18.874 -31.897 1 35.11 17 PRO B N 1
ATOM 2621 C CA . PRO B 1 17 ? 9.648 -18.241 -30.607 1 35.11 17 PRO B CA 1
ATOM 2622 C C . PRO B 1 17 ? 8.433 -17.527 -30.019 1 35.11 17 PRO B C 1
ATOM 2624 O O . PRO B 1 17 ? 7.645 -16.931 -30.757 1 35.11 17 PRO B O 1
ATOM 2627 N N . GLY B 1 18 ? 7.788 -18.038 -28.957 1 35.75 18 GLY B N 1
ATOM 2628 C CA . GLY B 1 18 ? 6.655 -17.412 -28.295 1 35.75 18 GLY B CA 1
ATOM 2629 C C . GLY B 1 18 ? 6.767 -15.901 -28.222 1 35.75 18 GLY B C 1
ATOM 2630 O O . GLY B 1 18 ? 7.87 -15.352 -28.255 1 35.75 18 GLY B O 1
ATOM 2631 N N . GLY B 1 19 ? 5.972 -15.064 -28.643 1 39 19 GLY B N 1
ATOM 2632 C CA . GLY B 1 19 ? 5.926 -13.611 -28.585 1 39 19 GLY B CA 1
ATOM 2633 C C . GLY B 1 19 ? 6.501 -13.047 -27.3 1 39 19 GLY B C 1
ATOM 2634 O O . GLY B 1 19 ? 6.728 -13.784 -26.339 1 39 19 GLY B O 1
ATOM 2635 N N . PRO B 1 20 ? 7.017 -11.809 -27.274 1 47.79 20 PRO B N 1
ATOM 2636 C CA . PRO B 1 20 ? 7.713 -11.123 -26.183 1 47.79 20 PRO B CA 1
ATOM 2637 C C . PRO B 1 20 ? 7.174 -11.505 -24.806 1 47.79 20 PRO B C 1
ATOM 2639 O O . PRO B 1 20 ? 7.877 -11.361 -23.803 1 47.79 20 PRO B O 1
ATOM 2642 N N . GLY B 1 21 ? 5.946 -11.999 -24.659 1 53.54 21 GLY B N 1
ATOM 2643 C CA . GLY B 1 21 ? 5.219 -12.475 -23.493 1 53.54 21 GLY B CA 1
ATOM 2644 C C . GLY B 1 21 ? 5.413 -13.957 -23.232 1 53.54 21 GLY B C 1
ATOM 2645 O O . GLY B 1 21 ? 4.616 -14.578 -22.526 1 53.54 21 GLY B O 1
ATOM 2646 N N . SER B 1 22 ? 6.385 -14.513 -23.931 1 64.8 22 SER B N 1
ATOM 2647 C CA . SER B 1 22 ? 6.565 -15.961 -23.924 1 64.8 22 SER B CA 1
ATOM 2648 C C . SER B 1 22 ? 7.579 -16.387 -22.868 1 64.8 22 SER B C 1
ATOM 2650 O O . SER B 1 22 ? 8.589 -15.71 -22.661 1 64.8 22 SER B O 1
ATOM 2652 N N . GLY B 1 23 ? 7.265 -16.776 -21.679 1 84.14 23 GLY B N 1
ATOM 2653 C CA . GLY B 1 23 ? 8.066 -17.372 -20.622 1 84.14 23 GLY B CA 1
ATOM 2654 C C . GLY B 1 23 ? 7.364 -17.386 -19.277 1 84.14 23 GLY B C 1
ATOM 2655 O O . GLY B 1 23 ? 6.198 -16.997 -19.175 1 84.14 23 GLY B O 1
ATOM 2656 N N . PRO B 1 24 ? 8.104 -17.841 -18.381 1 94.92 24 PRO B N 1
ATOM 2657 C CA . PRO B 1 24 ? 7.537 -17.89 -17.031 1 94.92 24 PRO B CA 1
ATOM 2658 C C . PRO B 1 24 ? 7.348 -16.503 -16.42 1 94.92 24 PRO B C 1
ATOM 2660 O O . PRO B 1 24 ? 8.108 -15.581 -16.726 1 94.92 24 PRO B O 1
ATOM 2663 N N . PRO B 1 25 ? 6.338 -16.325 -15.662 1 97.9 25 PRO B N 1
ATOM 2664 C CA . PRO B 1 25 ? 6.132 -15.027 -15.014 1 97.9 25 PRO B CA 1
ATOM 2665 C C . PRO B 1 25 ? 7.375 -14.531 -14.279 1 97.9 25 PRO B C 1
ATOM 2667 O O . PRO B 1 25 ? 8.058 -15.315 -13.615 1 97.9 25 PRO B O 1
ATOM 2670 N N . GLN B 1 26 ? 7.645 -13.247 -14.409 1 98.21 26 GLN B N 1
ATOM 2671 C CA . GLN B 1 26 ? 8.78 -12.632 -13.728 1 98.21 26 GLN B CA 1
ATOM 2672 C C . GLN B 1 26 ? 8.319 -11.793 -12.54 1 98.21 26 GLN B C 1
ATOM 2674 O O . GLN B 1 26 ? 9.113 -11.478 -11.65 1 98.21 26 GLN B O 1
ATOM 2679 N N . THR B 1 27 ? 7.111 -11.341 -12.595 1 98.61 27 THR B N 1
ATOM 2680 C CA . THR B 1 27 ? 6.502 -10.618 -11.484 1 98.61 27 THR B CA 1
ATOM 2681 C C . THR B 1 27 ? 5.193 -11.278 -11.062 1 98.61 27 THR B C 1
ATOM 2683 O O . THR B 1 27 ? 4.38 -11.655 -11.909 1 98.61 27 THR B O 1
ATOM 2686 N N . PHE B 1 28 ? 5.031 -11.458 -9.802 1 98.88 28 PHE B N 1
ATOM 2687 C CA . PHE B 1 28 ? 3.8 -11.961 -9.205 1 98.88 28 PHE B CA 1
ATOM 2688 C C . PHE B 1 28 ? 3.07 -10.853 -8.455 1 98.88 28 PHE B C 1
ATOM 2690 O O . PHE B 1 28 ? 3.636 -10.227 -7.557 1 98.88 28 PHE B O 1
ATOM 2697 N N . VAL B 1 29 ? 1.876 -10.591 -8.855 1 98.88 29 VAL B N 1
ATOM 2698 C CA . VAL B 1 29 ? 1.051 -9.577 -8.206 1 98.88 29 VAL B CA 1
ATOM 2699 C C . VAL B 1 29 ? -0.075 -10.25 -7.424 1 98.88 29 VAL B C 1
ATOM 2701 O O . VAL B 1 29 ? -1.082 -10.662 -8.004 1 98.88 29 VAL B O 1
ATOM 2704 N N . PHE B 1 30 ? 0.102 -10.366 -6.145 1 98.89 30 PHE B N 1
ATOM 2705 C CA . PHE B 1 30 ? -0.921 -10.915 -5.262 1 98.89 30 PHE B CA 1
ATOM 2706 C C . PHE B 1 30 ? -2.083 -9.941 -5.109 1 98.89 30 PHE B C 1
ATOM 2708 O O . PHE B 1 30 ? -1.881 -8.772 -4.776 1 98.89 30 PHE B O 1
ATOM 2715 N N . MET B 1 31 ? -3.252 -10.459 -5.343 1 98.68 31 MET B N 1
ATOM 2716 C CA . MET B 1 31 ? -4.416 -9.58 -5.416 1 98.68 31 MET B CA 1
ATOM 2717 C C . MET B 1 31 ? -5.548 -10.102 -4.538 1 98.68 31 MET B C 1
ATOM 2719 O O . MET B 1 31 ? -5.705 -11.314 -4.375 1 98.68 31 MET B O 1
ATOM 2723 N N . ASP B 1 32 ? -6.28 -9.205 -4.004 1 98.25 32 ASP B N 1
ATOM 2724 C CA . ASP B 1 32 ? -7.533 -9.471 -3.303 1 98.25 32 ASP B CA 1
ATOM 2725 C C . ASP B 1 32 ? -8.504 -8.301 -3.453 1 98.25 32 ASP B C 1
ATOM 2727 O O . ASP B 1 32 ? -8.085 -7.143 -3.508 1 98.25 32 ASP B O 1
ATOM 2731 N N . ALA B 1 33 ? -9.781 -8.62 -3.569 1 98.23 33 ALA B N 1
ATOM 2732 C CA . ALA B 1 33 ? -10.815 -7.592 -3.655 1 98.23 33 ALA B CA 1
ATOM 2733 C C . ALA B 1 33 ? -11.925 -7.845 -2.639 1 98.23 33 ALA B C 1
ATOM 2735 O O . ALA B 1 33 ? -12.355 -8.985 -2.451 1 98.23 33 ALA B O 1
ATOM 2736 N N . GLU B 1 34 ? -12.25 -6.838 -1.904 1 98.02 34 GLU B N 1
ATOM 2737 C CA . GLU B 1 34 ? -13.509 -6.837 -1.165 1 98.02 34 GLU B CA 1
ATOM 2738 C C . GLU B 1 34 ? -14.65 -6.292 -2.019 1 98.02 34 GLU B C 1
ATOM 2740 O O . GLU B 1 34 ? -14.44 -5.413 -2.858 1 98.02 34 GLU B O 1
ATOM 2745 N N . ALA B 1 35 ? -15.866 -6.816 -1.817 1 98.11 35 ALA B N 1
ATOM 2746 C CA . ALA B 1 35 ? -16.984 -6.482 -2.696 1 98.11 35 ALA B CA 1
ATOM 2747 C C . ALA B 1 35 ? -18.28 -6.337 -1.903 1 98.11 35 ALA B C 1
ATOM 2749 O O . ALA B 1 35 ? -18.304 -6.571 -0.692 1 98.11 35 ALA B O 1
ATOM 2750 N N . THR B 1 36 ? -19.323 -5.941 -2.55 1 97.92 36 THR B N 1
ATOM 2751 C CA . THR B 1 36 ? -20.607 -5.633 -1.93 1 97.92 36 THR B CA 1
ATOM 2752 C C . THR B 1 36 ? -21.346 -6.913 -1.551 1 97.92 36 THR B C 1
ATOM 2754 O O . THR B 1 36 ? -22.319 -6.874 -0.795 1 97.92 36 THR B O 1
ATOM 2757 N N . GLY B 1 37 ? -20.906 -7.987 -2.06 1 94.06 37 GLY B N 1
ATOM 2758 C CA . GLY B 1 37 ? -21.549 -9.269 -1.82 1 94.06 37 GLY B CA 1
ATOM 2759 C C . GLY B 1 37 ? -20.846 -10.427 -2.504 1 94.06 37 GLY B C 1
ATOM 2760 O O . GLY B 1 37 ? -19.665 -10.33 -2.842 1 94.06 37 GLY B O 1
ATOM 2761 N N . VAL B 1 38 ? -21.598 -11.502 -2.659 1 89.06 38 VAL B N 1
ATOM 2762 C CA . VAL B 1 38 ? -21.056 -12.709 -3.274 1 89.06 38 VAL B CA 1
ATOM 2763 C C . VAL B 1 38 ? -21.326 -12.689 -4.777 1 89.06 38 VAL B C 1
ATOM 2765 O O . VAL B 1 38 ? -21.982 -11.777 -5.284 1 89.06 38 VAL B O 1
ATOM 2768 N N . ALA B 1 39 ? -20.841 -13.648 -5.463 1 87.78 39 ALA B N 1
ATOM 2769 C CA . ALA B 1 39 ? -20.845 -13.681 -6.923 1 87.78 39 ALA B CA 1
ATOM 2770 C C . ALA B 1 39 ? -22.266 -13.585 -7.471 1 87.78 39 ALA B C 1
ATOM 2772 O O . ALA B 1 39 ? -22.515 -12.872 -8.446 1 87.78 39 ALA B O 1
ATOM 2773 N N . ARG B 1 40 ? -23.173 -14.237 -6.878 1 88.46 40 ARG B N 1
ATOM 2774 C CA . ARG B 1 40 ? -24.538 -14.287 -7.393 1 88.46 40 ARG B CA 1
ATOM 2775 C C . ARG B 1 40 ? -25.22 -12.929 -7.271 1 88.46 40 ARG B C 1
ATOM 2777 O O . ARG B 1 40 ? -26.232 -12.675 -7.928 1 88.46 40 ARG B O 1
ATOM 2784 N N . ASP B 1 41 ? -24.689 -11.985 -6.55 1 91.01 41 ASP B N 1
ATOM 2785 C CA . ASP B 1 41 ? -25.29 -10.683 -6.275 1 91.01 41 ASP B CA 1
ATOM 2786 C C . ASP B 1 41 ? -24.809 -9.635 -7.277 1 91.01 41 ASP B C 1
ATOM 2788 O O . ASP B 1 41 ? -25.083 -8.443 -7.115 1 91.01 41 ASP B O 1
ATOM 2792 N N . ARG B 1 42 ? -23.985 -10.037 -8.277 1 94.92 42 ARG B N 1
ATOM 2793 C CA . ARG B 1 42 ? -23.384 -9.079 -9.2 1 94.92 42 ARG B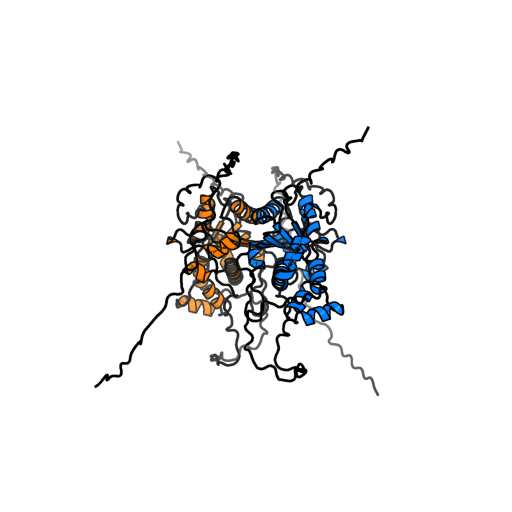 CA 1
ATOM 2794 C C . ARG B 1 42 ? -22.641 -7.983 -8.444 1 94.92 42 ARG B C 1
ATOM 2796 O O . ARG B 1 42 ? -22.956 -6.8 -8.588 1 94.92 42 ARG B O 1
ATOM 2803 N N . PRO B 1 43 ? -21.744 -8.407 -7.639 1 97.33 43 PRO B N 1
ATOM 2804 C CA . PRO B 1 43 ? -21.092 -7.484 -6.707 1 97.33 43 PRO B CA 1
ATOM 2805 C C . PRO B 1 43 ? -20.247 -6.428 -7.416 1 97.33 43 PRO B C 1
ATOM 2807 O O . PRO B 1 43 ? -19.918 -6.585 -8.595 1 97.33 43 PRO B O 1
ATOM 2810 N N . ARG B 1 44 ? -19.992 -5.358 -6.691 1 98.06 44 ARG B N 1
ATOM 2811 C CA . ARG B 1 44 ? -19.054 -4.306 -7.068 1 98.06 44 ARG B CA 1
ATOM 2812 C C . ARG B 1 44 ? -17.907 -4.211 -6.068 1 98.06 44 ARG B C 1
ATOM 2814 O O . ARG B 1 44 ? -18.079 -4.518 -4.886 1 98.06 44 ARG B O 1
ATOM 2821 N N . ILE B 1 45 ? -16.759 -3.803 -6.587 1 98.49 45 ILE B N 1
ATOM 2822 C CA . ILE B 1 45 ? -15.573 -3.772 -5.739 1 98.49 45 ILE B CA 1
ATOM 2823 C C . ILE B 1 45 ? -15.659 -2.593 -4.773 1 98.49 45 ILE B C 1
ATOM 2825 O O . ILE B 1 45 ? -15.982 -1.473 -5.178 1 98.49 45 ILE B O 1
ATOM 2829 N N . THR B 1 46 ? -15.354 -2.821 -3.496 1 98.61 46 THR B N 1
ATOM 2830 C CA . THR B 1 46 ? -15.287 -1.768 -2.489 1 98.61 46 THR B CA 1
ATOM 2831 C C . THR B 1 46 ? -13.84 -1.495 -2.088 1 98.61 46 THR B C 1
ATOM 2833 O O . THR B 1 46 ? -13.532 -0.436 -1.537 1 98.61 46 THR B O 1
ATOM 2836 N N . GLU B 1 47 ? -12.99 -2.469 -2.31 1 98.69 47 GLU B N 1
ATOM 2837 C CA . GLU B 1 47 ? -11.569 -2.354 -1.993 1 98.69 47 GLU B CA 1
ATOM 2838 C C . GLU B 1 47 ? -10.73 -3.27 -2.88 1 98.69 47 GLU B C 1
ATOM 2840 O O . GLU B 1 47 ? -11.109 -4.416 -3.131 1 98.69 47 GLU B O 1
ATOM 2845 N N . LEU B 1 48 ? -9.665 -2.787 -3.37 1 98.79 48 LEU B N 1
ATOM 2846 C CA . LEU B 1 48 ? -8.738 -3.556 -4.194 1 98.79 48 LEU B CA 1
ATOM 2847 C C . LEU B 1 48 ? -7.312 -3.431 -3.668 1 98.79 48 LEU B C 1
ATOM 2849 O O . LEU B 1 48 ? -6.872 -2.338 -3.306 1 98.79 48 LEU B O 1
ATOM 2853 N N . CYS B 1 49 ? -6.611 -4.551 -3.586 1 98.77 49 CYS B N 1
ATOM 2854 C CA . CYS B 1 49 ? -5.204 -4.542 -3.201 1 98.77 49 CYS B CA 1
ATOM 2855 C C . CYS B 1 49 ? -4.365 -5.352 -4.182 1 98.77 49 CYS B C 1
ATOM 2857 O O . CYS B 1 49 ? -4.742 -6.463 -4.558 1 98.77 49 CYS B O 1
ATOM 2859 N N . LEU B 1 50 ? -3.27 -4.772 -4.61 1 98.88 50 LEU B N 1
ATOM 2860 C CA . LEU B 1 50 ? -2.247 -5.398 -5.441 1 98.88 50 LEU B CA 1
ATOM 2861 C C . LEU B 1 50 ? -0.879 -5.317 -4.771 1 98.88 50 LEU B C 1
ATOM 2863 O O . LEU B 1 50 ? -0.415 -4.228 -4.427 1 98.88 50 LEU B O 1
ATOM 2867 N N . VAL B 1 51 ? -0.273 -6.451 -4.529 1 98.83 51 VAL B N 1
ATOM 2868 C CA . VAL B 1 51 ? 1.072 -6.523 -3.968 1 98.83 51 VAL B CA 1
ATOM 2869 C C . VAL B 1 51 ? 2.004 -7.229 -4.95 1 98.83 51 VAL B C 1
ATOM 2871 O O . VAL B 1 51 ? 1.857 -8.426 -5.204 1 98.83 51 VAL B O 1
ATOM 2874 N N . ALA B 1 52 ? 2.977 -6.517 -5.443 1 98.83 52 ALA B N 1
ATOM 2875 C CA . ALA B 1 52 ? 3.844 -7.047 -6.493 1 98.83 52 ALA B CA 1
ATOM 2876 C C . ALA B 1 52 ? 5.219 -7.406 -5.938 1 98.83 52 ALA B C 1
ATOM 2878 O O . ALA B 1 52 ? 5.805 -6.64 -5.169 1 98.83 52 ALA B O 1
ATOM 2879 N N . THR B 1 53 ? 5.708 -8.556 -6.276 1 98.41 53 THR B N 1
ATOM 2880 C CA . THR B 1 53 ? 7.06 -8.987 -5.938 1 98.41 53 THR B CA 1
ATOM 2881 C C . THR B 1 53 ? 7.706 -9.715 -7.114 1 98.41 53 THR B C 1
ATOM 2883 O O . THR B 1 53 ? 7.02 -10.388 -7.886 1 98.41 53 THR B O 1
ATOM 2886 N N . ASP B 1 54 ? 8.94 -9.58 -7.221 1 98.49 54 ASP B N 1
ATOM 2887 C CA . ASP B 1 54 ? 9.703 -10.208 -8.295 1 98.49 54 ASP B CA 1
ATOM 2888 C C . ASP B 1 54 ? 9.887 -11.702 -8.036 1 98.49 54 ASP B C 1
ATOM 2890 O O . ASP B 1 54 ? 9.926 -12.138 -6.884 1 98.49 54 ASP B O 1
ATOM 2894 N N . ARG B 1 55 ? 10.012 -12.449 -9.106 1 98.34 55 ARG B N 1
ATOM 2895 C CA . ARG B 1 55 ? 10.277 -13.882 -9.016 1 98.34 55 ARG B CA 1
ATOM 2896 C C . ARG B 1 55 ? 11.501 -14.159 -8.149 1 98.34 55 ARG B C 1
ATOM 2898 O O . ARG B 1 55 ? 11.511 -15.111 -7.366 1 98.34 55 ARG B O 1
ATOM 2905 N N . PHE B 1 56 ? 12.527 -13.365 -8.226 1 98.18 56 PHE B N 1
ATOM 2906 C CA . PHE B 1 56 ? 13.75 -13.513 -7.447 1 98.18 56 PHE B CA 1
ATOM 2907 C C . PHE B 1 56 ? 13.439 -13.561 -5.956 1 98.18 56 PHE B C 1
ATOM 2909 O O . PHE B 1 56 ? 14.005 -14.376 -5.224 1 98.18 56 PHE B O 1
ATOM 2916 N N . ALA B 1 57 ? 12.571 -12.678 -5.512 1 97.97 57 ALA B N 1
ATOM 2917 C CA . ALA B 1 57 ? 12.239 -12.6 -4.092 1 97.97 57 ALA B CA 1
ATOM 2918 C C . ALA B 1 57 ? 11.574 -13.888 -3.612 1 97.97 57 ALA B C 1
ATOM 2920 O O . ALA B 1 57 ? 11.784 -14.316 -2.475 1 97.97 57 ALA B O 1
ATOM 2921 N N . LEU B 1 58 ? 10.757 -14.468 -4.473 1 97.7 58 LEU B N 1
ATOM 2922 C CA . LEU B 1 58 ? 10.056 -15.695 -4.109 1 97.7 58 LEU B CA 1
ATOM 2923 C C . LEU B 1 58 ? 10.989 -16.898 -4.186 1 97.7 58 LEU B C 1
ATOM 2925 O O . LEU B 1 58 ? 10.785 -17.893 -3.487 1 97.7 58 LEU B O 1
ATOM 2929 N N . GLU B 1 59 ? 11.97 -16.802 -5.007 1 97.61 59 GLU B N 1
ATOM 2930 C CA . GLU B 1 59 ? 12.947 -17.879 -5.129 1 97.61 59 GLU B CA 1
ATOM 2931 C C . GLU B 1 59 ? 14.007 -17.79 -4.035 1 97.61 59 GLU B C 1
ATOM 2933 O O . GLU B 1 59 ? 14.743 -18.749 -3.795 1 97.61 59 GLU B O 1
ATOM 2938 N N . ASN B 1 60 ? 14.112 -16.606 -3.379 1 96.5 60 ASN B N 1
ATOM 2939 C CA . ASN B 1 60 ? 15.105 -16.355 -2.339 1 96.5 60 ASN B CA 1
ATOM 2940 C C . ASN B 1 60 ? 14.453 -15.872 -1.047 1 96.5 60 ASN B C 1
ATOM 2942 O O . ASN B 1 60 ? 14.762 -14.782 -0.561 1 96.5 60 ASN B O 1
ATOM 2946 N N . VAL B 1 61 ? 13.723 -16.721 -0.45 1 95.07 61 VAL B N 1
ATOM 2947 C CA . VAL B 1 61 ? 12.948 -16.371 0.736 1 95.07 61 VAL B CA 1
ATOM 2948 C C . VAL B 1 61 ? 13.851 -16.392 1.968 1 95.07 61 VAL B C 1
ATOM 2950 O O . VAL B 1 61 ? 14.616 -17.338 2.168 1 95.07 61 VAL B O 1
ATOM 2953 N N . SER B 1 62 ? 13.788 -15.268 2.673 1 90.32 62 SER B N 1
ATOM 2954 C CA . SER B 1 62 ? 14.462 -15.207 3.965 1 90.32 62 SER B CA 1
ATOM 2955 C C . SER B 1 62 ? 13.487 -15.462 5.11 1 90.32 62 SER B C 1
ATOM 2957 O O . SER B 1 62 ? 12.318 -15.077 5.034 1 90.32 62 SER B O 1
ATOM 2959 N N . TYR B 1 63 ? 13.98 -16.102 6.144 1 88.12 63 TYR B N 1
ATOM 2960 C CA . TYR B 1 63 ? 13.126 -16.459 7.27 1 88.12 63 TYR B CA 1
ATOM 2961 C C . TYR B 1 63 ? 13.591 -15.771 8.548 1 88.12 63 TYR B C 1
ATOM 2963 O O . TYR B 1 63 ? 14.794 -15.613 8.772 1 88.12 63 TYR B O 1
ATOM 2971 N N . GLY B 1 64 ? 12.599 -15.247 9.194 1 78.34 64 GLY B N 1
ATOM 2972 C CA . GLY B 1 64 ? 12.898 -14.653 10.487 1 78.34 64 GLY B CA 1
ATOM 2973 C C . GLY B 1 64 ? 12.9 -15.661 11.621 1 78.34 64 GLY B C 1
ATOM 2974 O O . GLY B 1 64 ? 12.844 -16.869 11.385 1 78.34 64 GLY B O 1
ATOM 2975 N N . PRO B 1 65 ? 13.014 -15.048 12.896 1 75.37 65 PRO B N 1
ATOM 2976 C CA . PRO B 1 65 ? 12.918 -15.935 14.058 1 75.37 65 PRO B CA 1
ATOM 2977 C C . PRO B 1 65 ? 11.578 -16.661 14.136 1 75.37 65 PRO B C 1
ATOM 2979 O O . PRO B 1 65 ? 10.541 -16.093 13.783 1 75.37 65 PRO B O 1
ATOM 2982 N N . GLY B 1 66 ? 11.472 -17.959 14.45 1 72.08 66 GLY B N 1
ATOM 2983 C CA . GLY B 1 66 ? 10.252 -18.739 14.584 1 72.08 66 GLY B CA 1
ATOM 2984 C C . GLY B 1 66 ? 9.843 -19.432 13.299 1 72.08 66 GLY B C 1
ATOM 2985 O O . GLY B 1 66 ? 8.769 -20.033 13.226 1 72.08 66 GLY B O 1
ATOM 2986 N N . GLY B 1 67 ? 10.65 -19.075 12.207 1 77.65 67 GLY B N 1
ATOM 2987 C CA . GLY B 1 67 ? 10.415 -19.823 10.982 1 77.65 67 GLY B CA 1
ATOM 2988 C C . GLY B 1 67 ? 9.426 -19.149 10.051 1 77.65 67 GLY B C 1
ATOM 2989 O O . GLY B 1 67 ? 8.99 -19.744 9.063 1 77.65 67 GLY B O 1
ATOM 2990 N N . LEU B 1 68 ? 9.007 -17.962 10.382 1 85.84 68 LEU B N 1
ATOM 2991 C CA . LEU B 1 68 ? 8.106 -17.219 9.508 1 85.84 68 LEU B CA 1
ATOM 2992 C C . LEU B 1 68 ? 8.881 -16.519 8.397 1 85.84 68 LEU B C 1
ATOM 2994 O O . LEU B 1 68 ? 9.932 -15.926 8.646 1 85.84 68 LEU B O 1
ATOM 2998 N N . PRO B 1 69 ? 8.373 -16.754 7.176 1 91.1 69 PRO B N 1
ATOM 2999 C CA . PRO B 1 69 ? 9.054 -16.018 6.109 1 91.1 69 PRO B CA 1
ATOM 3000 C C . PRO B 1 69 ? 8.975 -14.504 6.293 1 91.1 69 PRO B C 1
ATOM 3002 O O . PRO B 1 69 ? 7.923 -13.978 6.667 1 91.1 69 PRO B O 1
ATOM 3005 N N . ARG B 1 70 ? 10.071 -13.868 6.043 1 91.22 70 ARG B N 1
ATOM 3006 C CA . ARG B 1 70 ? 10.072 -12.409 6.049 1 91.22 70 ARG B CA 1
ATOM 3007 C C . ARG B 1 70 ? 9.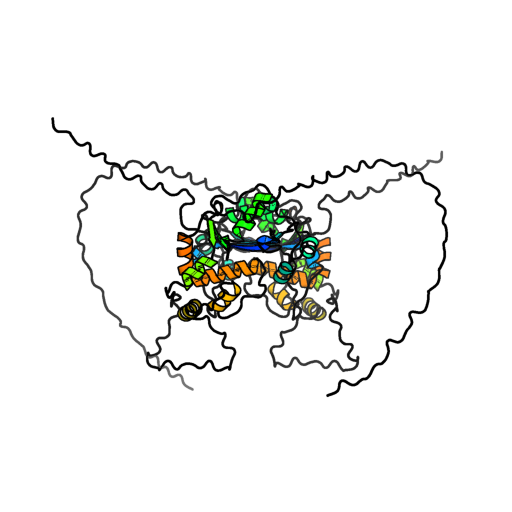457 -11.856 4.767 1 91.22 70 ARG B C 1
ATOM 3009 O O . ARG B 1 70 ? 9.715 -12.37 3.677 1 91.22 70 ARG B O 1
ATOM 3016 N N . PRO B 1 71 ? 8.638 -10.845 4.953 1 91.48 71 PRO B N 1
ATOM 3017 C CA . PRO B 1 71 ? 8.145 -10.228 3.72 1 91.48 71 PRO B CA 1
ATOM 3018 C C . PRO B 1 71 ? 9.271 -9.707 2.83 1 91.48 71 PRO B C 1
ATOM 3020 O O . PRO B 1 71 ? 10.275 -9.197 3.333 1 91.48 71 PRO B O 1
ATOM 3023 N N . PRO B 1 72 ? 9.123 -9.922 1.517 1 96.08 72 PRO B N 1
ATOM 3024 C CA . PRO B 1 72 ? 10.151 -9.364 0.635 1 96.08 72 PRO B CA 1
ATOM 3025 C C . PRO B 1 72 ? 10.413 -7.882 0.899 1 96.08 72 PRO B C 1
ATOM 3027 O O . PRO B 1 72 ? 9.469 -7.099 1.031 1 96.08 72 PRO B O 1
ATOM 3030 N N . ARG B 1 73 ? 11.627 -7.537 1.033 1 95.07 73 ARG B N 1
ATOM 3031 C CA . ARG B 1 73 ? 11.983 -6.143 1.28 1 95.07 73 ARG B CA 1
ATOM 3032 C C . ARG B 1 73 ? 11.608 -5.263 0.093 1 95.07 73 ARG B C 1
ATOM 3034 O O . ARG B 1 73 ? 11.171 -4.125 0.271 1 95.07 73 ARG B O 1
ATOM 3041 N N . VAL B 1 74 ? 11.852 -5.816 -1.153 1 97.44 74 VAL B N 1
ATOM 3042 C CA . VAL B 1 74 ? 11.49 -5.107 -2.376 1 97.44 74 VAL B CA 1
ATOM 3043 C C . VAL B 1 74 ? 10.099 -5.541 -2.832 1 97.44 74 VAL B C 1
ATOM 3045 O O . VAL B 1 74 ? 9.92 -6.658 -3.323 1 97.44 74 VAL B O 1
ATOM 3048 N N . ARG B 1 75 ? 9.174 -4.648 -2.688 1 97.47 75 ARG B N 1
ATOM 3049 C CA . ARG B 1 75 ? 7.775 -4.924 -2.998 1 97.47 75 ARG B CA 1
ATOM 3050 C C . ARG B 1 75 ? 7.024 -3.638 -3.329 1 97.47 75 ARG B C 1
ATOM 3052 O O . ARG B 1 75 ? 7.313 -2.581 -2.765 1 97.47 75 ARG B O 1
ATOM 3059 N N . ASP B 1 76 ? 6.145 -3.698 -4.28 1 98.59 76 ASP B N 1
ATOM 3060 C CA . ASP B 1 76 ? 5.231 -2.608 -4.606 1 98.59 76 ASP B CA 1
ATOM 3061 C C . ASP B 1 76 ? 3.811 -2.926 -4.143 1 98.59 76 ASP B C 1
ATOM 3063 O O . ASP B 1 76 ? 3.4 -4.088 -4.134 1 98.59 76 ASP B O 1
ATOM 3067 N N . LYS B 1 77 ? 3.12 -1.929 -3.746 1 98.6 77 LYS B N 1
ATOM 3068 C CA . LYS B 1 77 ? 1.761 -2.135 -3.254 1 98.6 77 LYS B CA 1
ATOM 3069 C C . LYS B 1 77 ? 0.839 -1.002 -3.694 1 98.6 77 LYS B C 1
ATOM 3071 O O . LYS B 1 77 ? 1.23 0.167 -3.672 1 98.6 77 LYS B O 1
ATOM 3076 N N . LEU B 1 78 ? -0.297 -1.373 -4.105 1 98.83 78 LEU B N 1
ATOM 3077 C CA . LEU B 1 78 ? -1.394 -0.455 -4.393 1 98.83 78 LEU B CA 1
ATOM 3078 C C . LEU B 1 78 ? -2.685 -0.926 -3.731 1 98.83 78 LEU B C 1
ATOM 3080 O O . LEU B 1 78 ? -3.145 -2.042 -3.983 1 98.83 78 LEU B O 1
ATOM 3084 N N . THR B 1 79 ? -3.191 -0.155 -2.84 1 98.47 79 THR B N 1
ATOM 3085 C CA . THR B 1 79 ? -4.463 -0.42 -2.178 1 98.47 79 THR B CA 1
ATOM 3086 C C . THR B 1 79 ? -5.363 0.812 -2.222 1 98.47 79 THR B C 1
ATOM 3088 O O . THR B 1 79 ? -4.914 1.926 -1.945 1 98.47 79 THR B O 1
ATOM 3091 N N . PHE B 1 80 ? -6.599 0.624 -2.585 1 98.38 80 PHE B N 1
ATOM 3092 C CA . PHE B 1 80 ? -7.504 1.765 -2.525 1 98.38 80 PHE B CA 1
ATOM 3093 C C . PHE B 1 80 ? -8.951 1.303 -2.405 1 98.38 80 PHE B C 1
ATOM 3095 O O . PHE B 1 80 ? -9.288 0.189 -2.809 1 98.38 80 PHE B O 1
ATOM 3102 N N . CYS B 1 81 ? -9.755 2.137 -1.799 1 98.52 81 CYS B N 1
ATOM 3103 C CA . CYS B 1 81 ? -11.183 1.901 -1.617 1 98.52 81 CYS B CA 1
ATOM 3104 C C . CYS B 1 81 ? -11.994 2.592 -2.707 1 98.52 81 CYS B C 1
ATOM 3106 O O . CYS B 1 81 ? -11.544 3.58 -3.289 1 98.52 81 CYS B O 1
ATOM 3108 N N . LEU B 1 82 ? -13.136 2.024 -2.921 1 98.57 82 LEU B N 1
ATOM 3109 C CA . LEU B 1 82 ? -13.988 2.504 -4.003 1 98.57 82 LEU B CA 1
ATOM 3110 C C . LEU B 1 82 ? -15.433 2.644 -3.536 1 98.57 82 LEU B C 1
ATOM 3112 O O . LEU B 1 82 ? -15.899 1.863 -2.702 1 98.57 82 LEU B O 1
ATOM 3116 N N . ASP B 1 83 ? -16.07 3.644 -4.1 1 98.37 83 ASP B N 1
ATOM 3117 C CA . ASP B 1 83 ? -17.528 3.683 -4.048 1 98.37 83 ASP B CA 1
ATOM 3118 C C . ASP B 1 83 ? -18.14 2.689 -5.032 1 98.37 83 ASP B C 1
ATOM 3120 O O . ASP B 1 83 ? -18.015 2.854 -6.247 1 98.37 83 ASP B O 1
ATOM 3124 N N . PRO B 1 84 ? -18.81 1.708 -4.543 1 97.81 84 PRO B N 1
ATOM 3125 C CA . PRO B 1 84 ? -19.334 0.67 -5.435 1 97.81 84 PRO B CA 1
ATOM 3126 C C . PRO B 1 84 ? -20.586 1.117 -6.187 1 97.81 84 PRO B C 1
ATOM 3128 O O . PRO B 1 84 ? -21.031 0.433 -7.112 1 97.81 84 PRO B O 1
ATOM 3131 N N . SER B 1 85 ? -21.171 2.265 -5.868 1 95.97 85 SER B N 1
ATOM 3132 C CA . SER B 1 85 ? -22.435 2.713 -6.443 1 95.97 85 SER B CA 1
ATOM 3133 C C . SER B 1 85 ? -23.484 1.607 -6.4 1 95.97 85 SER B C 1
ATOM 3135 O O . SER B 1 85 ? -24.224 1.408 -7.366 1 95.97 85 SER B O 1
ATOM 3137 N N . LYS B 1 86 ? -23.456 0.782 -5.426 1 96.66 86 LYS B N 1
ATOM 3138 C CA . LYS B 1 86 ? -24.342 -0.332 -5.101 1 96.66 86 LYS B CA 1
ATOM 3139 C C . LYS B 1 86 ? -24.389 -0.577 -3.595 1 96.66 86 LYS B C 1
ATOM 3141 O O . LYS B 1 86 ? -23.399 -0.358 -2.895 1 96.66 86 LYS B O 1
ATOM 3146 N N . LEU B 1 87 ? -25.534 -1.03 -3.168 1 97.61 87 LEU B N 1
ATOM 3147 C CA . LEU B 1 87 ? -25.682 -1.294 -1.741 1 97.61 87 LEU B CA 1
ATOM 3148 C C . LEU B 1 87 ? -24.75 -2.416 -1.295 1 97.61 87 LEU B C 1
ATOM 3150 O O . LEU B 1 87 ? -24.676 -3.461 -1.944 1 97.61 87 LEU B O 1
ATOM 3154 N N . VAL B 1 88 ? -24.054 -2.183 -0.209 1 97.81 88 VAL B N 1
ATOM 3155 C CA . VAL B 1 88 ? -23.209 -3.201 0.408 1 97.81 88 VAL B CA 1
ATOM 3156 C C . VAL B 1 88 ? -24.054 -4.095 1.312 1 97.81 88 VAL B C 1
ATOM 3158 O O . VAL B 1 88 ? -24.777 -3.604 2.182 1 97.81 88 VAL B O 1
ATOM 3161 N N . SER B 1 89 ? -23.958 -5.398 1.107 1 97.6 89 SER B N 1
ATOM 3162 C CA . SER B 1 89 ? -24.732 -6.318 1.935 1 97.6 89 SER B CA 1
ATOM 3163 C C . SER B 1 89 ? -24.279 -6.266 3.39 1 97.6 89 SER B C 1
ATOM 3165 O O . SER B 1 89 ? -23.135 -5.906 3.677 1 97.6 89 SER B O 1
ATOM 3167 N N . ASN B 1 90 ? -25.153 -6.66 4.285 1 96.43 90 ASN B N 1
ATOM 3168 C CA . ASN B 1 90 ? -24.832 -6.706 5.708 1 96.43 90 ASN B CA 1
ATOM 3169 C C . ASN B 1 90 ? -23.693 -7.68 5.995 1 96.43 90 ASN B C 1
ATOM 3171 O O . ASN B 1 90 ? -22.829 -7.404 6.828 1 96.43 90 ASN B O 1
ATOM 3175 N N . THR B 1 91 ? -23.74 -8.736 5.317 1 95.54 91 THR B N 1
ATOM 3176 C CA . THR B 1 91 ? -22.704 -9.746 5.502 1 95.54 91 THR B CA 1
ATOM 3177 C C . THR B 1 91 ? -21.337 -9.199 5.101 1 95.54 91 THR B C 1
ATOM 3179 O O . THR B 1 91 ? -20.355 -9.376 5.825 1 95.54 91 THR B O 1
ATOM 3182 N N . ALA B 1 92 ? -21.292 -8.55 3.975 1 95.77 92 ALA B N 1
ATOM 3183 C CA . ALA B 1 92 ? -20.045 -7.944 3.518 1 95.77 92 ALA B CA 1
ATOM 3184 C C . ALA B 1 92 ? -19.553 -6.891 4.507 1 95.77 92 ALA B C 1
ATOM 3186 O O . ALA B 1 92 ? -18.362 -6.837 4.825 1 95.77 92 ALA B O 1
ATOM 3187 N N . TYR B 1 93 ? -20.486 -6.077 5.02 1 96.5 93 TYR B N 1
ATOM 3188 C CA . TYR B 1 93 ? -20.135 -5.032 5.975 1 96.5 93 TYR B CA 1
ATOM 3189 C C . TYR B 1 93 ? -19.571 -5.632 7.257 1 96.5 93 TYR B C 1
ATOM 3191 O O . TYR B 1 93 ? -18.557 -5.162 7.777 1 96.5 93 TYR B O 1
ATOM 3199 N N . GLN B 1 94 ? -20.14 -6.664 7.74 1 95.12 94 GLN B N 1
ATOM 3200 C CA . GLN B 1 94 ? -19.707 -7.304 8.978 1 95.12 94 GLN B CA 1
ATOM 3201 C C . GLN B 1 94 ? -18.315 -7.91 8.826 1 95.12 94 GLN B C 1
ATOM 3203 O O . GLN B 1 94 ? -17.522 -7.9 9.77 1 95.12 94 GLN B O 1
ATOM 3208 N N . LEU B 1 95 ? -18.021 -8.322 7.687 1 93.47 95 LEU B N 1
ATOM 3209 C CA . LEU B 1 95 ? -16.745 -8.985 7.443 1 93.47 95 LEU B CA 1
ATOM 3210 C C . LEU B 1 95 ? -15.643 -7.964 7.18 1 93.47 95 LEU B C 1
ATOM 3212 O O . LEU B 1 95 ? -14.528 -8.103 7.689 1 93.47 95 LEU B O 1
ATOM 3216 N N . THR B 1 96 ? -15.964 -6.893 6.421 1 95.1 96 THR B N 1
ATOM 3217 C CA . THR B 1 96 ? -14.9 -6.065 5.865 1 95.1 96 THR B CA 1
ATOM 3218 C C . THR B 1 96 ? -14.827 -4.722 6.586 1 95.1 96 THR B C 1
ATOM 3220 O O . THR B 1 96 ? -13.842 -3.992 6.453 1 95.1 96 THR B O 1
ATOM 3223 N N . GLY B 1 97 ? -15.92 -4.323 7.243 1 94.84 97 GLY B N 1
ATOM 3224 C CA . GLY B 1 97 ? -15.99 -3.027 7.898 1 94.84 97 GLY B CA 1
ATOM 3225 C C . GLY B 1 97 ? -16.256 -1.885 6.935 1 94.84 97 GLY B C 1
ATOM 3226 O O . GLY B 1 97 ? -16.134 -0.715 7.302 1 94.84 97 GLY B O 1
ATOM 3227 N N . LEU B 1 98 ? -16.594 -2.201 5.679 1 97.35 98 LEU B N 1
ATOM 3228 C CA . LEU B 1 98 ? -16.875 -1.175 4.68 1 97.35 98 LEU B CA 1
ATOM 3229 C C . LEU B 1 98 ? -18.37 -1.089 4.394 1 97.35 98 LEU B C 1
ATOM 3231 O O . LEU B 1 98 ? -18.997 -2.09 4.039 1 97.35 98 LEU B O 1
ATOM 3235 N N . SER B 1 99 ? -18.935 -0.001 4.655 1 97.64 99 SER B N 1
ATOM 3236 C CA . SER B 1 99 ? -20.327 0.296 4.334 1 97.64 99 SER B CA 1
ATOM 3237 C C . SER B 1 99 ? -20.431 1.438 3.329 1 97.64 99 SER B C 1
ATOM 3239 O O . SER B 1 99 ? -19.458 2.158 3.097 1 97.64 99 SER B O 1
ATOM 3241 N N . ASN B 1 100 ? -21.649 1.575 2.74 1 98.35 100 ASN B N 1
ATOM 3242 C CA . ASN B 1 100 ? -21.875 2.717 1.86 1 98.35 100 ASN B CA 1
ATOM 3243 C C . ASN B 1 100 ? -21.663 4.039 2.592 1 98.35 100 ASN B C 1
ATOM 3245 O O . ASN B 1 100 ? -21.092 4.978 2.034 1 98.35 100 ASN B O 1
ATOM 3249 N N . GLU B 1 101 ? -22.092 4.078 3.786 1 97.83 101 GLU B N 1
ATOM 3250 C CA . GLU B 1 101 ? -21.954 5.288 4.592 1 97.83 101 GLU B CA 1
ATOM 3251 C C . GLU B 1 101 ? -20.485 5.64 4.811 1 97.83 101 GLU B C 1
ATOM 3253 O O . GLU B 1 101 ? -20.079 6.786 4.607 1 97.83 101 GLU B O 1
ATOM 3258 N N . LYS B 1 102 ? -19.69 4.656 5.238 1 97.4 102 LYS B N 1
ATOM 3259 C CA . LYS B 1 102 ? -18.27 4.882 5.493 1 97.4 102 LYS B CA 1
ATOM 3260 C C . LYS B 1 102 ? -17.551 5.342 4.228 1 97.4 102 LYS B C 1
ATOM 3262 O O . LYS B 1 102 ? -16.728 6.258 4.274 1 97.4 102 LYS B O 1
ATOM 3267 N N . LEU B 1 103 ? -17.84 4.725 3.153 1 98.44 103 LEU B N 1
ATOM 3268 C CA . LEU B 1 103 ? -17.203 5.07 1.887 1 98.44 103 LEU B CA 1
ATOM 3269 C C . LEU B 1 103 ? -17.624 6.463 1.43 1 98.44 103 LEU B C 1
ATOM 3271 O O . LEU B 1 103 ? -16.804 7.225 0.912 1 98.44 103 LEU B O 1
ATOM 3275 N N . ALA B 1 104 ? -18.874 6.819 1.64 1 98.08 104 ALA B N 1
ATOM 3276 C CA . ALA B 1 104 ? -19.388 8.137 1.278 1 98.08 104 ALA B CA 1
ATOM 3277 C C . ALA B 1 104 ? -18.794 9.222 2.172 1 98.08 104 ALA B C 1
ATOM 3279 O O . ALA B 1 104 ? -18.397 10.285 1.689 1 98.08 104 ALA B O 1
ATOM 3280 N N . GLU B 1 105 ? -18.726 8.938 3.446 1 97.89 105 GLU B N 1
ATOM 3281 C CA . GLU B 1 105 ? -18.181 9.893 4.406 1 97.89 105 GLU B CA 1
ATOM 3282 C C . GLU B 1 105 ? -16.717 10.203 4.107 1 97.89 105 GLU B C 1
ATOM 3284 O O . GLU B 1 105 ? -16.243 11.308 4.379 1 97.89 105 GLU B O 1
ATOM 3289 N N . ASN B 1 106 ? -16.067 9.238 3.554 1 98.19 106 ASN B N 1
ATOM 3290 C CA . ASN B 1 106 ? -14.665 9.417 3.193 1 98.19 106 ASN B CA 1
ATOM 3291 C C . ASN B 1 106 ? -14.509 9.801 1.724 1 98.19 106 ASN B C 1
ATOM 3293 O O . ASN B 1 106 ? -13.416 9.7 1.164 1 98.19 106 ASN B O 1
ATOM 3297 N N . ARG B 1 107 ? -15.578 10.112 1.039 1 97.97 107 ARG B N 1
ATOM 3298 C CA . ARG B 1 107 ? -15.665 10.693 -0.297 1 97.97 107 ARG B CA 1
ATOM 3299 C C . ARG B 1 107 ? -14.967 9.809 -1.326 1 97.97 107 ARG B C 1
ATOM 3301 O O . ARG B 1 107 ? -14.191 10.3 -2.149 1 97.97 107 ARG B O 1
ATOM 3308 N N . ARG B 1 108 ? -15.192 8.529 -1.248 1 98.15 108 ARG B N 1
ATOM 3309 C CA . ARG B 1 108 ? -14.583 7.6 -2.195 1 98.15 108 ARG B CA 1
ATOM 3310 C C . ARG B 1 108 ? -15.242 7.706 -3.566 1 98.15 108 ARG B C 1
ATOM 3312 O O . ARG B 1 108 ? -16.446 7.952 -3.665 1 98.15 108 ARG B O 1
ATOM 3319 N N . ARG B 1 109 ? -14.441 7.539 -4.574 1 97.92 109 ARG B N 1
ATOM 3320 C CA . ARG B 1 109 ? -14.9 7.607 -5.957 1 97.92 109 ARG B CA 1
ATOM 3321 C C . ARG B 1 109 ? -15.181 6.214 -6.51 1 97.92 109 ARG B C 1
ATOM 3323 O O . ARG B 1 109 ? -14.617 5.226 -6.035 1 97.92 109 ARG B O 1
ATOM 3330 N N . GLU B 1 110 ? -15.977 6.169 -7.488 1 97.98 110 GLU B N 1
ATOM 3331 C CA . GLU B 1 110 ? -16.278 4.914 -8.171 1 97.98 110 GLU B CA 1
ATOM 3332 C C . GLU B 1 110 ? -15.082 4.427 -8.983 1 97.98 110 GLU B C 1
ATOM 3334 O O . GLU B 1 110 ? -14.095 5.149 -9.139 1 97.98 110 GLU B O 1
ATOM 3339 N N . PHE B 1 111 ? -15.185 3.195 -9.383 1 97.85 111 PHE B N 1
ATOM 3340 C CA . PHE B 1 111 ? -14.213 2.693 -10.347 1 97.85 111 PHE B CA 1
ATOM 3341 C C . PHE B 1 111 ? -14.371 3.393 -11.691 1 97.85 111 PHE B C 1
ATOM 3343 O O . PHE B 1 111 ? -15.247 3.038 -12.482 1 97.85 111 PHE B O 1
ATOM 3350 N N . ASP B 1 112 ? -13.565 4.358 -11.967 1 97.22 112 ASP B N 1
ATOM 3351 C CA . ASP B 1 112 ? -13.65 5.188 -13.165 1 97.22 112 ASP B CA 1
ATOM 3352 C C . ASP B 1 112 ? -12.363 5.107 -13.981 1 97.22 112 ASP B C 1
ATOM 3354 O O . ASP B 1 112 ? -11.544 4.209 -13.773 1 97.22 112 ASP B O 1
ATOM 3358 N N . GLY B 1 113 ? -12.26 5.994 -14.903 1 95.86 113 GLY B N 1
ATOM 3359 C CA . GLY B 1 113 ? -11.085 6.007 -15.759 1 95.86 113 GLY B CA 1
ATOM 3360 C C . GLY B 1 113 ? -9.79 6.191 -14.99 1 95.86 113 GLY B C 1
ATOM 3361 O O . GLY B 1 113 ? -8.759 5.62 -15.354 1 95.86 113 GLY B O 1
ATOM 3362 N N . ASP B 1 114 ? -9.802 6.947 -13.913 1 95.75 114 ASP B N 1
ATOM 3363 C CA . ASP B 1 114 ? -8.618 7.157 -13.084 1 95.75 114 ASP B CA 1
ATOM 3364 C C . ASP B 1 114 ? -8.209 5.868 -12.374 1 95.75 114 ASP B C 1
ATOM 3366 O O . ASP B 1 114 ? -7.019 5.59 -12.218 1 95.75 114 ASP B O 1
ATOM 3370 N N . ALA B 1 115 ? -9.22 5.128 -11.919 1 97.46 115 ALA B N 1
ATOM 3371 C CA . ALA B 1 115 ? -8.928 3.835 -11.307 1 97.46 115 ALA B CA 1
ATOM 3372 C C . ALA B 1 115 ? -8.284 2.885 -12.313 1 97.46 115 ALA B C 1
ATOM 3374 O O . ALA B 1 115 ? -7.336 2.169 -11.982 1 97.46 115 ALA B O 1
ATOM 3375 N N . VAL B 1 116 ? -8.811 2.897 -13.511 1 97.04 116 VAL B N 1
ATOM 3376 C CA . VAL B 1 116 ? -8.244 2.089 -14.585 1 97.04 116 VAL B CA 1
ATOM 3377 C C . VAL B 1 116 ? -6.782 2.472 -14.803 1 97.04 116 VAL B C 1
ATOM 3379 O O . VAL B 1 116 ? -5.91 1.602 -14.879 1 97.04 116 VAL B O 1
ATOM 3382 N N . ALA B 1 117 ? -6.563 3.737 -14.917 1 95.29 117 ALA B N 1
ATOM 3383 C CA . ALA B 1 117 ? -5.211 4.234 -15.159 1 95.29 117 ALA B CA 1
ATOM 3384 C C . ALA B 1 117 ? -4.269 3.835 -14.027 1 95.29 117 ALA B C 1
ATOM 3386 O O . ALA B 1 117 ? -3.114 3.478 -14.268 1 95.29 117 ALA B O 1
ATOM 3387 N N . LEU B 1 118 ? -4.738 3.92 -12.881 1 97.31 118 LEU B N 1
ATOM 3388 C CA . LEU B 1 118 ? -3.938 3.592 -11.706 1 97.31 118 LEU B CA 1
ATOM 3389 C C . LEU B 1 118 ? -3.558 2.115 -11.703 1 97.31 118 LEU B C 1
ATOM 3391 O O . LEU B 1 118 ? -2.382 1.772 -11.56 1 97.31 118 LEU B O 1
ATOM 3395 N N . VAL B 1 119 ? -4.533 1.223 -11.855 1 97.98 119 VAL B N 1
ATOM 3396 C CA . VAL B 1 119 ? -4.289 -0.215 -11.846 1 97.98 119 VAL B CA 1
ATOM 3397 C C . VAL B 1 119 ? -3.395 -0.596 -13.024 1 97.98 119 VAL B C 1
ATOM 3399 O O . VAL B 1 119 ? -2.417 -1.329 -12.858 1 97.98 119 VAL B O 1
ATOM 3402 N N . SER B 1 120 ? -3.711 -0.037 -14.198 1 96.58 120 SER B N 1
ATOM 3403 C CA . SER B 1 120 ? -2.939 -0.342 -15.398 1 96.58 120 SER B CA 1
ATOM 3404 C C . SER B 1 120 ? -1.506 0.165 -15.277 1 96.58 120 SER B C 1
ATOM 3406 O O . SER B 1 120 ? -0.564 -0.517 -15.686 1 96.58 120 SER B O 1
ATOM 3408 N N . GLY B 1 121 ? -1.385 1.369 -14.753 1 95.64 121 GLY B N 1
ATOM 3409 C CA . GLY B 1 121 ? -0.052 1.909 -14.54 1 95.64 121 GLY B CA 1
ATOM 3410 C C . GLY B 1 121 ? 0.778 1.086 -13.574 1 95.64 121 GLY B C 1
ATOM 3411 O O . GLY B 1 121 ? 1.971 0.871 -13.799 1 95.64 121 GLY B O 1
ATOM 3412 N N . PHE B 1 122 ? 0.165 0.615 -12.498 1 98.18 122 PHE B N 1
ATOM 3413 C CA . PHE B 1 122 ? 0.834 -0.227 -11.512 1 98.18 122 PHE B CA 1
ATOM 3414 C C . PHE B 1 122 ? 1.35 -1.508 -12.156 1 98.18 122 PHE B C 1
ATOM 3416 O O . PHE B 1 122 ? 2.496 -1.904 -11.932 1 98.18 122 PHE B O 1
ATOM 3423 N N . LEU B 1 123 ? 0.524 -2.113 -12.948 1 97.35 123 LEU B N 1
ATOM 3424 C CA . LEU B 1 123 ? 0.891 -3.362 -13.606 1 97.35 123 LEU B CA 1
ATOM 3425 C C . LEU B 1 123 ? 1.953 -3.123 -14.673 1 97.35 123 LEU B C 1
ATOM 3427 O O . LEU B 1 123 ? 2.883 -3.919 -14.819 1 97.35 123 LEU B O 1
ATOM 3431 N N . ALA B 1 124 ? 1.823 -2.049 -15.398 1 93.78 124 ALA B N 1
ATOM 3432 C CA . ALA B 1 124 ? 2.722 -1.748 -16.509 1 93.78 124 ALA B CA 1
ATOM 3433 C C . ALA B 1 124 ? 4.144 -1.499 -16.013 1 93.78 124 ALA B C 1
ATOM 3435 O O . ALA B 1 124 ? 5.11 -1.695 -16.754 1 93.78 124 ALA B O 1
ATOM 3436 N N . ARG B 1 125 ? 4.28 -1.115 -14.82 1 95.91 125 ARG B N 1
ATOM 3437 C CA . ARG B 1 125 ? 5.599 -0.803 -14.28 1 95.91 125 ARG B CA 1
ATOM 3438 C C . ARG B 1 125 ? 6.334 -2.073 -13.865 1 95.91 125 ARG B C 1
ATOM 3440 O O . ARG B 1 125 ? 7.541 -2.045 -13.616 1 95.91 125 ARG B O 1
ATOM 3447 N N . GLN B 1 126 ? 5.589 -3.138 -13.71 1 97.1 126 GLN B N 1
ATOM 3448 C CA . GLN B 1 126 ? 6.211 -4.381 -13.266 1 97.1 126 GLN B CA 1
ATOM 3449 C C . GLN B 1 126 ? 6.964 -5.057 -14.408 1 97.1 126 GLN B C 1
ATOM 3451 O O . GLN B 1 126 ? 6.612 -4.887 -15.577 1 97.1 126 GLN B O 1
ATOM 3456 N N . THR B 1 127 ? 8.007 -5.825 -14.08 1 96.9 127 THR B N 1
ATOM 3457 C CA . THR B 1 127 ? 8.749 -6.586 -15.079 1 96.9 127 THR B CA 1
ATOM 3458 C C . THR B 1 127 ? 7.885 -7.698 -15.664 1 96.9 127 THR B C 1
ATOM 3460 O O . THR B 1 127 ? 7.377 -8.549 -14.93 1 96.9 127 THR B O 1
ATOM 3463 N N . PRO B 1 128 ? 7.688 -7.753 -16.958 1 96.38 128 PRO B N 1
ATOM 3464 C CA . PRO B 1 128 ? 6.886 -8.806 -17.586 1 96.38 128 PRO B CA 1
ATOM 3465 C C . PRO B 1 128 ? 7.637 -10.13 -17.702 1 96.38 128 PRO B C 1
ATOM 3467 O O . PRO B 1 128 ? 8.871 -10.149 -17.677 1 96.38 128 PRO B O 1
ATOM 3470 N N . PRO B 1 129 ? 6.883 -11.13 -17.93 1 97.54 129 PRO B N 1
ATOM 3471 C CA . PRO B 1 129 ? 5.428 -11.278 -17.854 1 97.54 129 PRO B CA 1
ATOM 3472 C C . PRO B 1 129 ? 4.892 -11.12 -16.433 1 97.54 129 PRO B C 1
ATOM 3474 O O . PRO B 1 129 ? 5.522 -11.579 -15.477 1 97.54 129 PRO B O 1
ATOM 3477 N N . VAL B 1 130 ? 3.82 -10.445 -16.3 1 98.21 130 VAL B N 1
ATOM 3478 C CA . VAL B 1 130 ? 3.175 -10.195 -15.015 1 98.21 130 VAL B CA 1
ATOM 3479 C C . VAL B 1 130 ? 2.058 -11.212 -14.791 1 98.21 130 VAL B C 1
ATOM 3481 O O . VAL B 1 130 ? 1.255 -11.469 -15.691 1 98.21 130 VAL B O 1
ATOM 3484 N N . CYS B 1 131 ? 2 -11.803 -13.626 1 98.75 131 CYS B N 1
ATOM 3485 C CA . CYS B 1 131 ? 0.982 -12.791 -13.288 1 98.75 131 CYS B CA 1
ATOM 3486 C C . CYS B 1 131 ? 0.193 -12.362 -12.057 1 98.75 131 CYS B C 1
ATOM 3488 O O . CYS B 1 131 ? 0.751 -12.252 -10.964 1 98.75 131 CYS B O 1
ATOM 3490 N N . LEU B 1 132 ? -1.104 -12.109 -12.228 1 98.82 132 LEU B N 1
ATOM 3491 C CA . LEU B 1 132 ? -1.987 -11.9 -11.085 1 98.82 132 LEU B CA 1
ATOM 3492 C C . LEU B 1 132 ? -2.208 -13.204 -10.325 1 98.82 132 LEU B C 1
ATOM 3494 O O . LEU B 1 132 ? -2.48 -14.242 -10.93 1 98.82 132 LEU B O 1
ATOM 3498 N N . VAL B 1 133 ? -2.051 -13.149 -9.023 1 98.91 133 VAL B N 1
ATOM 3499 C CA . VAL B 1 133 ? -2.213 -14.323 -8.172 1 98.91 133 VAL B CA 1
ATOM 3500 C C . VAL B 1 133 ? -3.284 -14.053 -7.117 1 98.91 133 VAL B C 1
ATOM 3502 O O . VAL B 1 133 ? -3.19 -13.082 -6.362 1 98.91 133 VAL B O 1
ATOM 3505 N N . ALA B 1 134 ? -4.279 -14.816 -7.059 1 98.79 134 ALA B N 1
ATOM 3506 C CA . ALA B 1 134 ? -5.358 -14.672 -6.085 1 98.79 134 ALA B CA 1
ATOM 3507 C C . ALA B 1 134 ? -5.844 -16.035 -5.6 1 98.79 134 ALA B C 1
ATOM 3509 O O . ALA B 1 134 ? -5.664 -17.045 -6.285 1 98.79 134 ALA B O 1
ATOM 3510 N N . HIS B 1 135 ? -6.377 -16.05 -4.378 1 98.25 135 HIS B N 1
ATOM 3511 C CA . HIS B 1 135 ? -6.949 -17.271 -3.823 1 98.25 135 HIS B CA 1
ATOM 3512 C C . HIS B 1 135 ? -8.416 -17.418 -4.21 1 98.25 135 HIS B C 1
ATOM 3514 O O . HIS B 1 135 ? -9.253 -16.607 -3.807 1 98.25 135 HIS B O 1
ATOM 3520 N N . ASN B 1 136 ? -8.748 -18.421 -4.975 1 97.21 136 ASN B N 1
ATOM 3521 C CA . ASN B 1 136 ? -10.049 -18.578 -5.618 1 97.21 136 ASN B CA 1
ATOM 3522 C C . ASN B 1 136 ? -10.294 -17.491 -6.66 1 97.21 136 ASN B C 1
ATOM 3524 O O . ASN B 1 136 ? -11.419 -17.012 -6.811 1 97.21 136 ASN B O 1
ATOM 3528 N N . GLY B 1 137 ? -9.24 -17.094 -7.278 1 98.03 137 GLY B N 1
ATOM 3529 C CA . GLY B 1 137 ? -9.248 -15.945 -8.17 1 98.03 137 GLY B CA 1
ATOM 3530 C C . GLY B 1 137 ? -10.042 -16.182 -9.441 1 98.03 137 GLY B C 1
ATOM 3531 O O . GLY B 1 137 ? -10.629 -15.25 -9.995 1 98.03 137 GLY B O 1
ATOM 3532 N N . ILE B 1 138 ? -10.046 -17.351 -9.95 1 97.5 138 ILE B N 1
ATOM 3533 C CA . ILE B 1 138 ? -10.692 -17.671 -11.219 1 97.5 138 ILE B CA 1
ATOM 3534 C C . ILE B 1 138 ? -12.207 -17.543 -11.073 1 97.5 138 ILE B C 1
ATOM 3536 O O . ILE B 1 138 ? -12.898 -17.162 -12.021 1 97.5 138 ILE B O 1
ATOM 3540 N N . GLN B 1 139 ? -12.679 -17.765 -9.852 1 96.42 139 GLN B N 1
ATOM 3541 C CA . GLN B 1 139 ? -14.124 -17.763 -9.654 1 96.42 139 GLN B CA 1
ATOM 3542 C C . GLN B 1 139 ? -14.61 -16.402 -9.163 1 96.42 139 GLN B C 1
ATOM 3544 O O . GLN B 1 139 ? -15.811 -16.122 -9.184 1 96.42 139 GLN B O 1
ATOM 3549 N N . PHE B 1 140 ? -13.684 -15.582 -8.774 1 97.54 140 PHE B N 1
ATOM 3550 C CA . PHE B 1 140 ? -14.228 -14.393 -8.129 1 97.54 140 PHE B CA 1
ATOM 3551 C C . PHE B 1 140 ? -13.41 -13.159 -8.49 1 97.54 140 PHE B C 1
ATOM 3553 O O . PHE B 1 140 ? -13.835 -12.345 -9.313 1 97.54 140 PHE B O 1
ATOM 3560 N N . ASP B 1 141 ? -12.151 -13.01 -8.04 1 98.2 141 ASP B N 1
ATOM 3561 C CA . ASP B 1 141 ? -11.375 -11.775 -8.093 1 98.2 141 ASP B CA 1
ATOM 3562 C C . ASP B 1 141 ? -11.122 -11.347 -9.537 1 98.2 141 ASP B C 1
ATOM 3564 O O . ASP B 1 141 ? -11.332 -10.184 -9.89 1 98.2 141 ASP B O 1
ATOM 3568 N N . PHE B 1 142 ? -10.634 -12.31 -10.35 1 98.19 142 PHE B N 1
ATOM 3569 C CA . PHE B 1 142 ? -10.246 -11.974 -11.715 1 98.19 142 PHE B CA 1
ATOM 3570 C C . PHE B 1 142 ? -11.463 -11.566 -12.538 1 98.19 142 PHE B C 1
ATOM 3572 O O . PHE B 1 142 ? -11.488 -10.48 -13.121 1 98.19 142 PHE B O 1
ATOM 3579 N N . PRO B 1 143 ? -12.463 -12.392 -12.577 1 97.78 143 PRO B N 1
ATOM 3580 C CA . PRO B 1 143 ? -13.62 -11.982 -13.375 1 97.78 143 PRO B CA 1
ATOM 3581 C C . PRO B 1 143 ? -14.274 -10.704 -12.854 1 97.78 143 PRO B C 1
ATOM 3583 O O . PRO B 1 143 ? -14.832 -9.929 -13.635 1 97.78 143 PRO B O 1
ATOM 3586 N N . LEU B 1 144 ? -14.298 -10.487 -11.508 1 98.33 144 LEU B N 1
ATOM 3587 C CA . LEU B 1 144 ? -14.869 -9.269 -10.944 1 98.33 144 LEU B CA 1
ATOM 3588 C C . LEU B 1 144 ? -14.078 -8.042 -11.385 1 98.33 144 LEU B C 1
ATOM 3590 O O . LEU B 1 144 ? -14.662 -7.013 -11.734 1 98.33 144 LEU B O 1
ATOM 3594 N N . LEU B 1 145 ? -12.784 -8.116 -11.29 1 98.35 145 LEU B N 1
ATOM 3595 C CA . LEU B 1 145 ? -11.942 -7.026 -11.77 1 98.35 145 LEU B CA 1
ATOM 3596 C C . LEU B 1 145 ? -12.231 -6.721 -13.236 1 98.35 145 LEU B C 1
ATOM 3598 O O . LEU B 1 145 ? -12.319 -5.554 -13.626 1 98.35 145 LEU B O 1
ATOM 3602 N N . LYS B 1 146 ? -12.389 -7.72 -14.036 1 97.28 146 LYS B N 1
ATOM 3603 C CA . LYS B 1 146 ? -12.696 -7.557 -15.454 1 97.28 146 LYS B CA 1
ATOM 3604 C C . LYS B 1 146 ? -14.028 -6.84 -15.649 1 97.28 146 LYS B C 1
ATOM 3606 O O . LYS B 1 146 ? -14.178 -6.038 -16.573 1 97.28 146 LYS B O 1
ATOM 3611 N N . VAL B 1 147 ? -14.983 -7.151 -14.803 1 97.41 147 VAL B N 1
ATOM 3612 C CA . VAL B 1 147 ? -16.274 -6.476 -14.883 1 97.41 147 VAL B CA 1
ATOM 3613 C C . VAL B 1 147 ? -16.087 -4.975 -14.678 1 97.41 147 VAL B C 1
ATOM 3615 O O . VAL B 1 147 ? -16.657 -4.165 -15.414 1 97.41 147 VAL B O 1
ATOM 3618 N N . GLU B 1 148 ? -15.323 -4.589 -13.678 1 97.69 148 GLU B N 1
ATOM 3619 C CA . GLU B 1 148 ? -15.102 -3.176 -13.383 1 97.69 148 GLU B CA 1
ATOM 3620 C C . GLU B 1 148 ? -14.453 -2.461 -14.564 1 97.69 148 GLU B C 1
ATOM 3622 O O . GLU B 1 148 ? -14.861 -1.356 -14.928 1 97.69 148 GLU B O 1
ATOM 3627 N N . PHE B 1 149 ? -13.469 -3.13 -15.157 1 97.26 149 PHE B N 1
ATOM 3628 C CA . PHE B 1 149 ? -12.824 -2.567 -16.337 1 97.26 149 PHE B CA 1
ATOM 3629 C C . PHE B 1 149 ? -13.815 -2.444 -17.489 1 97.26 149 PHE B C 1
ATOM 3631 O O . PHE B 1 149 ? -13.885 -1.403 -18.146 1 97.26 149 PHE B O 1
ATOM 3638 N N . PHE B 1 150 ? -14.552 -3.415 -17.701 1 96.59 150 PHE B N 1
ATOM 3639 C CA . PHE B 1 150 ? -15.516 -3.471 -18.792 1 96.59 150 PHE B CA 1
ATOM 3640 C C . PHE B 1 150 ? -16.546 -2.354 -18.664 1 96.59 150 PHE B C 1
ATOM 3642 O O . PHE B 1 150 ? -16.918 -1.728 -19.658 1 96.59 150 PHE B O 1
ATOM 3649 N N . ARG B 1 151 ? -16.964 -2.082 -17.513 1 95.45 151 ARG B N 1
ATOM 3650 C CA . ARG B 1 151 ? -17.995 -1.087 -17.236 1 95.45 151 ARG B CA 1
ATOM 3651 C C . ARG B 1 151 ? -17.565 0.296 -17.714 1 95.45 151 ARG B C 1
ATOM 3653 O O . ARG B 1 151 ? -18.404 1.119 -18.085 1 95.45 151 ARG B O 1
ATOM 3660 N N . VAL B 1 152 ? -16.33 0.515 -17.676 1 95.51 152 VAL B N 1
ATOM 3661 C CA . VAL B 1 152 ? -15.861 1.845 -18.051 1 95.51 152 VAL B CA 1
ATOM 3662 C C . VAL B 1 152 ? -15.216 1.794 -19.435 1 95.51 152 VAL B C 1
ATOM 3664 O O . VAL B 1 152 ? -14.448 2.687 -19.802 1 95.51 152 VAL B O 1
ATOM 3667 N N . GLY B 1 153 ? -15.369 0.762 -20.172 1 95.2 153 GLY B N 1
ATOM 3668 C CA . GLY B 1 153 ? -14.923 0.634 -21.55 1 95.2 153 GLY B CA 1
ATOM 3669 C C . GLY B 1 153 ? -13.429 0.404 -21.675 1 95.2 153 GLY B C 1
ATOM 3670 O O . GLY B 1 153 ? -12.801 0.869 -22.628 1 95.2 153 GLY B O 1
ATOM 3671 N N . ALA B 1 154 ? -12.863 -0.206 -20.663 1 95.23 154 ALA B N 1
ATOM 3672 C CA . ALA B 1 154 ? -11.424 -0.455 -20.646 1 95.23 154 ALA B CA 1
ATOM 3673 C C . ALA B 1 154 ? -11.128 -1.948 -20.54 1 95.23 154 ALA B C 1
ATOM 3675 O O . ALA B 1 154 ? -12.042 -2.759 -20.374 1 95.23 154 ALA B O 1
ATOM 3676 N N . SER B 1 155 ? -9.865 -2.281 -20.805 1 92.43 155 SER B N 1
ATOM 3677 C CA . SER B 1 155 ? -9.371 -3.644 -20.64 1 92.43 155 SER B CA 1
ATOM 3678 C C . SER B 1 155 ? -8.049 -3.665 -19.879 1 92.43 155 SER B C 1
ATOM 3680 O O . SER B 1 155 ? -7.301 -2.685 -19.898 1 92.43 155 SER B O 1
ATOM 3682 N N . LEU B 1 156 ? -7.845 -4.707 -19.195 1 90.35 156 LEU B N 1
ATOM 3683 C CA . LEU B 1 156 ? -6.552 -4.904 -18.549 1 90.35 156 LEU B CA 1
ATOM 3684 C C . LEU B 1 156 ? -5.456 -5.134 -19.584 1 90.35 156 LEU B C 1
ATOM 3686 O O . LEU B 1 156 ? -5.742 -5.504 -20.725 1 90.35 156 LEU B O 1
ATOM 3690 N N . PRO B 1 157 ? -4.223 -4.921 -19.192 1 87.34 157 PRO B N 1
ATOM 3691 C CA . PRO B 1 157 ? -3.139 -5.172 -20.145 1 87.34 157 PRO B CA 1
ATOM 3692 C C . PRO B 1 157 ? -3.178 -6.584 -20.724 1 87.34 157 PRO B C 1
ATOM 3694 O O . PRO B 1 157 ? -3.282 -7.56 -19.975 1 87.34 157 PRO B O 1
ATOM 3697 N N . ALA B 1 158 ? -3.081 -6.732 -21.954 1 84.13 158 ALA B N 1
ATOM 3698 C CA . ALA B 1 158 ? -3.312 -7.962 -22.708 1 84.13 158 ALA B CA 1
ATOM 3699 C C . ALA B 1 158 ? -2.336 -9.056 -22.285 1 84.13 158 ALA B C 1
ATOM 3701 O O . ALA B 1 158 ? -2.684 -10.24 -22.284 1 84.13 158 ALA B O 1
ATOM 3702 N N . ALA B 1 159 ? -1.185 -8.754 -21.919 1 90.58 159 ALA B N 1
ATOM 3703 C CA . ALA B 1 159 ? -0.154 -9.752 -21.645 1 90.58 159 ALA B CA 1
ATOM 3704 C C . ALA B 1 159 ? -0.185 -10.186 -20.182 1 90.58 159 ALA B C 1
ATOM 3706 O O . ALA B 1 159 ? 0.632 -11.004 -19.753 1 90.58 159 ALA B O 1
ATOM 3707 N N . THR B 1 160 ? -1.249 -9.812 -19.478 1 95.84 160 THR B N 1
ATOM 3708 C CA . THR B 1 160 ? -1.321 -10.162 -18.064 1 95.84 160 THR B CA 1
ATOM 3709 C C . THR B 1 160 ? -1.776 -11.608 -17.888 1 95.84 160 THR B C 1
ATOM 3711 O O . THR B 1 160 ? -2.757 -12.035 -18.5 1 95.84 160 THR B O 1
ATOM 3714 N N . LEU B 1 161 ? -1.027 -12.378 -17.12 1 98.01 161 LEU B N 1
ATOM 3715 C CA . LEU B 1 161 ? -1.376 -13.748 -16.763 1 98.01 161 LEU B CA 1
ATOM 3716 C C . LEU B 1 161 ? -2.097 -13.793 -15.419 1 98.01 161 LEU B C 1
ATOM 3718 O O . LEU B 1 161 ? -2.107 -12.804 -14.682 1 98.01 161 LEU B O 1
ATOM 3722 N N . CYS B 1 162 ? -2.768 -14.906 -15.145 1 98.32 162 CYS B N 1
ATOM 3723 C CA . CYS B 1 162 ? -3.365 -15.087 -13.827 1 98.32 162 CYS B CA 1
ATOM 3724 C C . CYS B 1 162 ? -3.202 -16.525 -13.347 1 98.32 162 CYS B C 1
ATOM 3726 O O . CYS B 1 162 ? -3.113 -17.448 -14.159 1 98.32 162 CYS B O 1
ATOM 3728 N N . ALA B 1 163 ? -3.072 -16.702 -12.093 1 98.6 163 ALA B N 1
ATOM 3729 C CA . ALA B 1 163 ? -2.949 -17.994 -11.424 1 98.6 163 ALA B CA 1
ATOM 3730 C C . ALA B 1 163 ? -3.784 -18.033 -10.148 1 98.6 163 ALA B C 1
ATOM 3732 O O . ALA B 1 163 ? -3.808 -17.064 -9.384 1 98.6 163 ALA B O 1
ATOM 3733 N N . ASP B 1 164 ? -4.463 -19.104 -9.944 1 98.51 164 ASP B N 1
ATOM 3734 C CA . ASP B 1 164 ? -5.324 -19.315 -8.784 1 98.51 164 ASP B CA 1
ATOM 3735 C C . ASP B 1 164 ? -4.646 -20.214 -7.753 1 98.51 164 ASP B C 1
ATOM 3737 O O . ASP B 1 164 ? -4.339 -21.374 -8.039 1 98.51 164 ASP B O 1
ATOM 3741 N N . THR B 1 165 ? -4.527 -19.75 -6.546 1 98.21 165 THR B N 1
ATOM 3742 C CA . THR B 1 165 ? -3.747 -20.492 -5.562 1 98.21 165 THR B CA 1
ATOM 3743 C C . THR B 1 165 ? -4.586 -21.599 -4.929 1 98.21 165 THR B C 1
ATOM 3745 O O . THR B 1 165 ? -4.046 -22.518 -4.311 1 98.21 165 THR B O 1
ATOM 3748 N N . LEU B 1 166 ? -5.952 -21.495 -5.01 1 97.22 166 LEU B N 1
ATOM 3749 C CA . LEU B 1 166 ? -6.782 -22.532 -4.406 1 97.22 166 LEU B CA 1
ATOM 3750 C C . LEU B 1 166 ? -6.522 -23.885 -5.06 1 97.22 166 LEU B C 1
ATOM 3752 O O . LEU B 1 166 ? -6.07 -24.823 -4.399 1 97.22 166 LEU B O 1
ATOM 3756 N N . PRO B 1 167 ? -6.699 -24.063 -6.389 1 96.53 167 PRO B N 1
ATOM 3757 C CA . PRO B 1 167 ? -6.347 -25.346 -7.003 1 96.53 167 PRO B CA 1
ATOM 3758 C C . PRO B 1 167 ? -4.855 -25.656 -6.908 1 96.53 167 PRO B C 1
ATOM 3760 O O . PRO B 1 167 ? -4.468 -26.824 -6.822 1 96.53 167 PRO B O 1
ATOM 3763 N N . ALA B 1 168 ? -3.99 -24.657 -6.917 1 96.64 168 ALA B N 1
ATOM 3764 C CA . ALA B 1 168 ? -2.55 -24.877 -6.805 1 96.64 168 ALA B CA 1
ATOM 3765 C C . ALA B 1 168 ? -2.2 -25.557 -5.485 1 96.64 168 ALA B C 1
ATOM 3767 O O . ALA B 1 168 ? -1.524 -26.589 -5.471 1 96.64 168 ALA B O 1
ATOM 3768 N N . LEU B 1 169 ? -2.675 -24.963 -4.39 1 93.9 169 LEU B N 1
ATOM 3769 C CA . LEU B 1 169 ? -2.333 -25.474 -3.068 1 93.9 169 LEU B CA 1
ATOM 3770 C C . LEU B 1 169 ? -2.994 -26.826 -2.82 1 93.9 169 LEU B C 1
ATOM 3772 O O . LEU B 1 169 ? -2.423 -27.686 -2.145 1 93.9 169 LEU B O 1
ATOM 3776 N N . ARG B 1 170 ? -4.207 -27.029 -3.339 1 91.73 170 ARG B N 1
ATOM 3777 C CA . ARG B 1 170 ? -4.832 -28.345 -3.268 1 91.73 170 ARG B CA 1
ATOM 3778 C C . ARG B 1 170 ? -3.97 -29.4 -3.953 1 91.73 170 ARG B C 1
ATOM 3780 O O . ARG B 1 170 ? -3.751 -30.482 -3.405 1 91.73 170 ARG B O 1
ATOM 3787 N N . SER B 1 171 ? -3.512 -29.055 -5.1 1 90.81 171 SER B N 1
ATOM 3788 C CA . SER B 1 171 ? -2.679 -29.975 -5.868 1 90.81 171 SER B CA 1
ATOM 3789 C C . SER B 1 171 ? -1.359 -30.251 -5.156 1 90.81 171 SER B C 1
ATOM 3791 O O . SER B 1 171 ? -0.935 -31.404 -5.05 1 90.81 171 SER B O 1
ATOM 3793 N N . ILE B 1 172 ? -0.72 -29.229 -4.643 1 88.81 172 ILE B N 1
ATOM 3794 C CA . ILE B 1 172 ? 0.585 -29.312 -3.995 1 88.81 172 ILE B CA 1
ATOM 3795 C C . ILE B 1 172 ? 0.473 -30.134 -2.713 1 88.81 172 ILE B C 1
ATOM 3797 O O . ILE B 1 172 ? 1.346 -30.953 -2.416 1 88.81 172 ILE B O 1
ATOM 3801 N N . MET B 1 173 ? -0.53 -29.951 -1.978 1 86.4 173 MET B N 1
ATOM 3802 C CA . MET B 1 173 ? -0.685 -30.616 -0.688 1 86.4 173 MET B CA 1
ATOM 3803 C C . MET B 1 173 ? -1.157 -32.054 -0.87 1 86.4 173 MET B C 1
ATOM 3805 O O . MET B 1 173 ? -0.974 -32.889 0.018 1 86.4 173 MET B O 1
ATOM 3809 N N . ALA B 1 174 ? -1.84 -32.24 -1.942 1 82.11 174 ALA B N 1
ATOM 3810 C CA . ALA B 1 174 ? -2.243 -33.611 -2.245 1 82.11 174 ALA B CA 1
ATOM 3811 C C . ALA B 1 174 ? -1.051 -34.443 -2.711 1 82.11 174 ALA B C 1
ATOM 3813 O O . ALA B 1 174 ? -1.034 -35.664 -2.541 1 82.11 174 ALA B O 1
ATOM 3814 N N . SER B 1 175 ? -0.159 -33.689 -3.376 1 75.36 175 SER B N 1
ATOM 3815 C CA . SER B 1 175 ? 0.983 -34.402 -3.939 1 75.36 175 SER B CA 1
ATOM 3816 C C . SER B 1 175 ? 2.024 -34.71 -2.869 1 75.36 175 SER B C 1
ATOM 3818 O O . SER B 1 175 ? 2.17 -33.96 -1.902 1 75.36 175 SER B O 1
ATOM 3820 N N . ASN B 1 176 ? 2.293 -35.935 -2.466 1 57.69 176 ASN B N 1
ATOM 3821 C CA . ASN B 1 176 ? 3.217 -36.483 -1.479 1 57.69 176 ASN B CA 1
ATOM 3822 C C . ASN B 1 176 ? 4.618 -35.901 -1.64 1 57.69 176 ASN B C 1
ATOM 3824 O O . ASN B 1 176 ? 5.602 -36.517 -1.226 1 57.69 176 ASN B O 1
ATOM 3828 N N . THR B 1 177 ? 4.78 -34.875 -2.408 1 50.62 177 THR B N 1
ATOM 3829 C CA . THR B 1 177 ? 6.183 -34.503 -2.55 1 50.62 177 THR B CA 1
ATOM 3830 C C . THR B 1 177 ? 6.644 -33.668 -1.359 1 50.62 177 THR B C 1
ATOM 3832 O O . THR B 1 177 ? 6.053 -32.629 -1.056 1 50.62 177 THR B O 1
ATOM 3835 N N . ALA B 1 178 ? 7.16 -34.362 -0.276 1 45.46 178 ALA B N 1
ATOM 3836 C CA . ALA B 1 178 ? 7.737 -33.839 0.959 1 45.46 178 ALA B CA 1
ATOM 3837 C C . ALA B 1 178 ? 8.612 -32.62 0.683 1 45.46 178 ALA B C 1
ATOM 3839 O O . ALA B 1 178 ? 9.616 -32.717 -0.027 1 45.46 178 ALA B O 1
ATOM 3840 N N . TRP B 1 179 ? 8.106 -31.511 0.582 1 47.65 179 TRP B N 1
ATOM 3841 C CA . TRP B 1 179 ? 9.029 -30.384 0.491 1 47.65 179 TRP B CA 1
ATOM 3842 C C . TRP B 1 179 ? 9.756 -30.168 1.814 1 47.65 179 TRP B C 1
ATOM 3844 O O . TRP B 1 179 ? 9.143 -30.222 2.883 1 47.65 179 TRP B O 1
ATOM 3854 N N . GLN B 1 180 ? 11.085 -30.515 2.022 1 42.93 180 GLN B N 1
ATOM 3855 C CA . GLN B 1 180 ? 11.917 -30.171 3.17 1 42.93 180 GLN B CA 1
ATOM 3856 C C . GLN B 1 180 ? 12.414 -28.731 3.079 1 42.93 180 GLN B C 1
ATOM 3858 O O . GLN B 1 180 ? 12.842 -28.284 2.013 1 42.93 180 GLN B O 1
ATOM 3863 N N . PRO B 1 181 ? 12.017 -27.888 3.875 1 44.57 181 PRO B N 1
ATOM 3864 C CA . PRO B 1 181 ? 12.673 -26.579 3.854 1 44.57 181 PRO B CA 1
ATOM 3865 C C . PRO B 1 181 ? 14.187 -26.681 3.681 1 44.57 181 PRO B C 1
ATOM 3867 O O . PRO B 1 181 ? 14.791 -27.681 4.076 1 44.57 181 PRO B O 1
ATOM 3870 N N . PRO B 1 182 ? 14.815 -26.08 2.827 1 34.24 182 PRO B N 1
ATOM 3871 C CA . PRO B 1 182 ? 16.272 -26.234 2.803 1 34.24 182 PRO B CA 1
ATOM 3872 C C . PRO B 1 182 ? 16.893 -26.191 4.197 1 34.24 182 PRO B C 1
ATOM 3874 O O . PRO B 1 182 ? 16.389 -25.492 5.08 1 34.24 182 PRO B O 1
ATOM 3877 N N . CYS B 1 183 ? 17.454 -27.355 4.741 1 33.57 183 CYS B N 1
ATOM 3878 C CA . CYS B 1 183 ? 18.202 -27.573 5.974 1 33.57 183 CYS B CA 1
ATOM 3879 C C . CYS B 1 183 ? 19.183 -26.434 6.225 1 33.57 183 CYS B C 1
ATOM 3881 O O . CYS B 1 183 ? 20.277 -26.655 6.747 1 33.57 183 CYS B O 1
ATOM 3883 N N . GLY B 1 184 ? 19.203 -25.393 5.589 1 34.23 184 GLY B N 1
ATOM 3884 C CA . GLY B 1 184 ? 20.386 -24.69 6.057 1 34.23 184 GLY B CA 1
ATOM 3885 C C . GLY B 1 184 ? 20.436 -24.546 7.567 1 34.23 184 GLY B C 1
ATOM 3886 O O . GLY B 1 184 ? 21.283 -23.825 8.099 1 34.23 184 GLY B O 1
ATOM 3887 N N . ALA B 1 185 ? 19.303 -24.687 8.447 1 32.94 185 ALA B N 1
ATOM 3888 C CA . ALA B 1 185 ? 19.745 -24.681 9.839 1 32.94 185 ALA B CA 1
ATOM 3889 C C . ALA B 1 185 ? 20.407 -26.006 10.209 1 32.94 185 ALA B C 1
ATOM 3891 O O . ALA B 1 185 ? 19.81 -27.072 10.044 1 32.94 185 ALA B O 1
ATOM 3892 N N . ALA B 1 186 ? 21.667 -26.191 10.067 1 29.56 186 ALA B N 1
ATOM 3893 C CA . ALA B 1 186 ? 22.56 -27.257 10.512 1 29.56 186 ALA B CA 1
ATOM 3894 C C . ALA B 1 186 ? 22.046 -27.904 11.795 1 29.56 186 ALA B C 1
ATOM 3896 O O . ALA B 1 186 ? 21.786 -27.214 12.784 1 29.56 186 ALA B O 1
ATOM 3897 N N . LYS B 1 187 ? 21.264 -29.015 11.72 1 30.3 187 LYS B N 1
ATOM 3898 C CA . LYS B 1 187 ? 21.029 -29.829 12.91 1 30.3 187 LYS B CA 1
ATOM 3899 C C . LYS B 1 187 ? 22.328 -30.077 13.671 1 30.3 187 LYS B C 1
ATOM 3901 O O . LYS B 1 187 ? 23.339 -30.458 13.077 1 30.3 187 LYS B O 1
ATOM 3906 N N . PRO B 1 188 ? 22.547 -29.509 14.863 1 29.79 188 PRO B N 1
ATOM 3907 C CA . PRO B 1 188 ? 23.681 -30.123 15.558 1 29.79 188 PRO B CA 1
ATOM 3908 C C . PRO B 1 188 ? 23.586 -31.646 15.612 1 29.79 188 PRO B C 1
ATOM 3910 O O . PRO B 1 188 ? 22.485 -32.201 15.568 1 29.79 188 PRO B O 1
ATOM 3913 N N . GLY B 1 189 ? 24.413 -32.39 15.047 1 29.11 189 GLY B N 1
ATOM 3914 C CA . GLY B 1 189 ? 24.677 -33.82 15.029 1 29.11 189 GLY B CA 1
ATOM 3915 C C . GLY B 1 189 ? 24.384 -34.497 16.354 1 29.11 189 GLY B C 1
ATOM 3916 O O . GLY B 1 189 ? 25.284 -34.681 17.176 1 29.11 189 GLY B O 1
ATOM 3917 N N . GLY B 1 190 ? 23.283 -34.209 17.166 1 29.09 190 GLY B N 1
ATOM 3918 C CA . GLY B 1 190 ? 23.306 -35.08 18.33 1 29.09 190 GLY B CA 1
ATOM 3919 C C . GLY B 1 190 ? 23.043 -36.535 17.992 1 29.09 190 GLY B C 1
ATOM 3920 O O . GLY B 1 190 ? 22.554 -36.847 16.904 1 29.09 190 GLY B O 1
ATOM 3921 N N . PRO B 1 191 ? 23.523 -37.517 18.704 1 30.72 191 PRO B N 1
ATOM 3922 C CA . PRO B 1 191 ? 23.596 -38.969 18.528 1 30.72 191 PRO B CA 1
ATOM 3923 C C . PRO B 1 191 ? 22.23 -39.602 18.274 1 30.72 191 PRO B C 1
ATOM 3925 O O . PRO B 1 191 ? 21.203 -39.04 18.663 1 30.72 191 PRO B O 1
ATOM 3928 N N . PRO B 1 192 ? 22.075 -40.599 17.358 1 31.02 192 PRO B N 1
ATOM 3929 C CA . PRO B 1 192 ? 20.994 -41.367 16.736 1 31.02 192 PRO B CA 1
ATOM 3930 C C . PRO B 1 192 ? 20.004 -41.925 17.755 1 31.02 192 PRO B C 1
ATOM 3932 O O . PRO B 1 192 ? 18.984 -42.507 17.376 1 31.02 192 PRO B O 1
ATOM 3935 N N . GLY B 1 193 ? 20.389 -42.177 19.02 1 27.94 193 GLY B N 1
ATOM 3936 C CA . GLY B 1 193 ? 19.82 -43.34 19.684 1 27.94 193 GLY B CA 1
ATOM 3937 C C . GLY B 1 193 ? 18.353 -43.169 20.031 1 27.94 193 GLY B C 1
ATOM 3938 O O . GLY B 1 193 ? 17.658 -44.149 20.308 1 27.94 193 GLY B O 1
ATOM 3939 N N . GLY B 1 194 ? 17.907 -42.058 20.77 1 26.35 194 GLY B N 1
ATOM 3940 C CA . GLY B 1 194 ? 16.854 -42.312 21.74 1 26.35 194 GLY B CA 1
ATOM 3941 C C . GLY B 1 194 ? 15.5 -42.559 21.101 1 26.35 194 GLY B C 1
ATOM 3942 O O . GLY B 1 194 ? 15.285 -42.215 19.937 1 26.35 194 GLY B O 1
ATOM 3943 N N . ARG B 1 195 ? 14.71 -43.557 21.59 1 27.35 195 ARG B N 1
ATOM 3944 C CA . ARG B 1 195 ? 13.337 -44.014 21.407 1 27.35 195 ARG B CA 1
ATOM 3945 C C . ARG B 1 195 ? 12.375 -42.835 21.307 1 27.35 195 ARG B C 1
ATOM 3947 O O . ARG B 1 195 ? 12.415 -41.923 22.136 1 27.35 195 ARG B O 1
ATOM 3954 N N . ALA B 1 196 ? 11.98 -42.471 20.192 1 25.86 196 ALA B N 1
ATOM 3955 C CA . ALA B 1 196 ? 11.039 -41.41 19.843 1 25.86 196 ALA B CA 1
ATOM 3956 C C . ALA B 1 196 ? 9.792 -41.472 20.72 1 25.86 196 ALA B C 1
ATOM 3958 O O . ALA B 1 196 ? 8.97 -42.381 20.578 1 25.86 196 ALA B O 1
ATOM 3959 N N . ARG B 1 197 ? 9.96 -41.331 22.063 1 26.44 197 ARG B N 1
ATOM 3960 C CA . ARG B 1 197 ? 8.788 -41.283 22.932 1 26.44 197 ARG B CA 1
ATOM 3961 C C . ARG B 1 197 ? 7.702 -40.392 22.338 1 26.44 197 ARG B C 1
ATOM 3963 O O . ARG B 1 197 ? 8.001 -39.371 21.716 1 26.44 197 ARG B O 1
ATOM 3970 N N . LYS B 1 198 ? 6.473 -40.901 22.172 1 28.62 198 LYS B N 1
ATOM 3971 C CA . LYS B 1 198 ? 5.149 -40.32 21.968 1 28.62 198 LYS B CA 1
ATOM 3972 C C . LYS B 1 198 ? 4.954 -39.079 22.834 1 28.62 198 LYS B C 1
ATOM 3974 O O . LYS B 1 198 ? 4.832 -39.181 24.057 1 28.62 198 LYS B O 1
ATOM 3979 N N . ARG B 1 199 ? 5.683 -38.054 22.642 1 25.64 199 ARG B N 1
ATOM 3980 C CA . ARG B 1 199 ? 5.483 -36.871 23.474 1 25.64 199 ARG B CA 1
ATOM 3981 C C . ARG B 1 199 ? 4.002 -36.526 23.586 1 25.64 199 ARG B C 1
ATOM 3983 O O . ARG B 1 199 ? 3.368 -36.158 22.595 1 25.64 199 ARG B O 1
ATOM 3990 N N . LYS B 1 200 ? 3.325 -37.078 24.529 1 26.65 200 LYS B N 1
ATOM 3991 C CA . LYS B 1 200 ? 2.109 -36.509 25.103 1 26.65 200 LYS B CA 1
ATOM 3992 C C . LYS B 1 200 ? 2.225 -34.993 25.242 1 26.65 200 LYS B C 1
ATOM 3994 O O . LYS B 1 200 ? 3.153 -34.492 25.879 1 26.65 200 LYS B O 1
ATOM 3999 N N . LEU B 1 201 ? 1.609 -34.272 24.397 1 26.87 201 LEU B N 1
ATOM 4000 C CA . LEU B 1 201 ? 1.378 -32.832 24.431 1 26.87 201 LEU B CA 1
ATOM 4001 C C . LEU B 1 201 ? 0.943 -32.384 25.823 1 26.87 201 LEU B C 1
ATOM 4003 O O . LEU B 1 201 ? -0.208 -32.59 26.214 1 26.87 201 LEU B O 1
ATOM 4007 N N . ARG B 1 202 ? 1.694 -32.651 26.813 1 26.25 202 ARG B N 1
ATOM 4008 C CA . ARG B 1 202 ? 1.351 -32.035 28.09 1 26.25 202 ARG B CA 1
ATOM 4009 C C . ARG B 1 202 ? 1.103 -30.539 27.928 1 26.25 202 ARG B C 1
ATOM 4011 O O . ARG B 1 202 ? 1.697 -29.897 27.06 1 26.25 202 ARG B O 1
ATOM 4018 N N . ALA B 1 203 ? -0.044 -29.914 28.55 1 27.22 203 ALA B N 1
ATOM 4019 C CA . ALA B 1 203 ? -0.775 -28.668 28.762 1 27.22 203 ALA B CA 1
ATOM 4020 C C . ALA B 1 203 ? 0.172 -27.534 29.145 1 27.22 203 ALA B C 1
ATOM 4022 O O . ALA B 1 203 ? -0.271 -26.442 29.506 1 27.22 203 ALA B O 1
ATOM 4023 N N . ASP B 1 204 ? 1.33 -27.751 29.652 1 28.94 204 ASP B N 1
ATOM 4024 C CA . ASP B 1 204 ? 1.949 -26.634 30.359 1 28.94 204 ASP B CA 1
ATOM 4025 C C . ASP B 1 204 ? 2.206 -25.461 29.415 1 28.94 204 ASP B C 1
ATOM 4027 O O . ASP B 1 204 ? 1.657 -24.374 29.603 1 28.94 204 ASP B O 1
ATOM 4031 N N . GLY B 1 205 ? 3.451 -24.827 29.398 1 30.61 205 GLY B N 1
ATOM 4032 C CA . GLY B 1 205 ? 3.759 -23.493 28.909 1 30.61 205 GLY B CA 1
ATOM 4033 C C . GLY B 1 205 ? 3.481 -23.322 27.427 1 30.61 205 GLY B C 1
ATOM 4034 O O . GLY B 1 205 ? 3.349 -24.307 26.697 1 30.61 205 GLY B O 1
ATOM 4035 N N . GLY B 1 206 ? 2.88 -22.121 26.898 1 31.48 206 GLY B N 1
ATOM 4036 C CA . GLY B 1 206 ? 2.302 -21.752 25.616 1 31.48 206 GLY B CA 1
ATOM 4037 C C . GLY B 1 206 ? 3.138 -22.201 24.432 1 31.48 206 GLY B C 1
ATOM 4038 O O . GLY B 1 206 ? 4.113 -21.541 24.069 1 31.48 206 GLY B O 1
ATOM 4039 N N . GLU B 1 207 ? 3.523 -23.428 24.355 1 32.23 207 GLU B N 1
ATOM 4040 C CA . GLU B 1 207 ? 4.209 -23.883 23.15 1 32.23 207 GLU B CA 1
ATOM 4041 C C . GLU B 1 207 ? 3.541 -23.331 21.893 1 32.23 207 GLU B C 1
ATOM 4043 O O . GLU B 1 207 ? 2.333 -23.49 21.704 1 32.23 207 GLU B O 1
ATOM 4048 N N . VAL B 1 208 ? 3.998 -22.249 21.426 1 36.31 208 VAL B N 1
ATOM 4049 C CA . VAL B 1 208 ? 3.619 -21.839 20.078 1 36.31 208 VAL B CA 1
ATOM 4050 C C . VAL B 1 208 ? 3.333 -23.073 19.224 1 36.31 208 VAL B C 1
ATOM 4052 O O . VAL B 1 208 ? 4.14 -24.004 19.179 1 36.31 208 VAL B O 1
ATOM 4055 N N . ALA B 1 209 ? 2.178 -23.744 19.241 1 40.88 209 ALA B N 1
ATOM 4056 C CA . ALA B 1 209 ? 1.751 -24.799 18.326 1 40.88 209 ALA B CA 1
ATOM 4057 C C . ALA B 1 209 ? 2.556 -24.761 17.03 1 40.88 209 ALA B C 1
ATOM 4059 O O . ALA B 1 209 ? 2.479 -23.791 16.272 1 40.88 209 ALA B O 1
ATOM 4060 N N . GLY B 1 210 ? 3.766 -25.156 17.023 1 50.22 210 GLY B N 1
ATOM 4061 C CA . GLY B 1 210 ? 4.715 -25.236 15.924 1 50.22 210 GLY B CA 1
ATOM 4062 C C . GLY B 1 210 ? 4.073 -25.639 14.61 1 50.22 210 GLY B C 1
ATOM 4063 O O . GLY B 1 210 ? 2.965 -26.179 14.594 1 50.22 210 GLY B O 1
ATOM 4064 N N . ALA B 1 211 ? 4.439 -24.934 13.457 1 60.69 211 ALA B N 1
ATOM 4065 C CA . ALA B 1 211 ? 4.115 -25.292 12.079 1 60.69 211 ALA B CA 1
ATOM 4066 C C . ALA B 1 211 ? 4.157 -26.805 11.882 1 60.69 211 ALA B C 1
ATOM 4068 O O . ALA B 1 211 ? 5.032 -27.484 12.423 1 60.69 211 ALA B O 1
ATOM 4069 N N . LEU B 1 212 ? 2.976 -27.426 11.539 1 63.71 212 LEU B N 1
ATOM 4070 C CA . LEU B 1 212 ? 2.96 -28.842 11.188 1 63.71 212 LEU B CA 1
ATOM 4071 C C . LEU B 1 212 ? 4.049 -29.161 10.169 1 63.71 212 LEU B C 1
ATOM 4073 O O . LEU B 1 212 ? 4.378 -28.327 9.323 1 63.71 212 LEU B O 1
ATOM 4077 N N . SER B 1 213 ? 4.662 -30.206 10.432 1 70.3 213 SER B N 1
ATOM 4078 C CA . SER B 1 213 ? 5.574 -30.713 9.412 1 70.3 213 SER B CA 1
ATOM 4079 C C . SER B 1 213 ? 4.839 -31.002 8.108 1 70.3 213 SER B C 1
ATOM 4081 O O . SER B 1 213 ? 3.609 -31.086 8.088 1 70.3 213 SER B O 1
ATOM 4083 N N . ASP B 1 214 ? 5.508 -31.016 7.087 1 72.01 214 ASP B N 1
ATOM 4084 C CA . ASP B 1 214 ? 4.915 -31.309 5.786 1 72.01 214 ASP B CA 1
ATOM 4085 C C . ASP B 1 214 ? 4.185 -32.65 5.804 1 72.01 214 ASP B C 1
ATOM 4087 O O . ASP B 1 214 ? 3.122 -32.793 5.196 1 72.01 214 ASP B O 1
ATOM 4091 N N . GLU B 1 215 ? 4.771 -33.573 6.515 1 71.69 215 GLU B N 1
ATOM 4092 C CA . GLU B 1 215 ? 4.143 -34.884 6.641 1 71.69 215 GLU B CA 1
ATOM 4093 C C . GLU B 1 215 ? 2.811 -34.79 7.379 1 71.69 215 GLU B C 1
ATOM 4095 O O . GLU B 1 215 ? 1.834 -35.436 6.994 1 71.69 215 GLU B O 1
ATOM 4100 N N . ALA B 1 216 ? 2.833 -33.982 8.388 1 73.73 216 ALA B N 1
ATOM 4101 C CA . ALA B 1 216 ? 1.613 -33.82 9.176 1 73.73 216 ALA B CA 1
ATOM 4102 C C . ALA B 1 216 ? 0.527 -33.117 8.367 1 73.73 216 ALA B C 1
ATOM 4104 O O . ALA B 1 216 ? -0.651 -33.468 8.461 1 73.73 216 ALA B O 1
ATOM 4105 N N . ILE B 1 217 ? 0.978 -32.181 7.611 1 76.13 217 ILE B N 1
ATOM 4106 C CA . ILE B 1 217 ? 0.04 -31.447 6.769 1 76.13 217 ILE B CA 1
ATOM 4107 C C . ILE B 1 217 ? -0.592 -32.396 5.752 1 76.13 217 ILE B C 1
ATOM 4109 O O . ILE B 1 217 ? -1.807 -32.367 5.539 1 76.13 217 ILE B O 1
ATOM 4113 N N . GLN B 1 218 ? 0.147 -33.267 5.241 1 74.21 218 GLN B N 1
ATOM 4114 C CA . GLN B 1 218 ? -0.352 -34.229 4.264 1 74.21 218 GLN B CA 1
ATOM 4115 C C . GLN B 1 218 ? -1.372 -35.173 4.894 1 74.21 218 GLN B C 1
ATOM 4117 O O . GLN B 1 218 ? -2.381 -35.51 4.271 1 74.21 218 GLN B O 1
ATOM 4122 N N . GLU B 1 219 ? -1.104 -35.492 6.038 1 75.47 219 GLU B N 1
ATOM 4123 C CA . GLU B 1 219 ? -2.02 -36.387 6.74 1 75.47 219 GLU B CA 1
ATOM 4124 C C . GLU B 1 219 ? -3.364 -35.711 6.993 1 75.47 219 GLU B C 1
ATOM 4126 O O . GLU B 1 219 ? -4.417 -36.332 6.831 1 75.47 219 GLU B O 1
ATOM 4131 N N . VAL B 1 220 ? -3.248 -34.523 7.385 1 75.89 220 VAL B N 1
ATOM 4132 C CA . VAL B 1 220 ? -4.47 -33.781 7.68 1 75.89 220 VAL B CA 1
ATOM 4133 C C . VAL B 1 220 ? -5.273 -33.578 6.397 1 75.89 220 VAL B C 1
ATOM 4135 O O . VAL B 1 220 ? -6.502 -33.681 6.404 1 75.89 220 VAL B O 1
ATOM 4138 N N . VAL B 1 221 ? -4.568 -33.324 5.316 1 75.85 221 VAL B N 1
ATOM 4139 C CA . VAL B 1 221 ? -5.231 -33.111 4.033 1 75.85 221 VAL B CA 1
ATOM 4140 C C . VAL B 1 221 ? -5.869 -34.415 3.559 1 75.85 221 VAL B C 1
ATOM 4142 O O . VAL B 1 221 ? -7.013 -34.421 3.099 1 75.85 221 VAL B O 1
ATOM 4145 N N . ALA B 1 222 ? -5.133 -35.49 3.712 1 74.43 222 ALA B N 1
ATOM 4146 C CA . ALA B 1 222 ? -5.627 -36.803 3.304 1 74.43 222 ALA B CA 1
ATOM 4147 C C . ALA B 1 222 ? -6.88 -37.185 4.087 1 74.43 222 ALA B C 1
ATOM 4149 O O . ALA B 1 222 ? -7.772 -37.851 3.556 1 74.43 222 ALA B O 1
ATOM 4150 N N . ALA B 1 223 ? -6.969 -36.654 5.232 1 74.31 223 ALA B N 1
ATOM 4151 C CA . ALA B 1 223 ? -8.105 -36.981 6.09 1 74.31 223 ALA B CA 1
ATOM 4152 C C . ALA B 1 223 ? -9.274 -36.033 5.837 1 74.31 223 ALA B C 1
ATOM 4154 O O . ALA B 1 223 ? -10.36 -36.214 6.394 1 74.31 223 ALA B O 1
ATOM 4155 N N . GLY B 1 224 ? -9.109 -35.138 4.935 1 71.67 224 GLY B N 1
ATOM 4156 C CA . GLY B 1 224 ? -10.157 -34.191 4.586 1 71.67 224 GLY B CA 1
ATOM 4157 C C . GLY B 1 224 ? -10.355 -33.109 5.631 1 71.67 224 GLY B C 1
ATOM 4158 O O . GLY B 1 224 ? -11.402 -32.46 5.668 1 71.67 224 GLY B O 1
ATOM 4159 N N . GLY B 1 225 ? -9.555 -32.956 6.368 1 71.77 225 GLY B N 1
ATOM 4160 C CA . GLY B 1 225 ? -9.713 -32.102 7.534 1 71.77 225 GLY B CA 1
ATOM 4161 C C . GLY B 1 225 ? -9.307 -30.663 7.28 1 71.77 225 GLY B C 1
ATOM 4162 O O . GLY B 1 225 ? -9.295 -29.843 8.201 1 71.77 225 GLY B O 1
ATOM 4163 N N . VAL B 1 226 ? -8.989 -30.42 6.04 1 77.44 226 VAL B N 1
ATOM 4164 C CA . VAL B 1 226 ? -8.466 -29.069 5.869 1 77.44 226 VAL B CA 1
ATOM 4165 C C . VAL B 1 226 ? -9.456 -28.229 5.065 1 77.44 226 VAL B C 1
ATOM 4167 O O . VAL B 1 226 ? -9.926 -28.656 4.007 1 77.44 226 VAL B O 1
ATOM 4170 N N . LYS B 1 227 ? -9.787 -27.092 5.73 1 85.9 227 LYS B N 1
ATOM 4171 C CA . LYS B 1 227 ? -10.472 -26.044 4.978 1 85.9 227 LYS B CA 1
ATOM 4172 C C . LYS B 1 227 ? -9.477 -25.179 4.21 1 85.9 227 LYS B C 1
ATOM 4174 O O . LYS B 1 227 ? -8.404 -24.853 4.723 1 85.9 227 LYS B O 1
ATOM 4179 N N . PHE B 1 228 ? -9.52 -25.002 2.974 1 91.77 228 PHE B N 1
ATOM 4180 C CA . PHE B 1 228 ? -8.558 -24.342 2.099 1 91.77 228 PHE B CA 1
ATOM 4181 C C . PHE B 1 228 ? -8.813 -22.84 2.05 1 91.77 228 PHE B C 1
ATOM 4183 O O . PHE B 1 228 ? -8.469 -22.178 1.069 1 91.77 228 PHE B O 1
ATOM 4190 N N . GLY B 1 229 ? -9.405 -22.349 3.141 1 92.34 229 GLY B N 1
ATOM 4191 C CA . GLY B 1 229 ? -9.464 -20.904 3.291 1 92.34 229 GLY B CA 1
ATOM 4192 C C . GLY B 1 229 ? -8.134 -20.291 3.688 1 92.34 229 GLY B C 1
ATOM 4193 O O . GLY B 1 229 ? -7.257 -20.982 4.211 1 92.34 229 GLY B O 1
ATOM 4194 N N . LEU B 1 230 ? -7.983 -19.059 3.428 1 92.44 230 LEU B N 1
ATOM 4195 C CA . LEU B 1 230 ? -6.712 -18.39 3.686 1 92.44 230 LEU B CA 1
ATOM 4196 C C . LEU B 1 230 ? -6.324 -18.509 5.156 1 92.44 230 LEU B C 1
ATOM 4198 O O . LEU B 1 230 ? -5.17 -18.802 5.476 1 92.44 230 LEU B O 1
ATOM 4202 N N . SER B 1 231 ? -7.299 -18.249 6.02 1 90.97 231 SER B N 1
ATOM 4203 C CA . SER B 1 231 ? -7.025 -18.323 7.452 1 90.97 231 SER B CA 1
ATOM 4204 C C . SER B 1 231 ? -6.663 -19.743 7.873 1 90.97 231 SER B C 1
ATOM 4206 O O . SER B 1 231 ? -5.761 -19.944 8.689 1 90.97 231 SER B O 1
ATOM 4208 N N . ASP B 1 232 ? -7.367 -20.738 7.365 1 91.36 232 ASP B N 1
ATOM 4209 C CA . ASP B 1 232 ? -7.12 -22.142 7.681 1 91.36 232 ASP B CA 1
ATOM 4210 C C . ASP B 1 232 ? -5.733 -22.575 7.212 1 91.36 232 ASP B C 1
ATOM 4212 O O . ASP B 1 232 ? -5.007 -23.25 7.945 1 91.36 232 ASP B O 1
ATOM 4216 N N . LEU B 1 233 ? -5.426 -22.177 6.061 1 92.14 233 LEU B N 1
ATOM 4217 C CA . LEU B 1 233 ? -4.123 -22.527 5.507 1 92.14 233 LEU B CA 1
ATOM 4218 C C . LEU B 1 233 ? -3 -21.858 6.293 1 92.14 233 LEU B C 1
ATOM 4220 O O . LEU B 1 233 ? -1.953 -22.465 6.526 1 92.14 233 LEU B O 1
ATOM 4224 N N . TYR B 1 234 ? -3.23 -20.608 6.614 1 92.17 234 TYR B N 1
ATOM 4225 C CA . TYR B 1 234 ? -2.222 -19.905 7.399 1 92.17 234 TYR B CA 1
ATOM 4226 C C . TYR B 1 234 ? -1.963 -20.62 8.72 1 92.17 234 TYR B C 1
ATOM 4228 O O . TYR B 1 234 ? -0.81 -20.804 9.117 1 92.17 234 TYR B O 1
ATOM 4236 N N . GLU B 1 235 ? -3.002 -21.017 9.365 1 89.98 235 GLU B N 1
ATOM 4237 C CA . GLU B 1 235 ? -2.871 -21.729 10.633 1 89.98 235 GLU B CA 1
ATOM 4238 C C . GLU B 1 235 ? -2.171 -23.071 10.442 1 89.98 235 GLU B C 1
ATOM 4240 O O . GLU B 1 235 ? -1.355 -23.475 11.273 1 89.98 235 GLU B O 1
ATOM 4245 N N . LEU B 1 236 ? -2.523 -23.706 9.457 1 87.84 236 LEU B N 1
ATOM 4246 C CA . LEU B 1 236 ? -1.932 -25.005 9.159 1 87.84 236 LEU B CA 1
ATOM 4247 C C . LEU B 1 236 ? -0.435 -24.874 8.897 1 87.84 236 LEU B C 1
ATOM 4249 O O . LEU B 1 236 ? 0.359 -25.676 9.394 1 87.84 236 LEU B O 1
ATOM 4253 N N . PHE B 1 237 ? -0.04 -23.847 8.142 1 87.65 237 PHE B N 1
ATOM 4254 C CA . PHE B 1 237 ? 1.341 -23.712 7.696 1 87.65 237 PHE B CA 1
ATOM 4255 C C . PHE B 1 237 ? 2.21 -23.117 8.798 1 87.65 237 PHE B C 1
ATOM 4257 O O . PHE B 1 237 ? 3.399 -23.429 8.895 1 87.65 237 PHE B O 1
ATOM 4264 N N . PHE B 1 238 ? 1.617 -22.274 9.634 1 88.76 238 PHE B N 1
ATOM 4265 C CA . PHE B 1 238 ? 2.475 -21.506 10.529 1 88.76 238 PHE B CA 1
ATOM 4266 C C . PHE B 1 238 ? 2.13 -21.791 11.986 1 88.76 238 PHE B C 1
ATOM 4268 O O . PHE B 1 238 ? 2.821 -21.327 12.895 1 88.76 238 PHE B O 1
ATOM 4275 N N . GLY B 1 239 ? 1.078 -22.514 12.256 1 85.11 239 GLY B N 1
ATOM 4276 C CA . GLY B 1 239 ? 0.719 -22.928 13.603 1 85.11 239 GLY B CA 1
ATOM 4277 C C . GLY B 1 239 ? 0.137 -21.802 14.437 1 85.11 239 GLY B C 1
ATOM 4278 O O . GLY B 1 239 ? 0.076 -21.9 15.665 1 85.11 239 GLY B O 1
ATOM 4279 N N . ARG B 1 240 ? -0.142 -20.702 13.759 1 85.93 240 ARG B N 1
ATOM 4280 C CA . ARG B 1 240 ? -0.758 -19.547 14.405 1 85.93 240 ARG B CA 1
ATOM 4281 C C . ARG B 1 240 ? -1.729 -18.845 13.462 1 85.93 240 ARG B C 1
ATOM 4283 O O . ARG B 1 240 ? -1.678 -19.048 12.247 1 85.93 240 ARG B O 1
ATOM 4290 N N . GLY B 1 241 ? -2.594 -18.152 14.049 1 82.99 241 GLY B N 1
ATOM 4291 C CA . GLY B 1 241 ? -3.557 -17.42 13.241 1 82.99 241 GLY B CA 1
ATOM 4292 C C . GLY B 1 241 ? -2.935 -16.277 12.462 1 82.99 241 GLY B C 1
ATOM 4293 O O . GLY B 1 241 ? -1.844 -15.811 12.796 1 82.99 241 GLY B O 1
ATOM 4294 N N . PRO B 1 242 ? -3.635 -15.923 11.439 1 79.1 242 PRO B N 1
ATOM 4295 C CA . PRO B 1 242 ? -3.142 -14.772 10.679 1 79.1 242 PRO B CA 1
ATOM 4296 C C . PRO B 1 242 ? -3.192 -13.472 11.478 1 79.1 242 PRO B C 1
ATOM 4298 O O . PRO B 1 242 ? -3.862 -13.403 12.512 1 79.1 242 PRO B O 1
ATOM 4301 N N . PRO B 1 243 ? -2.349 -12.492 10.923 1 74.88 243 PRO B N 1
ATOM 4302 C CA . PRO B 1 243 ? -2.411 -11.178 11.567 1 74.88 243 PRO B CA 1
ATOM 4303 C C . PRO B 1 243 ? -3.827 -10.608 11.609 1 74.88 243 PRO B C 1
ATOM 4305 O O . PRO B 1 243 ? -4.688 -11.026 10.83 1 74.88 243 PRO B O 1
ATOM 4308 N N . ALA B 1 244 ? -4.009 -9.734 12.555 1 68.56 244 ALA B N 1
ATOM 4309 C CA . ALA B 1 244 ? -5.315 -9.095 12.696 1 68.56 244 ALA B CA 1
ATOM 4310 C C . ALA B 1 244 ? -5.704 -8.356 11.418 1 68.56 244 ALA B C 1
ATOM 4312 O O . ALA B 1 244 ? -4.839 -7.872 10.685 1 68.56 244 ALA B O 1
ATOM 4313 N N . GLY B 1 245 ? -6.977 -8.323 11.177 1 66.24 245 GLY B N 1
ATOM 4314 C CA . GLY B 1 245 ? -7.489 -7.558 10.052 1 66.24 245 GLY B CA 1
ATOM 4315 C C . GLY B 1 245 ? -7.864 -8.422 8.863 1 66.24 245 GLY B C 1
ATOM 4316 O O . GLY B 1 245 ? -7.734 -7.996 7.713 1 66.24 245 GLY B O 1
ATOM 4317 N N . LEU B 1 246 ? -8.167 -9.62 9.228 1 67.7 246 LEU B N 1
ATOM 4318 C CA . LEU B 1 246 ? -8.689 -10.439 8.14 1 67.7 246 LEU B CA 1
ATOM 4319 C C . LEU B 1 246 ? -9.959 -9.826 7.559 1 67.7 246 LEU B C 1
ATOM 4321 O O . LEU B 1 246 ? -10.708 -9.151 8.269 1 67.7 246 LEU B O 1
ATOM 4325 N N . HIS B 1 247 ? -10.026 -9.776 6.272 1 79.28 247 HIS B N 1
ATOM 4326 C CA . HIS B 1 247 ? -11.112 -9.265 5.443 1 79.28 247 HIS B CA 1
ATOM 4327 C C . HIS B 1 247 ? -10.877 -7.807 5.064 1 79.28 247 HIS B C 1
ATOM 4329 O O . HIS B 1 247 ? -11.818 -7.095 4.706 1 79.28 247 HIS B O 1
ATOM 4335 N N . ASN B 1 248 ? -9.717 -7.451 5.264 1 92.42 248 ASN B N 1
ATOM 4336 C CA . ASN B 1 248 ? -9.098 -6.335 4.557 1 92.42 248 ASN B CA 1
ATOM 4337 C C . ASN B 1 248 ? -8.297 -6.813 3.348 1 92.42 248 ASN B C 1
ATOM 4339 O O . ASN B 1 248 ? -7.508 -7.753 3.453 1 92.42 248 ASN B O 1
ATOM 4343 N N . ALA B 1 249 ? -8.553 -6.216 2.229 1 97.42 249 ALA B N 1
ATOM 4344 C CA . ALA B 1 249 ? -7.935 -6.695 0.995 1 97.42 249 ALA B CA 1
ATOM 4345 C C . ALA B 1 249 ? -6.415 -6.742 1.125 1 97.42 249 ALA B C 1
ATOM 4347 O O . ALA B 1 249 ? -5.77 -7.661 0.616 1 97.42 249 ALA B O 1
ATOM 4348 N N . GLU B 1 250 ? -5.874 -5.775 1.793 1 96.84 250 GLU B N 1
ATOM 4349 C CA . GLU B 1 250 ? -4.424 -5.729 1.96 1 96.84 250 GLU B CA 1
ATOM 4350 C C . GLU B 1 250 ? -3.929 -6.897 2.808 1 96.84 250 GLU B C 1
ATOM 4352 O O . GLU B 1 250 ? -2.962 -7.57 2.443 1 96.84 250 GLU B O 1
ATOM 4357 N N . THR B 1 251 ? -4.547 -7.107 3.977 1 95.05 251 THR B N 1
ATOM 4358 C CA . THR B 1 251 ? -4.151 -8.198 4.862 1 95.05 251 THR B CA 1
ATOM 4359 C C . THR B 1 251 ? -4.28 -9.543 4.152 1 95.05 251 THR B C 1
ATOM 4361 O O . THR B 1 251 ? -3.418 -10.412 4.297 1 95.05 251 THR B O 1
ATOM 4364 N N . ASP B 1 252 ? -5.353 -9.711 3.392 1 96.92 252 ASP B N 1
ATOM 4365 C CA . ASP B 1 252 ? -5.567 -10.97 2.685 1 96.92 252 ASP B CA 1
ATOM 4366 C C . ASP B 1 252 ? -4.511 -11.179 1.602 1 96.92 252 ASP B C 1
ATOM 4368 O O . ASP B 1 252 ? -3.999 -12.287 1.431 1 96.92 252 ASP B O 1
ATOM 4372 N N . ALA B 1 253 ? -4.206 -10.146 0.821 1 97.83 253 ALA B N 1
ATOM 4373 C CA . ALA B 1 253 ? -3.171 -10.25 -0.205 1 97.83 253 ALA B CA 1
ATOM 4374 C C . ALA B 1 253 ? -1.812 -10.558 0.416 1 97.83 253 ALA B C 1
ATOM 4376 O O . ALA B 1 253 ? -1.057 -11.382 -0.105 1 97.83 253 ALA B O 1
ATOM 4377 N N . LEU B 1 254 ? -1.496 -9.918 1.522 1 96.45 254 LEU B N 1
ATOM 4378 C CA . LEU B 1 254 ? -0.225 -10.151 2.199 1 96.45 254 LEU B CA 1
ATOM 4379 C C . LEU B 1 254 ? -0.181 -11.55 2.805 1 96.45 254 LEU B C 1
ATOM 4381 O O . LEU B 1 254 ? 0.877 -12.1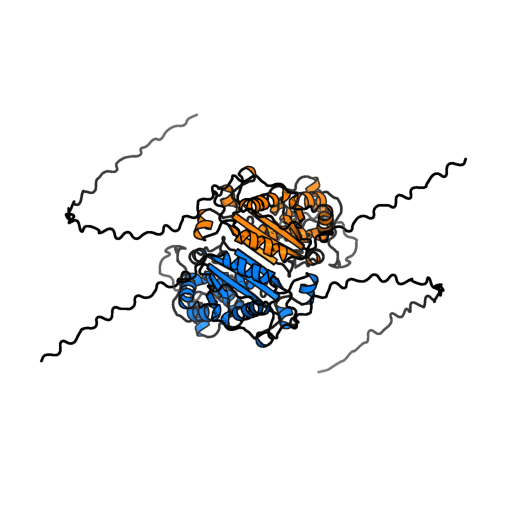84 2.836 1 96.45 254 LEU B O 1
ATOM 4385 N N . THR B 1 255 ? -1.299 -11.963 3.362 1 95.75 255 THR B N 1
ATOM 4386 C CA . THR B 1 255 ? -1.39 -13.332 3.856 1 95.75 255 THR B CA 1
ATOM 4387 C C . THR B 1 255 ? -1.107 -14.331 2.737 1 95.75 255 THR B C 1
ATOM 4389 O O . THR B 1 255 ? -0.35 -15.285 2.926 1 95.75 255 THR B O 1
ATOM 4392 N N . LEU B 1 256 ? -1.716 -14.101 1.613 1 97.34 256 LEU B N 1
ATOM 4393 C CA . LEU B 1 256 ? -1.49 -14.964 0.459 1 97.34 256 LEU B CA 1
ATOM 4394 C C . LEU B 1 256 ? -0.018 -14.964 0.061 1 97.34 256 LEU B C 1
ATOM 4396 O O . LEU B 1 256 ? 0.537 -16.01 -0.28 1 97.34 256 LEU B O 1
ATOM 4400 N N . LEU B 1 257 ? 0.605 -13.834 0.049 1 97.79 257 LEU B N 1
ATOM 4401 C CA . LEU B 1 257 ? 2.028 -13.731 -0.258 1 97.79 257 LEU B CA 1
ATOM 4402 C C . LEU B 1 257 ? 2.853 -14.588 0.696 1 97.79 257 LEU B C 1
ATOM 4404 O O . LEU B 1 257 ? 3.779 -15.282 0.27 1 97.79 257 LEU B O 1
ATOM 4408 N N . ARG B 1 258 ? 2.521 -14.558 1.945 1 95.31 258 ARG B N 1
ATOM 4409 C CA . ARG B 1 258 ? 3.252 -15.348 2.931 1 95.31 258 ARG B CA 1
ATOM 4410 C C . ARG B 1 258 ? 3.086 -16.841 2.667 1 95.31 258 ARG B C 1
ATOM 4412 O O . ARG B 1 258 ? 4.038 -17.611 2.809 1 95.31 258 ARG B O 1
ATOM 4419 N N . LEU B 1 259 ? 1.887 -17.224 2.354 1 95.15 259 LEU B N 1
ATOM 4420 C CA . LEU B 1 259 ? 1.644 -18.619 2.001 1 95.15 259 LEU B CA 1
ATOM 4421 C C . LEU B 1 259 ? 2.471 -19.024 0.785 1 95.15 259 LEU B C 1
ATOM 4423 O O . LEU B 1 259 ? 3.059 -20.107 0.763 1 95.15 259 LEU B O 1
ATOM 4427 N N . ALA B 1 260 ? 2.477 -18.125 -0.172 1 97.47 260 ALA B N 1
ATOM 4428 C CA . ALA B 1 260 ? 3.244 -18.388 -1.386 1 97.47 260 ALA B CA 1
ATOM 4429 C C . ALA B 1 260 ? 4.732 -18.525 -1.076 1 97.47 260 ALA B C 1
ATOM 4431 O O . ALA B 1 260 ? 5.421 -19.36 -1.667 1 97.47 260 ALA B O 1
ATOM 4432 N N . GLN B 1 261 ? 5.214 -17.661 -0.195 1 96.71 261 GLN B N 1
ATOM 4433 C CA . GLN B 1 261 ? 6.611 -17.746 0.219 1 96.71 261 GLN B CA 1
ATOM 4434 C C . GLN B 1 261 ? 6.919 -19.103 0.844 1 96.71 261 GLN B C 1
ATOM 4436 O O . GLN B 1 261 ? 7.954 -19.706 0.553 1 96.71 261 GLN B O 1
ATOM 4441 N N . ARG B 1 262 ? 6.063 -19.583 1.669 1 91.9 262 ARG B N 1
ATOM 4442 C CA . ARG B 1 262 ? 6.258 -20.842 2.381 1 91.9 262 ARG B CA 1
ATOM 4443 C C . ARG B 1 262 ? 6.308 -22.017 1.411 1 91.9 262 ARG B C 1
ATOM 4445 O O . ARG B 1 262 ? 7.037 -22.985 1.637 1 91.9 262 ARG B O 1
ATOM 4452 N N . ARG B 1 263 ? 5.632 -21.954 0.297 1 93.09 263 ARG B N 1
ATOM 4453 C CA . ARG B 1 263 ? 5.534 -23.065 -0.644 1 93.09 263 ARG B CA 1
ATOM 4454 C C . ARG B 1 263 ? 6.132 -22.692 -1.996 1 93.09 263 ARG B C 1
ATOM 4456 O O . ARG B 1 263 ? 5.769 -23.27 -3.023 1 93.09 263 ARG B O 1
ATOM 4463 N N . ALA B 1 264 ? 6.995 -21.738 -2.024 1 95.7 264 ALA B N 1
ATOM 4464 C CA . ALA B 1 264 ? 7.501 -21.157 -3.265 1 95.7 264 ALA B CA 1
ATOM 4465 C C . ALA B 1 264 ? 8.129 -22.225 -4.155 1 95.7 264 ALA B C 1
ATOM 4467 O O . ALA B 1 264 ? 7.871 -22.268 -5.36 1 95.7 264 ALA B O 1
ATOM 4468 N N . PRO B 1 265 ? 8.928 -23.191 -3.615 1 94.08 265 PRO B N 1
ATOM 4469 C CA . PRO B 1 265 ? 9.571 -24.185 -4.477 1 94.08 265 PRO B CA 1
ATOM 4470 C C . PRO B 1 265 ? 8.564 -25.029 -5.256 1 94.08 265 PRO B C 1
ATOM 4472 O O . PRO B 1 265 ? 8.872 -25.511 -6.349 1 94.08 265 PRO B O 1
ATOM 4475 N N . GLN B 1 266 ? 7.373 -25.229 -4.68 1 94.47 266 GLN B N 1
ATOM 4476 C CA . GLN B 1 266 ? 6.351 -26.02 -5.356 1 94.47 266 GLN B CA 1
ATOM 4477 C C . GLN B 1 266 ? 5.407 -25.128 -6.158 1 94.47 266 GLN B C 1
ATOM 4479 O O . GLN B 1 266 ? 4.942 -25.515 -7.232 1 94.47 266 GLN B O 1
ATOM 4484 N N . LEU B 1 267 ? 5.142 -23.984 -5.617 1 96.81 267 LEU B N 1
ATOM 4485 C CA . LEU B 1 267 ? 4.121 -23.111 -6.187 1 96.81 267 LEU B CA 1
ATOM 4486 C C . LEU B 1 267 ? 4.602 -22.496 -7.497 1 96.81 267 LEU B C 1
ATOM 4488 O O . LEU B 1 267 ? 3.834 -22.388 -8.456 1 96.81 267 LEU B O 1
ATOM 4492 N N . LEU B 1 268 ? 5.865 -22.085 -7.574 1 97.75 268 LEU B N 1
ATOM 4493 C CA . LEU B 1 268 ? 6.373 -21.375 -8.743 1 97.75 268 LEU B CA 1
ATOM 4494 C C . LEU B 1 268 ? 6.357 -22.274 -9.975 1 97.75 268 LEU B C 1
ATOM 4496 O O . LEU B 1 268 ? 5.816 -21.897 -11.017 1 97.75 268 LEU B O 1
ATOM 4500 N N . PRO B 1 269 ? 6.873 -23.529 -9.866 1 96.64 269 PRO B N 1
ATOM 4501 C CA . PRO B 1 269 ? 6.746 -24.41 -11.029 1 96.64 269 PRO B CA 1
ATOM 4502 C C . PRO B 1 269 ? 5.293 -24.681 -11.409 1 96.64 269 PRO B C 1
ATOM 4504 O O . PRO B 1 269 ? 4.972 -24.8 -12.594 1 96.64 269 PRO B O 1
ATOM 4507 N N . TRP B 1 270 ? 4.473 -24.84 -10.396 1 96.88 270 TRP B N 1
ATOM 4508 C CA . TRP B 1 270 ? 3.058 -25.036 -10.695 1 96.88 270 TRP B CA 1
ATOM 4509 C C . TRP B 1 270 ? 2.503 -23.862 -11.496 1 96.88 270 TRP B C 1
ATOM 4511 O O . TRP B 1 270 ? 1.82 -24.058 -12.504 1 96.88 270 TRP B O 1
ATOM 4521 N N . ILE B 1 271 ? 2.786 -22.659 -11.084 1 98.02 271 ILE B N 1
ATOM 4522 C CA . ILE B 1 271 ? 2.296 -21.468 -11.768 1 98.02 271 ILE B CA 1
ATOM 4523 C C . ILE B 1 271 ? 2.876 -21.408 -13.18 1 98.02 271 ILE B C 1
ATOM 4525 O O . ILE B 1 271 ? 2.176 -21.053 -14.131 1 98.02 271 ILE B O 1
ATOM 4529 N N . ASP B 1 272 ? 4.14 -21.755 -13.326 1 97.64 272 ASP B N 1
ATOM 4530 C CA . ASP B 1 272 ? 4.78 -21.762 -14.638 1 97.64 272 ASP B CA 1
ATOM 4531 C C . ASP B 1 272 ? 4.001 -22.629 -15.625 1 97.64 272 ASP B C 1
ATOM 4533 O O . ASP B 1 272 ? 3.934 -22.315 -16.815 1 97.64 272 ASP B O 1
ATOM 4537 N N . GLY B 1 273 ? 3.429 -23.625 -15.092 1 96.44 273 GLY B N 1
ATOM 4538 C CA . GLY B 1 273 ? 2.758 -24.579 -15.961 1 96.44 273 GLY B CA 1
ATOM 4539 C C . GLY B 1 273 ? 1.266 -24.332 -16.079 1 96.44 273 GLY B C 1
ATOM 4540 O O . GLY B 1 273 ? 0.609 -24.879 -16.967 1 96.44 273 GLY B O 1
ATOM 4541 N N . HIS B 1 274 ? 0.69 -23.479 -15.221 1 96.81 274 HIS B N 1
ATOM 4542 C CA . HIS B 1 274 ? -0.767 -23.431 -15.165 1 96.81 274 HIS B CA 1
ATOM 4543 C C . HIS B 1 274 ? -1.277 -22.002 -15.322 1 96.81 274 HIS B C 1
ATOM 4545 O O . HIS B 1 274 ? -2.482 -21.781 -15.457 1 96.81 274 HIS B O 1
ATOM 4551 N N . ALA B 1 275 ? -0.377 -21.029 -15.25 1 97.3 275 ALA B N 1
ATOM 4552 C CA . ALA B 1 275 ? -0.809 -19.65 -15.463 1 97.3 275 ALA B CA 1
ATOM 4553 C C . ALA B 1 275 ? -1.46 -19.485 -16.834 1 97.3 275 ALA B C 1
ATOM 4555 O O . ALA B 1 275 ? -0.996 -20.058 -17.821 1 97.3 275 ALA B O 1
ATOM 4556 N N . ARG B 1 276 ? -2.491 -18.767 -16.935 1 95.69 276 ARG B N 1
ATOM 4557 C CA . ARG B 1 276 ? -3.175 -18.542 -18.204 1 95.69 276 ARG B CA 1
ATOM 4558 C C . ARG B 1 276 ? -3.442 -17.057 -18.426 1 95.69 276 ARG B C 1
ATOM 4560 O O . ARG B 1 276 ? -3.452 -16.274 -17.475 1 95.69 276 ARG B O 1
ATOM 4567 N N . PRO B 1 277 ? -3.668 -16.679 -19.653 1 96.5 277 PRO B N 1
ATOM 4568 C CA . PRO B 1 277 ? -3.963 -15.272 -19.932 1 96.5 277 PRO B CA 1
ATOM 4569 C C . PRO B 1 277 ? -5.238 -14.789 -19.243 1 96.5 277 PRO B C 1
ATOM 4571 O O . PRO B 1 277 ? -6.259 -15.481 -19.269 1 96.5 277 PRO B O 1
ATOM 4574 N N . LEU B 1 278 ? -5.138 -13.652 -18.607 1 96.36 278 LEU B N 1
ATOM 4575 C CA . LEU B 1 278 ? -6.298 -13.056 -17.955 1 96.36 278 LEU B CA 1
ATOM 4576 C C . LEU B 1 278 ? -7.436 -12.853 -18.949 1 96.36 278 LEU B C 1
ATOM 4578 O O . LEU B 1 278 ? -8.61 -12.929 -18.58 1 96.36 278 LEU B O 1
ATOM 4582 N N . ALA B 1 279 ? -7.095 -12.583 -20.207 1 94.24 279 ALA B N 1
ATOM 4583 C CA . ALA B 1 279 ? -8.063 -12.349 -21.276 1 94.24 279 ALA B CA 1
ATOM 4584 C C . ALA B 1 279 ? -9.006 -13.539 -21.433 1 94.24 279 ALA B C 1
ATOM 4586 O O . ALA B 1 279 ? -10.144 -13.383 -21.882 1 94.24 279 ALA B O 1
ATOM 4587 N N . ASP B 1 280 ? -8.572 -14.737 -21.041 1 94.91 280 ASP B N 1
ATOM 4588 C CA . ASP B 1 280 ? -9.348 -15.962 -21.208 1 94.91 280 ASP B CA 1
ATOM 4589 C C . ASP B 1 280 ? -10.366 -16.126 -20.082 1 94.91 280 ASP B C 1
ATOM 4591 O O . ASP B 1 280 ? -11.223 -17.01 -20.136 1 94.91 280 ASP B O 1
ATOM 4595 N N . ILE B 1 281 ? -10.259 -15.326 -19.072 1 95.91 281 ILE B N 1
ATOM 4596 C CA . ILE B 1 281 ? -11.182 -15.401 -17.945 1 95.91 281 ILE B CA 1
ATOM 4597 C C . ILE B 1 281 ? -12.476 -14.666 -18.288 1 95.91 281 ILE B C 1
ATOM 4599 O O . ILE B 1 281 ? -12.446 -13.507 -18.709 1 95.91 281 ILE B O 1
ATOM 4603 N N . PRO B 1 282 ? -13.567 -15.288 -18.181 1 96 282 PRO B N 1
ATOM 4604 C CA . PRO B 1 282 ? -14.831 -14.609 -18.474 1 96 282 PRO B CA 1
ATOM 4605 C C . PRO B 1 282 ? -15.197 -13.563 -17.423 1 96 282 PRO B C 1
ATOM 4607 O O . PRO B 1 282 ? -14.68 -13.601 -16.304 1 96 282 PRO B O 1
ATOM 4610 N N . LEU B 1 283 ? -16.075 -12.691 -17.784 1 96.98 283 LEU B N 1
ATOM 4611 C CA . LEU B 1 283 ? -16.642 -11.745 -16.829 1 96.98 283 LEU B CA 1
ATOM 4612 C C . LEU B 1 283 ? -17.455 -12.47 -15.762 1 96.98 283 LEU B C 1
ATOM 4614 O O . LEU B 1 283 ? -18.108 -13.476 -16.05 1 96.98 283 LEU B O 1
ATOM 4618 N N . LEU B 1 284 ? -17.408 -11.891 -14.56 1 97.14 284 LEU B N 1
ATOM 4619 C CA . LEU B 1 284 ? -18.213 -12.49 -13.501 1 97.14 284 LEU B CA 1
ATOM 4620 C C . LEU B 1 284 ? -19.698 -12.415 -13.839 1 97.14 284 LEU B C 1
ATOM 4622 O O . LEU B 1 284 ? -20.465 -13.315 -13.49 1 97.14 284 LEU B O 1
ATOM 4626 N N . TYR B 1 285 ? -20.113 -11.361 -14.47 1 96.45 285 TYR B N 1
ATOM 4627 C CA . TYR B 1 285 ? -21.441 -11.089 -15.008 1 96.45 285 TYR B CA 1
ATOM 4628 C C . TYR B 1 285 ? -21.393 -9.966 -16.037 1 96.45 285 TYR B C 1
ATOM 4630 O O . TYR B 1 285 ? -20.418 -9.214 -16.1 1 96.45 285 TYR B O 1
ATOM 4638 N N . VAL B 1 286 ? -22.311 -9.859 -16.883 1 92.86 286 VAL B N 1
ATOM 4639 C CA . VAL B 1 286 ? -22.4 -8.776 -17.857 1 92.86 286 VAL B CA 1
ATOM 4640 C C . VAL B 1 286 ? -23.152 -7.595 -17.249 1 92.86 286 VAL B C 1
ATOM 4642 O O . VAL B 1 286 ? -24.323 -7.719 -16.882 1 92.86 286 VAL B O 1
ATOM 4645 N N . PRO B 1 287 ? -22.382 -6.506 -17.08 1 89.58 287 PRO B N 1
ATOM 4646 C CA . PRO B 1 287 ? -23.06 -5.361 -16.466 1 89.58 287 PRO B CA 1
ATOM 4647 C C . PRO B 1 287 ? -24.163 -4.785 -17.35 1 89.58 287 PRO B C 1
ATOM 4649 O O . PRO B 1 287 ? -24.074 -4.852 -18.578 1 89.58 287 PRO B O 1
ATOM 4652 N N . SER B 1 288 ? -25.227 -4.351 -16.661 1 78.33 288 SER B N 1
ATOM 4653 C CA . SER B 1 288 ? -26.302 -3.683 -17.388 1 78.33 288 SER B CA 1
ATOM 4654 C C . SER B 1 288 ? -25.846 -2.332 -17.931 1 78.33 288 SER B C 1
ATOM 4656 O O . SER B 1 288 ? -24.978 -1.683 -17.344 1 78.33 288 SER B O 1
ATOM 4658 N N . PRO B 1 289 ? -26.174 -2.061 -19.106 1 64.02 289 PRO B N 1
ATOM 4659 C CA . PRO B 1 289 ? -25.757 -0.786 -19.694 1 64.02 289 PRO B CA 1
ATOM 4660 C C . PRO B 1 289 ? -25.979 0.398 -18.755 1 64.02 289 PRO B C 1
ATOM 4662 O O . PRO B 1 289 ? -26.975 0.435 -18.028 1 64.02 289 PRO B O 1
ATOM 4665 N N . SER B 1 290 ? -24.968 0.738 -18.192 1 55.06 290 SER B N 1
ATOM 4666 C CA . SER B 1 290 ? -25.011 1.864 -17.264 1 55.06 290 SER B CA 1
ATOM 4667 C C . SER B 1 290 ? -25.915 2.975 -17.785 1 55.06 290 SER B C 1
ATOM 4669 O O . SER B 1 290 ? -25.836 3.349 -18.957 1 55.06 290 SER B O 1
ATOM 4671 N N . LYS B 1 291 ? -27.125 3.224 -17.346 1 45.33 291 LYS B N 1
ATOM 4672 C CA . LYS B 1 291 ? -27.808 4.478 -17.65 1 45.33 291 LYS B CA 1
ATOM 4673 C C . LYS B 1 291 ? -26.932 5.679 -17.306 1 45.33 291 LYS B C 1
ATOM 4675 O O . LYS B 1 291 ? -26.611 5.905 -16.137 1 45.33 291 LYS B O 1
ATOM 4680 N N . ARG B 1 292 ? -25.871 5.864 -17.964 1 45.54 292 ARG B N 1
ATOM 4681 C CA . ARG B 1 292 ? -25.084 7.069 -17.724 1 45.54 292 ARG B CA 1
ATOM 4682 C C . ARG B 1 292 ? -25.962 8.204 -17.207 1 45.54 292 ARG B C 1
ATOM 4684 O O . ARG B 1 292 ? -26.951 8.57 -17.844 1 45.54 292 ARG B O 1
ATOM 4691 N N . LYS B 1 293 ? -26.109 8.408 -15.969 1 39.89 293 LYS B N 1
ATOM 4692 C CA . LYS B 1 293 ? -26.739 9.676 -15.612 1 39.89 293 LYS B CA 1
ATOM 4693 C C . LYS B 1 293 ? -26.138 10.832 -16.407 1 39.89 293 LYS B C 1
ATOM 4695 O O . LYS B 1 293 ? -24.916 10.947 -16.517 1 39.89 293 LYS B O 1
ATOM 4700 N N . PRO B 1 294 ? -26.749 11.468 -17.328 1 31.77 294 PRO B N 1
ATOM 4701 C CA . PRO B 1 294 ? -26.185 12.66 -17.967 1 31.77 294 PRO B CA 1
ATOM 4702 C C . PRO B 1 294 ? -25.427 13.552 -16.987 1 31.77 294 PRO B C 1
ATOM 4704 O O . PRO B 1 294 ? -25.774 13.61 -15.804 1 31.77 294 PRO B O 1
ATOM 4707 N N . ALA B 1 295 ? -24.026 13.697 -17.196 1 35.59 295 ALA B N 1
ATOM 4708 C CA . ALA B 1 295 ? -23.374 14.738 -16.405 1 35.59 295 ALA B CA 1
ATOM 4709 C C . ALA B 1 295 ? -24.37 15.818 -15.993 1 35.59 295 ALA B C 1
ATOM 4711 O O . ALA B 1 295 ? -25.152 16.298 -16.817 1 35.59 295 ALA B O 1
ATOM 4712 N N . ARG B 1 296 ? -24.845 15.803 -14.835 1 31.73 296 ARG B N 1
ATOM 4713 C CA . ARG B 1 296 ? -25.62 16.978 -14.451 1 31.73 296 ARG B CA 1
ATOM 4714 C C . ARG B 1 296 ? -25.078 18.235 -15.122 1 31.73 296 ARG B C 1
ATOM 4716 O O . ARG B 1 296 ? -23.916 18.598 -14.927 1 31.73 296 ARG B O 1
ATOM 4723 N N . ALA B 1 297 ? -25.427 18.516 -16.277 1 30.51 297 ALA B N 1
ATOM 4724 C CA . ALA B 1 297 ? -25.177 19.824 -16.877 1 30.51 297 ALA B CA 1
ATOM 4725 C C . ALA B 1 297 ? -25.153 20.919 -15.814 1 30.51 297 ALA B C 1
ATOM 4727 O O . ALA B 1 297 ? -26.056 21.001 -14.978 1 30.51 297 ALA B O 1
ATOM 4728 N N . ALA B 1 298 ? -23.881 21.275 -15.315 1 31.55 298 ALA B N 1
ATOM 4729 C CA . ALA B 1 298 ? -23.804 22.502 -14.526 1 31.55 298 ALA B CA 1
ATOM 4730 C C . ALA B 1 298 ? -24.944 23.452 -14.877 1 31.55 298 ALA B C 1
ATOM 4732 O O . ALA B 1 298 ? -25.061 23.895 -16.022 1 31.55 298 ALA B O 1
ATOM 4733 N N . ALA B 1 299 ? -26.088 23.208 -14.39 1 29.71 299 ALA B N 1
ATOM 4734 C CA . ALA B 1 299 ? -27.195 24.15 -14.532 1 29.71 299 ALA B CA 1
ATOM 4735 C C . ALA B 1 299 ? -26.692 25.591 -14.537 1 29.71 299 ALA B C 1
ATOM 4737 O O . ALA B 1 299 ? -26.088 26.048 -13.564 1 29.71 299 ALA B O 1
ATOM 4738 N N . SER B 1 300 ? -26.16 26.044 -15.632 1 28.31 300 SER B N 1
ATOM 4739 C CA . SER B 1 300 ? -26.049 27.488 -15.808 1 28.31 300 SER B CA 1
ATOM 4740 C C . SER B 1 300 ? -27.228 28.215 -15.17 1 28.31 300 SER B C 1
ATOM 4742 O O . SER B 1 300 ? -28.363 28.096 -15.637 1 28.31 300 SER B O 1
ATOM 4744 N N . GLN B 1 301 ? -27.255 28.116 -13.839 1 27.13 301 GLN B N 1
ATOM 4745 C CA . GLN B 1 301 ? -28.245 28.947 -13.162 1 27.13 301 GLN B CA 1
ATOM 4746 C C . GLN B 1 301 ? -28.314 30.338 -13.787 1 27.13 301 GLN B C 1
ATOM 4748 O O . GLN B 1 301 ? -27.351 31.105 -13.716 1 27.13 301 GLN B O 1
ATOM 4753 N N . THR B 1 302 ? -28.848 30.427 -14.969 1 29.25 302 THR B N 1
ATOM 4754 C CA . THR B 1 302 ? -29.28 31.739 -15.437 1 29.25 302 THR B CA 1
ATOM 4755 C C . THR B 1 302 ? -30.003 32.497 -14.327 1 29.25 302 THR B C 1
ATOM 4757 O O . THR B 1 302 ? -31.032 32.039 -13.824 1 29.25 302 THR B O 1
ATOM 4760 N N . THR B 1 303 ? -29.212 33.047 -13.373 1 28.26 303 THR B N 1
ATOM 4761 C CA . THR B 1 303 ? -29.641 33.978 -12.335 1 28.26 303 THR B CA 1
ATOM 4762 C C . THR B 1 303 ? -30.696 34.941 -12.873 1 28.26 303 THR B C 1
ATOM 4764 O O . THR B 1 303 ? -30.381 35.842 -13.652 1 28.26 303 THR B O 1
ATOM 4767 N N . GLY B 1 304 ? -31.728 34.328 -13.412 1 25.06 304 GLY B N 1
ATOM 4768 C CA . GLY B 1 304 ? -32.799 35.246 -13.77 1 25.06 304 GLY B CA 1
ATOM 4769 C C . GLY B 1 304 ? -33.196 36.17 -12.634 1 25.06 304 GLY B C 1
ATOM 4770 O O . GLY B 1 304 ? -33.363 35.727 -11.496 1 25.06 304 GLY B O 1
ATOM 4771 N N . LYS B 1 305 ? -32.76 37.428 -12.653 1 27.79 305 LYS B N 1
ATOM 4772 C CA . LYS B 1 305 ? -33.078 38.605 -11.849 1 27.79 305 LYS B CA 1
ATOM 4773 C C . LYS B 1 305 ? -34.566 38.657 -11.516 1 27.79 305 LYS B C 1
ATOM 4775 O O . LYS B 1 305 ? -35.388 38.984 -12.374 1 27.79 305 LYS B O 1
ATOM 4780 N N . ARG B 1 306 ? -35.074 37.478 -10.85 1 25.08 306 ARG B N 1
ATOM 4781 C CA . ARG B 1 306 ? -36.477 37.653 -10.487 1 25.08 306 ARG B CA 1
ATOM 4782 C C . ARG B 1 306 ? -36.669 38.899 -9.628 1 25.08 306 ARG B C 1
ATOM 4784 O O . ARG B 1 306 ? -35.954 39.095 -8.643 1 25.08 306 ARG B O 1
ATOM 4791 N N . GLU B 1 307 ? -37.208 39.869 -10.121 1 25.21 307 GLU B N 1
ATOM 4792 C CA . GLU B 1 307 ? -37.737 41.102 -9.547 1 25.21 307 GLU B CA 1
ATOM 4793 C C . GLU B 1 307 ? -38.679 40.809 -8.382 1 25.21 307 GLU B C 1
ATOM 4795 O O . GLU B 1 307 ? -39.753 40.236 -8.575 1 25.21 307 GLU B O 1
ATOM 4800 N N . VAL B 1 308 ? -38.123 40.16 -7.242 1 23.9 308 VAL B N 1
ATOM 4801 C CA . VAL B 1 308 ? -38.814 39.814 -6.004 1 23.9 308 VAL B CA 1
ATOM 4802 C C . VAL B 1 308 ? -39.669 40.992 -5.543 1 23.9 308 VAL B C 1
ATOM 4804 O O . VAL B 1 308 ? -39.151 42.082 -5.292 1 23.9 308 VAL B O 1
ATOM 4807 N N . ALA B 1 309 ? -40.847 40.967 -5.997 1 21.85 309 ALA B N 1
ATOM 4808 C CA . ALA B 1 309 ? -41.859 41.914 -5.536 1 21.85 309 ALA B CA 1
ATOM 4809 C C . ALA B 1 309 ? -42.045 41.825 -4.024 1 21.85 309 ALA B C 1
ATOM 4811 O O . ALA B 1 309 ? -42.13 40.729 -3.466 1 21.85 309 ALA B O 1
ATOM 4812 N N . ILE B 1 310 ? -41.619 42.714 -3.283 1 21.53 310 ILE B N 1
ATOM 4813 C CA . ILE B 1 310 ? -41.536 43.138 -1.89 1 21.53 310 ILE B CA 1
ATOM 4814 C C . ILE B 1 310 ? -42.893 42.954 -1.213 1 21.53 310 ILE B C 1
ATOM 4816 O O . ILE B 1 310 ? -43.642 43.918 -1.04 1 21.53 310 ILE B O 1
ATOM 4820 N N . GLY B 1 311 ? -43.63 41.698 -1.485 1 18.91 311 GLY B N 1
ATOM 4821 C CA . GLY B 1 311 ? -44.952 41.816 -0.892 1 18.91 311 GLY B CA 1
ATOM 4822 C C . GLY B 1 311 ? -44.924 41.868 0.624 1 18.91 311 GLY B C 1
ATOM 4823 O O . GLY B 1 311 ? -43.965 41.41 1.249 1 18.91 311 GLY B O 1
ATOM 4824 N N . SER B 1 312 ? -45.79 42.578 1.313 1 20.88 312 SER B N 1
ATOM 4825 C CA . SER B 1 312 ? -46.085 43.221 2.59 1 20.88 312 SER B CA 1
ATOM 4826 C C . SER B 1 312 ? -46.586 42.209 3.615 1 20.88 312 SER B C 1
ATOM 4828 O O . SER B 1 312 ? -47.217 42.582 4.606 1 20.88 312 SER B O 1
ATOM 4830 N N . GLY B 1 313 ? -46.02 40.906 3.669 1 18.4 313 GLY B N 1
ATOM 4831 C CA . GLY B 1 313 ? -46.75 39.914 4.443 1 18.4 313 GLY B CA 1
ATOM 4832 C C . GLY B 1 313 ? -46.83 40.251 5.92 1 18.4 313 GLY B C 1
ATOM 4833 O O . GLY B 1 313 ? -45.912 40.858 6.475 1 18.4 313 GLY B O 1
ATOM 4834 N N . ARG B 1 314 ? -48.067 40.108 6.598 1 19.01 314 ARG B N 1
ATOM 4835 C CA . ARG B 1 314 ? -48.683 40.404 7.887 1 19.01 314 ARG B CA 1
ATOM 4836 C C . ARG B 1 314 ? -48.242 39.4 8.948 1 19.01 314 ARG B C 1
ATOM 4838 O O . ARG B 1 314 ? -48.074 38.214 8.655 1 19.01 314 ARG B O 1
ATOM 4845 N N . ALA B 1 315 ? -47.7 39.736 10.123 1 18.55 315 ALA B N 1
ATOM 4846 C CA . ALA B 1 315 ? -47.01 39.349 11.35 1 18.55 315 ALA B CA 1
ATOM 4847 C C . ALA B 1 315 ? -47.902 38.478 12.23 1 18.55 315 ALA B C 1
ATOM 4849 O O . ALA B 1 315 ? -47.606 38.267 13.409 1 18.55 315 ALA B O 1
ATOM 4850 N N . SER B 1 316 ? -48.729 37.459 11.739 1 17.39 316 SER B N 1
ATOM 4851 C CA . SER B 1 316 ? -49.696 37.02 12.739 1 17.39 316 SER B CA 1
ATOM 4852 C C . SER B 1 316 ? -49.028 36.179 13.822 1 17.39 316 SER B C 1
ATOM 4854 O O . SER B 1 316 ? -48.132 35.383 13.533 1 17.39 316 SER B O 1
ATOM 4856 N N . SER B 1 317 ? -49.223 36.385 15.178 1 17.39 317 SER B N 1
ATOM 4857 C CA . SER B 1 317 ? -48.766 36.179 16.549 1 17.39 317 SER B CA 1
ATOM 4858 C C . SER B 1 317 ? -49.217 34.824 17.085 1 17.39 317 SER B C 1
ATOM 4860 O O . SER B 1 317 ? -49.101 34.555 18.282 1 17.39 317 SER B O 1
ATOM 4862 N N . ALA B 1 318 ? -49.548 33.8 16.28 1 17.54 318 ALA B N 1
ATOM 4863 C CA . ALA B 1 318 ? -50.404 32.833 16.963 1 17.54 318 ALA B CA 1
ATOM 4864 C C . ALA B 1 318 ? -49.631 32.086 18.045 1 17.54 318 ALA B C 1
ATOM 4866 O O . ALA B 1 318 ? -48.52 31.606 17.805 1 17.54 318 ALA B O 1
ATOM 4867 N N . CYS B 1 319 ? -50.13 32.101 19.373 1 17.32 319 CYS B N 1
ATOM 4868 C CA . CYS B 1 319 ? -49.853 31.863 20.785 1 17.32 319 CYS B CA 1
ATOM 4869 C C . CYS B 1 319 ? -49.667 30.376 21.062 1 17.32 319 CYS B C 1
ATOM 4871 O O . CYS B 1 319 ? -50.071 29.535 20.257 1 17.32 319 CYS B O 1
ATOM 4873 N N . TYR B 1 320 ? -49.652 29.947 22.361 1 17.1 320 TYR B N 1
ATOM 4874 C CA . TYR B 1 320 ? -48.979 29.238 23.444 1 17.1 320 TYR B CA 1
ATOM 4875 C C . TYR B 1 320 ? -49.645 27.894 23.712 1 17.1 320 TYR B C 1
ATOM 4877 O O . TYR B 1 320 ? -50.499 27.782 24.595 1 17.1 320 TYR B O 1
ATOM 4885 N N . ARG B 1 321 ? -50.272 27.189 22.724 1 17.19 321 ARG B N 1
ATOM 4886 C CA . ARG B 1 321 ? -51.171 26.206 23.321 1 17.19 321 ARG B CA 1
ATOM 4887 C C . ARG B 1 321 ? -50.397 25.188 24.15 1 17.19 321 ARG B C 1
ATOM 4889 O O . ARG B 1 321 ? -49.273 24.82 23.8 1 17.19 321 ARG B O 1
ATOM 4896 N N . THR B 1 322 ? -51.047 24.709 25.291 1 18.29 322 THR B N 1
ATOM 4897 C CA . THR B 1 322 ? -51.022 24.1 26.617 1 18.29 322 THR B CA 1
ATOM 4898 C C . THR B 1 322 ? -50.673 22.618 26.525 1 18.29 322 THR B C 1
ATOM 4900 O O . THR B 1 322 ? -50.913 21.98 25.498 1 18.29 322 THR B O 1
ATOM 4903 N N . LEU B 1 323 ? -49.999 22.097 27.456 1 18.79 323 LEU B N 1
ATOM 4904 C CA . LEU B 1 323 ? -49.145 21.033 27.972 1 18.79 323 LEU B CA 1
ATOM 4905 C C . LEU B 1 323 ? -49.955 19.77 28.246 1 18.79 323 LEU B C 1
ATOM 4907 O O . LEU B 1 323 ? -50.788 19.747 29.156 1 18.79 323 LEU B O 1
ATOM 4911 N N . PRO B 1 324 ? -50.632 19.247 27.192 1 16.91 324 PRO B N 1
ATOM 4912 C CA . PRO B 1 324 ? -51.53 18.206 27.697 1 16.91 324 PRO B CA 1
ATOM 4913 C C . PRO B 1 324 ? -50.807 17.165 28.549 1 16.91 324 PRO B C 1
ATOM 4915 O O . PRO B 1 324 ? -49.586 17.023 28.452 1 16.91 324 PRO B O 1
ATOM 4918 N N . GLU B 1 325 ? -51.662 16.374 29.288 1 17.25 325 GLU B N 1
ATOM 4919 C CA . GLU B 1 325 ? -51.951 15.586 30.483 1 17.25 325 GLU B CA 1
ATOM 4920 C C . GLU B 1 325 ? -51.233 14.24 30.443 1 17.25 325 GLU B C 1
ATOM 4922 O O . GLU B 1 325 ? -50.63 13.882 29.429 1 17.25 325 GLU B O 1
ATOM 4927 N N . LYS B 1 326 ? -52.016 13.075 30.648 1 16.63 326 LYS B N 1
ATOM 4928 C CA . LYS B 1 326 ? -52.272 12.075 31.681 1 16.63 326 LYS B CA 1
ATOM 4929 C C . LYS B 1 326 ? -51.721 10.712 31.274 1 16.63 326 LYS B C 1
ATOM 4931 O O . LYS B 1 326 ? -52.346 9.992 30.492 1 16.63 326 LYS B O 1
ATOM 4936 N N . CYS B 1 327 ? -50.522 10.573 30.764 1 17.01 327 CYS B N 1
ATOM 4937 C CA . CYS B 1 327 ? -50.265 9.193 30.37 1 17.01 327 CYS B CA 1
ATOM 4938 C C . CYS B 1 327 ? -50.397 8.251 31.561 1 17.01 327 CYS B C 1
ATOM 4940 O O . CYS B 1 327 ? -49.632 8.348 32.522 1 17.01 327 CYS B O 1
ATOM 4942 N N . SER B 1 328 ? -51.557 7.642 31.777 1 15.88 328 SER B N 1
ATOM 4943 C CA . SER B 1 328 ? -52.143 6.723 32.747 1 15.88 328 SER B CA 1
ATOM 4944 C C . SER B 1 328 ? -51.229 5.529 33 1 15.88 328 SER B C 1
ATOM 4946 O O . SER B 1 328 ? -50.269 5.307 32.259 1 15.88 328 SER B O 1
ATOM 4948 N N . ALA B 1 329 ? -51.9 4.187 33.079 1 16.78 329 ALA B N 1
ATOM 4949 C CA . ALA B 1 329 ? -52.307 3.175 34.05 1 16.78 329 ALA B CA 1
ATOM 4950 C C . ALA B 1 329 ? -51.291 2.039 34.118 1 16.78 329 ALA B C 1
ATOM 4952 O O . ALA B 1 329 ? -50.499 1.85 33.191 1 16.78 329 ALA B O 1
ATOM 4953 N N . ARG B 1 330 ? -51.667 0.803 34.984 1 16.46 330 ARG B N 1
ATOM 4954 C CA . ARG B 1 330 ? -51.46 -0.179 36.044 1 16.46 330 ARG B CA 1
ATOM 4955 C C . ARG B 1 330 ? -51.014 -1.519 35.469 1 16.46 330 ARG B C 1
ATOM 4957 O O . ARG B 1 330 ? -51.803 -2.221 34.832 1 16.46 330 ARG B O 1
ATOM 4964 N N . ILE B 1 331 ? -49.991 -1.598 34.729 1 16.08 331 ILE B N 1
ATOM 4965 C CA . ILE B 1 331 ? -49.709 -2.966 34.306 1 16.08 331 ILE B CA 1
ATOM 4966 C C . ILE B 1 331 ? -49.704 -3.891 35.52 1 16.08 331 ILE B C 1
ATOM 4968 O O . ILE B 1 331 ? -48.882 -3.732 36.426 1 16.08 331 ILE B O 1
ATOM 4972 N N . ALA B 1 332 ? -50.771 -4.7 35.851 1 16.5 332 ALA B N 1
ATOM 4973 C CA . ALA B 1 332 ? -51.299 -5.67 36.808 1 16.5 332 ALA B CA 1
ATOM 4974 C C . ALA B 1 332 ? -50.315 -6.815 37.028 1 16.5 332 ALA B C 1
ATOM 4976 O O . ALA B 1 332 ? -49.444 -7.063 36.19 1 16.5 332 ALA B O 1
ATOM 4977 N N . GLN B 1 333 ? -50.852 -8.047 37.75 1 17.21 333 GLN B N 1
ATOM 4978 C CA . GLN B 1 333 ? -50.825 -8.923 38.916 1 17.21 333 GLN B CA 1
ATOM 4979 C C . GLN B 1 333 ? -50.137 -10.247 38.593 1 17.21 333 GLN B C 1
ATOM 4981 O O . GLN B 1 333 ? -49.341 -10.75 39.39 1 17.21 333 GLN B O 1
ATOM 4986 N N . GLN B 1 334 ? -50.686 -11.236 37.72 1 17.77 334 GLN B N 1
ATOM 4987 C CA . GLN B 1 334 ? -51.176 -12.522 38.205 1 17.77 334 GLN B CA 1
ATOM 4988 C C . GLN B 1 334 ? -50.025 -13.499 38.43 1 17.77 334 GLN B C 1
ATOM 4990 O O . GLN B 1 334 ? -49.033 -13.478 37.699 1 17.77 334 GLN B O 1
ATOM 4995 N N . GLN B 1 335 ? -50.159 -14.577 39.512 1 18.75 335 GLN B N 1
ATOM 4996 C CA . GLN B 1 335 ? -49.817 -15.559 40.536 1 18.75 335 GLN B CA 1
ATOM 4997 C C . GLN B 1 335 ? -49.363 -16.874 39.909 1 18.75 335 GLN B C 1
ATOM 4999 O O . GLN B 1 335 ? -48.382 -17.473 40.353 1 18.75 335 GLN B O 1
ATOM 5004 N N . SER B 1 336 ? -50.33 -17.626 39.244 1 18.9 336 SER B N 1
ATOM 5005 C CA . SER B 1 336 ? -50.745 -18.93 39.753 1 18.9 336 SER B CA 1
ATOM 5006 C C . SER B 1 336 ? -49.677 -19.988 39.496 1 18.9 336 SER B C 1
ATOM 5008 O O . SER B 1 336 ? -48.719 -19.745 38.759 1 18.9 336 SER B O 1
ATOM 5010 N N . SER B 1 337 ? -50.212 -21.343 39.23 1 20.79 337 SER B N 1
ATOM 5011 C CA . SER B 1 337 ? -50.416 -22.696 39.738 1 20.79 337 SER B CA 1
ATOM 5012 C C . SER B 1 337 ? -49.568 -23.708 38.975 1 20.79 337 SER B C 1
ATOM 5014 O O . SER B 1 337 ? -49.646 -24.911 39.231 1 20.79 337 SER B O 1
ATOM 5016 N N . LEU B 1 338 ? -48.762 -23.446 38.054 1 21.95 338 LEU B N 1
ATOM 5017 C CA . LEU B 1 338 ? -48.771 -24.683 37.28 1 21.95 338 LEU B CA 1
ATOM 5018 C C . LEU B 1 338 ? -48.332 -25.864 38.139 1 21.95 338 LEU B C 1
ATOM 5020 O O . LEU B 1 338 ? -47.342 -25.773 38.869 1 21.95 338 LEU B O 1
ATOM 5024 N N . PRO B 1 339 ? -49.283 -26.881 38.265 1 24.43 339 PRO B N 1
ATOM 5025 C CA . PRO B 1 339 ? -49.633 -28.168 38.871 1 24.43 339 PRO B CA 1
ATOM 5026 C C . PRO B 1 339 ? -48.472 -29.16 38.86 1 24.43 339 PRO B C 1
ATOM 5028 O O . PRO B 1 339 ? -47.451 -28.914 38.213 1 24.43 339 PRO B O 1
ATOM 5031 N N . ASP B 1 340 ? -49.108 -30.503 38.601 1 23.11 340 ASP B N 1
ATOM 5032 C CA . ASP B 1 340 ? -48.921 -31.951 38.626 1 23.11 340 ASP B CA 1
ATOM 5033 C C . ASP B 1 340 ? -47.832 -32.381 37.646 1 23.11 340 ASP B C 1
ATOM 5035 O O . ASP B 1 340 ? -47.839 -31.972 36.483 1 23.11 340 ASP B O 1
#